Protein 2WE8 (pdb70)

Radius of gyration: 31.84 Å; Cα contacts (8 Å, |Δi|>4): 1454; chains: 2; bounding box: 50×76×97 Å

Foldseek 3Di:
DCPQPLVVVVVLQVVQHKKKKKFWQCKFPCFPDHGGFMWIQHPVGDIDTDQGPPFCVVVSSVVSVVCSVVQAKAWDWDPDVIITTIIIGIDYCVLCVCSVVVVVCLVVQFKKKKKAKCWAPPSVQHGFIWIEGLVDIDGDSPAPLLCVLCNVVLNVCQLVQHWHKAAAARRRHPPHHTIIMTIHIRGDFAAEEEEDQDLLVLLLQVLCVVVRHQYEYEELDPVRQDCVSRVPHNYTYHDQLLVVLVVCLVVVVHGQAYEYEYEDLPLVRPLSNLVRQLPRDHHQAAEYADDPVSQVVSVVSNVVVPDDPSSVVRYHPPAFAPPPDDDSNVRSVRNSVVSCVRVVD/DVVCLVVVVVLQVVFHKKKKKAWAPFVGLWIWIAHPVGDIDTAQDPPPPRVVSSVVSVVQSVVQAKAWDADVGGTIIIIGIDYCVLDVCSVVVNVCLVVQFKKKKKAKCWAPPSVQHGFIWIEGLVDIDGDSDAPLLVVLRNVVLNVCQLLQHWHKAAAHRHNHHVHHGIIMTMNIRHQAAAEEEEDLDLLVLLLLVLCVVVRHQYEYEYCDPVRQDCVSRVSHNYTYHDQLLVVVVVCLVVVVHGLAYEYEYEDLDLVRPLSNLVNVLVDDHHQAAEYADDPPSQVVSVVSNVVVPDDPVSVVRYDPNAFDPPPDDDSNVVSVRNSVVSVVSSD

Solvent-accessible surface area: 30626 Å² total; per-residue (Å²): 36,19,113,108,7,15,59,59,5,7,64,14,25,91,93,53,22,38,0,0,3,0,17,0,4,48,52,89,192,112,14,70,69,78,35,1,8,2,5,1,11,10,92,123,25,76,61,37,29,36,0,3,61,50,70,16,36,50,48,0,71,94,23,1,70,101,2,56,91,82,42,82,29,46,51,72,134,27,59,106,67,5,44,6,3,0,4,0,20,10,3,8,84,190,63,17,84,39,6,5,61,6,45,65,12,26,123,52,110,118,51,0,0,13,0,13,0,4,41,22,90,65,81,140,25,38,14,76,29,0,6,0,29,101,88,43,18,16,12,48,0,44,22,47,131,0,25,24,9,0,10,59,37,0,65,45,12,8,58,53,32,116,33,53,31,35,63,4,1,58,58,2,52,120,207,18,138,36,0,34,0,8,0,10,5,16,9,30,149,30,17,3,0,0,0,3,0,51,106,30,0,30,17,2,4,104,50,0,53,173,49,22,11,72,5,1,0,1,6,27,90,90,123,68,6,37,104,83,79,5,101,95,16,93,63,34,30,77,41,95,3,48,171,22,0,44,53,25,35,156,80,62,41,25,63,57,39,1,0,0,0,0,3,21,94,58,74,120,19,0,19,31,0,0,58,36,1,0,107,19,116,102,18,29,3,7,0,0,38,22,61,158,182,11,17,91,80,0,22,36,42,0,114,141,45,45,10,71,108,129,23,13,88,64,20,16,25,35,15,9,67,146,102,56,38,222,64,69,114,78,38,2,73,9,2,9,31,25,3,67,34,98,110,205,76,30,122,120,9,19,51,61,6,6,64,13,23,88,92,47,22,43,0,0,7,0,12,0,5,67,97,102,34,16,27,5,0,1,8,11,90,115,23,81,56,35,28,55,3,22,96,50,100,38,47,50,52,0,70,92,36,0,70,100,4,51,84,87,38,86,34,54,43,70,174,72,138,58,122,27,2,0,4,0,20,6,4,8,79,197,61,15,80,52,11,7,59,4,40,58,9,28,114,56,113,120,42,0,0,14,0,10,0,2,48,18,92,65,83,136,25,39,15,86,28,2,4,0,31,90,73,45,18,10,24,64,0,44,23,47,130,0,25,26,7,0,13,51,37,0,56,45,16,5,56,45,33,81,36,66,28,37,52,4,2,63,50,2,54,142,104,20,144,43,0,32,0,9,0,12,11,20,14,43,136,23,15,3,0,0,1,0,0,48,108,26,0,27,15,3,1,104,47,3,38,171,56,33,6,75,3,1,0,0,0,24,80,80,130,70,5,49,92,96,75,3,111,72,12,82,62,27,29,80,46,94,0,38,142,18,0,32,44,28,39,155,84,60,42,27,60,55,34,1,0,0,0,0,8,11,90,57,83,122,17,0,15,33,0,4,57,36,1,0,116,24,108,122,23,44,9,4,0,0,63,21,70,68,179,16,28,103,86,3,33,50,46,5,116,140,45,46,5,75,108,143,27,18,82,104,24,12,23,74,16,12,72,144,106,68,37,100,57,64,105,83,26,3,72,10,2,8,30,17,9,70,56,122,101,191

Secondary structure (DSSP, 8-state):
-GGGTHHHHHHHHHHT--EEEEEEEEEES--SS-TT-EEEE-TTS-EEE-SSSSTTHHHHHHHHHHHHHH---EEEEEE---EEEEEEEEE-TTT-TTHHHHHHHHHHT--EEEEEEEE-SSGGGTT-EEEE-SSEEEE--SSHHHHHHHHHHHHHHHHHT--EEEEE-TTS-BT-SSEEEEEEEE-PPPEEEEE--STHHHHHHHHHHHTT-EEEEEES-TTTS-TTT-SSSSEEEES-HHHHHHHHHHHT---TT-EEEE----HHHHHHHHHHHTTSSP-SEEEE---HHHHHHHHHHHHHTT--HHHHTT-B-S-S------SHHHHHHHHHHHHHHHHT-/-TTTHHHHHHHHHHT--EEEEEEEE--BTBEEEE-TT--EES-SSSBTBHHHHHHHHHHHHHH---EEEE-----EEEEEEESTTT-TTHHHHHHHHHTT--EEEEEEEE-SSTTSTT-EEEEETTEEE---S-HHHHHHHHHHHHHHHHTT--EEEEE-TTS-BT--SEEEEEEEEPPPPEEEEES--TTHHHHHHHHHHTT-EEEEEES-TTTS-TTT-SS-SEEEES-HHHHHHHHHHTT---TT-EEEE----TTTHHHHHHHHTTSSS-SEEEE---HHHHHHHHHHHHHTT--HHHHTTEE-S-S------SHHHHHHHHHHHHHHHH-

B-factor: mean 54.67, std 25.1, range [11.27, 114.33]

CATH classification: 3.40.50.720

InterPro domains:
  IPR003777 XdhC- CoxI [PF02625] (16-82)
  IPR003777 XdhC- CoxI [PF02625] (121-184)
  IPR027051 XdhC Rossmann domain [PF13478] (207-354)
  IPR052698 Molybdenum Cofactor Utilization and Processing [PTHR30388] (121-376)

Nearest PDB structures (foldseek):
  2we8-assembly1_A-2  TM=1.003E+00  e=1.786E-78  Mycolicibacterium smegmatis MC2 155
  2we7-assembly1_A-3  TM=1.002E+00  e=3.119E-72  Mycolicibacterium smegmatis MC2 155
  2we8-assembly2_B-3  TM=9.966E-01  e=3.756E-70  Mycolicibacterium smegmatis MC2 155
  2we7-assembly2_B-2  TM=9.921E-01  e=2.014E-67  Mycolicibacterium smegmatis MC2 155
  3on5-assembly1_A  TM=6.811E-01  e=2.385E-23  Halalkalibacterium halodurans

Organism: Mycolicibacterium smegmatis (strain ATCC 700084 / mc(2)155) (NCBI:txid246196)

Sequence (680 aa):
GVRDVLGTLSAVWESGGTAGVGTVVRTFRSAPRPAGASMVVAPDGTTVSGSVSGGCVEGAVYDLATEVVATGTPVLQRYGVGGILDVFVEPVSQKTFPQLGAIRDDIEAQRPVAVATVITHPDAQWIGRRLVVHTDEVAGSLGSSSRADAAVTDDARGLLAAGRSEVLTYGPDGQRRGEGMEVFVSSYAPRRPRMLVFGAIDFAAAVAQQGAFLGYRVTVCDARPVFATTARFPTADEVVVDWPHRYLAAQAEAGAIDARTVVCVLTHDPKFDVPLLEVALRLPDIAYIGAMGSRRTHEDRLARLREAGLTEEELARLSSPIGLDLGGRTPEETAVSSIAAEIIAKRWGVRDVLGTLSAVWESGGTAGVGTVVRTPAGASMVVAPDGTVSGSVSGGCVEGAVYDLATEVVATGTPVLQRYGGILDVFVEPVSQKTFPQLGAIRDDIEAQRPVAVATVITHPDAQWIGRRLVVHTDEVAGSLGSSRADAAVTDDARGLLAAGRSEVLTYGPDGQRRGEGMEVFVSSYAPRPRMLVFGAIDFAAAVAQQGAFLGYRVTVCDARPVFATTARFPTADEVVVDWPHRYLAAQAEAGAIDARTVVCVLTHDPKFDVPLLEVALRLPDIAYIGAMGSRRTHEDRLARLREAGLTEEELARLSSPIGLDLGGRTPEETAVSIAAEIIAKRW

Structure (mmCIF, N/CA/C/O backbone):
data_2WE8
#
_entry.id   2WE8
#
_cell.length_a   101.208
_cell.length_b   101.208
_cell.length_c   316.669
_cell.angle_alpha   90.00
_cell.angle_beta   90.00
_cell.angle_gamma   120.00
#
_symmetry.space_group_name_H-M   'P 63 2 2'
#
loop_
_entity.id
_entity.type
_entity.pdbx_description
1 polymer 'XANTHINE DEHYDROGENASE'
2 non-polymer GLYCEROL
3 non-polymer 'ACETATE ION'
4 water water
#
loop_
_atom_site.group_PDB
_atom_site.id
_atom_site.type_symbol
_atom_site.label_atom_id
_atom_site.label_alt_id
_atom_site.label_comp_id
_atom_site.label_asym_id
_atom_site.label_entity_id
_atom_site.label_seq_id
_atom_site.pdbx_PDB_ins_code
_atom_site.Cartn_x
_atom_site.Cartn_y
_atom_site.Cartn_z
_atom_site.occupancy
_atom_site.B_iso_or_equiv
_atom_site.auth_seq_id
_atom_site.auth_comp_id
_atom_site.auth_asym_id
_atom_site.auth_atom_id
_atom_site.pdbx_PDB_model_num
ATOM 1 N N . GLY A 1 4 ? -26.652 -1.304 98.326 1.00 66.08 4 GLY A N 1
ATOM 2 C CA . GLY A 1 4 ? -27.080 -0.058 99.037 1.00 69.35 4 GLY A CA 1
ATOM 3 C C . GLY A 1 4 ? -26.039 1.060 99.035 1.00 70.35 4 GLY A C 1
ATOM 4 O O . GLY A 1 4 ? -25.647 1.545 97.962 1.00 70.04 4 GLY A O 1
ATOM 5 N N . VAL A 1 5 ? -25.596 1.470 100.234 1.00 70.69 5 VAL A N 1
ATOM 6 C CA . VAL A 1 5 ? -24.588 2.548 100.394 1.00 71.35 5 VAL A CA 1
ATOM 7 C C . VAL A 1 5 ? -23.148 2.223 99.985 1.00 71.15 5 VAL A C 1
ATOM 8 O O . VAL A 1 5 ? -22.282 3.083 100.120 1.00 72.50 5 VAL A O 1
ATOM 12 N N . ARG A 1 6 ? -22.894 1.009 99.495 1.00 70.61 6 ARG A N 1
ATOM 13 C CA . ARG A 1 6 ? -21.543 0.579 99.106 1.00 70.50 6 ARG A CA 1
ATOM 14 C C . ARG A 1 6 ? -20.823 1.526 98.110 1.00 70.94 6 ARG A C 1
ATOM 15 O O . ARG A 1 6 ? -19.620 1.786 98.232 1.00 70.04 6 ARG A O 1
ATOM 23 N N . ASP A 1 7 ? -21.576 2.038 97.141 1.00 72.16 7 ASP A N 1
ATOM 24 C CA . ASP A 1 7 ? -21.102 3.070 96.209 1.00 72.70 7 ASP A CA 1
ATOM 25 C C . ASP A 1 7 ? -20.471 4.304 96.924 1.00 69.78 7 ASP A C 1
ATOM 26 O O . ASP A 1 7 ? -19.376 4.750 96.560 1.00 70.22 7 ASP A O 1
ATOM 31 N N . VAL A 1 8 ? -21.153 4.821 97.951 1.00 65.69 8 VAL A N 1
ATOM 32 C CA . VAL A 1 8 ? -20.784 6.080 98.627 1.00 59.56 8 VAL A CA 1
ATOM 33 C C . VAL A 1 8 ? -20.419 5.943 100.120 1.00 56.79 8 VAL A C 1
ATOM 34 O O . VAL A 1 8 ? -20.422 6.930 100.870 1.00 55.40 8 VAL A O 1
ATOM 38 N N . LEU A 1 9 ? -20.081 4.727 100.537 1.00 53.22 9 LEU A N 1
ATOM 39 C CA . LEU A 1 9 ? -19.878 4.417 101.944 1.00 50.35 9 LEU A CA 1
ATOM 40 C C . LEU A 1 9 ? -18.605 5.009 102.516 1.00 49.19 9 LEU A C 1
ATOM 41 O O . LEU A 1 9 ? -18.583 5.408 103.679 1.00 50.17 9 LEU A O 1
ATOM 46 N N . GLY A 1 10 ? -17.552 5.074 101.708 1.00 47.77 10 GLY A N 1
ATOM 47 C CA . GLY A 1 10 ? -16.311 5.722 102.116 1.00 44.99 10 GLY A CA 1
ATOM 48 C C . GLY A 1 10 ? -16.516 7.192 102.451 1.00 43.96 10 GLY A C 1
ATOM 49 O O . GLY A 1 10 ? -16.028 7.689 103.477 1.00 44.02 10 GLY A O 1
ATOM 50 N N . THR A 1 11 ? -17.256 7.880 101.585 1.00 41.79 11 THR A N 1
ATOM 51 C CA . THR A 1 11 ? -17.538 9.297 101.755 1.00 39.53 11 THR A CA 1
ATOM 52 C C . THR A 1 11 ? -18.452 9.520 102.947 1.00 37.83 11 THR A C 1
ATOM 53 O O . THR A 1 11 ? -18.181 10.391 103.770 1.00 38.77 11 THR A O 1
ATOM 57 N N . LEU A 1 12 ? -19.516 8.719 103.048 1.00 35.12 12 LEU A N 1
ATOM 58 C CA . LEU A 1 12 ? -20.430 8.789 104.186 1.00 33.86 12 LEU A CA 1
ATOM 59 C C . LEU A 1 12 ? -19.747 8.491 105.517 1.00 34.50 12 LEU A C 1
ATOM 60 O O . LEU A 1 12 ? -20.060 9.122 106.531 1.00 33.62 12 LEU A O 1
ATOM 65 N N . SER A 1 13 ? -18.810 7.540 105.505 1.00 35.39 13 SER A N 1
ATOM 66 C CA . SER A 1 13 ? -18.121 7.129 106.721 1.00 36.64 13 SER A CA 1
ATOM 67 C C . SER A 1 13 ? -17.243 8.256 107.203 1.00 36.59 13 SER A C 1
ATOM 68 O O . SER A 1 13 ? -17.261 8.592 108.397 1.00 35.58 13 SER A O 1
ATOM 71 N N . ALA A 1 14 ? -16.515 8.869 106.258 1.00 35.27 14 ALA A N 1
ATOM 72 C CA . ALA A 1 14 ? -15.644 9.993 106.563 1.00 32.21 14 ALA A CA 1
ATOM 73 C C . ALA A 1 14 ? -16.431 11.137 107.183 1.00 32.26 14 ALA A C 1
ATOM 74 O O . ALA A 1 14 ? -15.939 11.786 108.082 1.00 33.04 14 ALA A O 1
ATOM 76 N N . VAL A 1 15 ? -17.663 11.373 106.732 1.00 33.30 15 VAL A N 1
ATOM 77 C CA . VAL A 1 15 ? -18.490 12.423 107.353 1.00 33.84 15 VAL A CA 1
ATOM 78 C C . VAL A 1 15 ? -18.859 12.008 108.770 1.00 34.45 15 VAL A C 1
ATOM 79 O O . VAL A 1 15 ? -18.696 12.777 109.702 1.00 38.41 15 VAL A O 1
ATOM 83 N N . TRP A 1 16 ? -19.355 10.781 108.902 1.00 34.36 16 TRP A N 1
ATOM 84 C CA . TRP A 1 16 ? -19.767 10.186 110.167 1.00 33.77 16 TRP A CA 1
ATOM 85 C C . TRP A 1 16 ? -18.634 10.222 111.220 1.00 35.51 16 TRP A C 1
ATOM 86 O O . TRP A 1 16 ? -18.853 10.612 112.371 1.00 33.39 16 TRP A O 1
ATOM 97 N N . GLU A 1 17 ? -17.434 9.818 110.806 1.00 37.44 17 GLU A N 1
ATOM 98 C CA . GLU A 1 17 ? -16.260 9.769 111.688 1.00 40.44 17 GLU A CA 1
ATOM 99 C C . GLU A 1 17 ? -15.848 11.164 112.144 1.00 42.90 17 GLU A C 1
ATOM 100 O O . GLU A 1 17 ? -15.393 11.330 113.267 1.00 45.47 17 GLU A O 1
ATOM 106 N N . SER A 1 18 ? -16.028 12.168 111.284 1.00 42.64 18 SER A N 1
ATOM 107 C CA . SER A 1 18 ? -15.580 13.524 111.588 1.00 41.76 18 SER A CA 1
ATOM 108 C C . SER A 1 18 ? -16.486 14.232 112.580 1.00 40.87 18 SER A C 1
ATOM 109 O O . SER A 1 18 ? -16.124 15.277 113.093 1.00 42.97 18 SER A O 1
ATOM 112 N N . GLY A 1 19 ? -17.661 13.675 112.850 1.00 39.20 19 GLY A N 1
ATOM 113 C CA . GLY A 1 19 ? -18.594 14.295 113.792 1.00 37.17 19 GLY A CA 1
ATOM 114 C C . GLY A 1 19 ? -19.732 15.049 113.130 1.00 38.41 19 GLY A C 1
ATOM 115 O O . GLY A 1 19 ? -20.623 15.555 113.812 1.00 38.58 19 GLY A O 1
ATOM 116 N N . GLY A 1 20 ? -19.711 15.126 111.799 1.00 38.81 20 GLY A N 1
ATOM 117 C CA . GLY A 1 20 ? -20.725 15.874 111.060 1.00 36.91 20 GLY A CA 1
ATOM 118 C C . GLY A 1 20 ? -21.957 15.044 110.701 1.00 36.35 20 GLY A C 1
ATOM 119 O O . GLY A 1 20 ? -22.029 13.839 110.964 1.00 35.02 20 GLY A O 1
ATOM 120 N N . THR A 1 21 ? -22.932 15.704 110.098 1.00 34.63 21 THR A N 1
ATOM 121 C CA . THR A 1 21 ? -24.167 15.071 109.707 1.00 32.89 21 THR A CA 1
ATOM 122 C C . THR A 1 21 ? -24.259 15.139 108.198 1.00 31.78 21 THR A C 1
ATOM 123 O O . THR A 1 21 ? -24.164 16.222 107.608 1.00 30.10 21 THR A O 1
ATOM 127 N N . ALA A 1 22 ? -24.423 13.962 107.593 1.00 32.02 22 ALA A N 1
ATOM 128 C CA . ALA A 1 22 ? -24.706 13.815 106.168 1.00 29.32 22 ALA A CA 1
ATOM 129 C C . ALA A 1 22 ? -26.205 13.692 105.992 1.00 28.25 22 ALA A C 1
ATOM 130 O O . ALA A 1 22 ? -26.895 13.246 106.896 1.00 27.48 22 ALA A O 1
ATOM 132 N N . GLY A 1 23 ? -26.692 14.117 104.831 1.00 28.45 23 GLY A N 1
ATOM 133 C CA . GLY A 1 23 ? -28.082 13.918 104.413 1.00 26.66 23 GLY A CA 1
ATOM 134 C C . GLY A 1 23 ? -28.034 12.829 103.370 1.00 28.83 23 GLY A C 1
ATOM 135 O O . GLY A 1 23 ? -27.296 12.935 102.368 1.00 27.65 23 GLY A O 1
ATOM 136 N N . VAL A 1 24 ? -28.781 11.757 103.626 1.00 27.78 24 VAL A N 1
ATOM 137 C CA . VAL A 1 24 ? -28.678 10.548 102.836 1.00 26.71 24 VAL A CA 1
ATOM 138 C C . VAL A 1 24 ? -30.054 10.270 102.279 1.00 28.22 24 VAL A C 1
ATOM 139 O O . VAL A 1 24 ? -31.025 10.196 103.031 1.00 28.93 24 VAL A O 1
ATOM 143 N N . GLY A 1 25 ? -30.130 10.169 100.954 1.00 26.40 25 GLY A N 1
ATOM 144 C CA . GLY A 1 25 ? -31.341 9.794 100.250 1.00 26.71 25 GLY A CA 1
ATOM 145 C C . GLY A 1 25 ? -31.180 8.401 99.666 1.00 30.40 25 GLY A C 1
ATOM 146 O O . GLY A 1 25 ? -30.278 8.168 98.845 1.00 30.68 25 GLY A O 1
ATOM 147 N N . THR A 1 26 ? -32.041 7.475 100.097 1.00 28.19 26 THR A N 1
ATOM 148 C CA . THR A 1 26 ? -31.983 6.088 99.661 1.00 28.45 26 THR A CA 1
ATOM 149 C C . THR A 1 26 ? -33.248 5.748 98.874 1.00 27.70 26 THR A C 1
ATOM 150 O O . THR A 1 26 ? -34.377 6.010 99.319 1.00 25.65 26 THR A O 1
ATOM 154 N N . VAL A 1 27 ? -33.054 5.191 97.692 1.00 27.32 27 VAL A N 1
ATOM 155 C CA . VAL A 1 27 ? -34.166 4.723 96.886 1.00 27.69 27 VAL A CA 1
ATOM 156 C C . VAL A 1 27 ? -34.639 3.423 97.493 1.00 29.72 27 VAL A C 1
ATOM 157 O O . VAL A 1 27 ? -33.928 2.417 97.532 1.00 31.52 27 VAL A O 1
ATOM 161 N N . VAL A 1 28 ? -35.874 3.470 97.930 1.00 30.26 28 VAL A N 1
ATOM 162 C CA . VAL A 1 28 ? -36.510 2.438 98.695 1.00 29.66 28 VAL A CA 1
ATOM 163 C C . VAL A 1 28 ? -37.436 1.584 97.791 1.00 30.86 28 VAL A C 1
ATOM 164 O O . VAL A 1 28 ? -37.553 0.381 97.958 1.00 30.85 28 VAL A O 1
ATOM 168 N N . ARG A 1 29 ? -38.073 2.211 96.807 1.00 31.87 29 ARG A N 1
ATOM 169 C CA . ARG A 1 29 ? -39.024 1.515 95.942 1.00 31.96 29 ARG A CA 1
ATOM 170 C C . ARG A 1 29 ? -38.943 2.135 94.565 1.00 33.78 29 ARG A C 1
ATOM 171 O O . ARG A 1 29 ? -38.689 3.313 94.418 1.00 33.36 29 ARG A O 1
ATOM 179 N N . THR A 1 30 ? -39.197 1.356 93.540 1.00 36.18 30 THR A N 1
ATOM 180 C CA . THR A 1 30 ? -39.147 1.925 92.208 1.00 37.57 30 THR A CA 1
ATOM 181 C C . THR A 1 30 ? -40.298 1.382 91.353 1.00 35.86 30 THR A C 1
ATOM 182 O O . THR A 1 30 ? -40.689 0.237 91.524 1.00 34.45 30 THR A O 1
ATOM 186 N N . PHE A 1 31 ? -40.887 2.215 90.491 1.00 36.19 31 PHE A N 1
ATOM 187 C CA . PHE A 1 31 ? -41.877 1.728 89.528 1.00 34.98 31 PHE A CA 1
ATOM 188 C C . PHE A 1 31 ? -41.633 2.323 88.163 1.00 36.41 31 PHE A C 1
ATOM 189 O O . PHE A 1 31 ? -41.140 3.444 88.052 1.00 31.41 31 PHE A O 1
ATOM 197 N N . ARG A 1 32 ? -42.040 1.567 87.135 1.00 41.19 32 ARG A N 1
ATOM 198 C CA . ARG A 1 32 ? -41.932 1.934 85.707 1.00 44.63 32 ARG A CA 1
ATOM 199 C C . ARG A 1 32 ? -40.489 2.114 85.281 1.00 50.74 32 ARG A C 1
ATOM 200 O O . ARG A 1 32 ? -40.147 3.074 84.593 1.00 50.79 32 ARG A O 1
ATOM 208 N N . SER A 1 33 ? -39.656 1.165 85.708 1.00 58.43 33 SER A N 1
ATOM 209 C CA . SER A 1 33 ? -38.255 1.130 85.342 1.00 65.55 33 SER A CA 1
ATOM 210 C C . SER A 1 33 ? -37.677 2.531 85.535 1.00 69.27 33 SER A C 1
ATOM 211 O O . SER A 1 33 ? -37.365 3.243 84.573 1.00 70.91 33 SER A O 1
ATOM 214 N N . ALA A 1 34 ? -37.581 2.936 86.793 1.00 72.45 34 ALA A N 1
ATOM 215 C CA . ALA A 1 34 ? -36.794 4.107 87.130 1.00 76.76 34 ALA A CA 1
ATOM 216 C C . ALA A 1 34 ? -35.288 3.718 87.111 1.00 78.24 34 ALA A C 1
ATOM 217 O O . ALA A 1 34 ? -34.954 2.530 87.278 1.00 77.53 34 ALA A O 1
ATOM 219 N N . PRO A 1 35 ? -34.386 4.710 86.891 1.00 79.21 35 PRO A N 1
ATOM 220 C CA . PRO A 1 35 ? -32.992 4.427 86.502 1.00 79.85 35 PRO A CA 1
ATOM 221 C C . PRO A 1 35 ? -32.142 3.701 87.539 1.00 80.58 35 PRO A C 1
ATOM 222 O O . PRO A 1 35 ? -31.252 2.941 87.156 1.00 81.24 35 PRO A O 1
ATOM 226 N N . ARG A 1 36 ? -32.409 3.938 88.828 1.00 80.75 36 ARG A N 1
ATOM 227 C CA . ARG A 1 36 ? -31.628 3.334 89.922 1.00 79.44 36 ARG A CA 1
ATOM 228 C C . ARG A 1 36 ? -32.543 2.538 90.872 1.00 77.52 36 ARG A C 1
ATOM 229 O O . ARG A 1 36 ? -33.669 2.970 91.136 1.00 77.64 36 ARG A O 1
ATOM 237 N N . PRO A 1 37 ? -32.058 1.378 91.389 1.00 75.24 37 PRO A N 1
ATOM 238 C CA . PRO A 1 37 ? -32.876 0.386 92.112 1.00 71.96 37 PRO A CA 1
ATOM 239 C C . PRO A 1 37 ? -33.013 0.674 93.617 1.00 67.97 37 PRO A C 1
ATOM 240 O O . PRO A 1 37 ? -32.379 1.606 94.118 1.00 68.24 37 PRO A O 1
ATOM 244 N N . ALA A 1 38 ? -33.820 -0.125 94.323 1.00 61.88 38 ALA A N 1
ATOM 245 C CA . ALA A 1 38 ? -33.832 -0.108 95.792 1.00 57.16 38 ALA A CA 1
ATOM 246 C C . ALA A 1 38 ? -32.403 -0.205 96.372 1.00 55.83 38 ALA A C 1
ATOM 247 O O . ALA A 1 38 ? -31.673 -1.187 96.133 1.00 53.97 38 ALA A O 1
ATOM 249 N N . GLY A 1 39 ? -32.000 0.841 97.101 1.00 53.85 39 GLY A N 1
ATOM 250 C CA . GLY A 1 39 ? -30.678 0.898 97.728 1.00 49.91 39 GLY A CA 1
ATOM 251 C C . GLY A 1 39 ? -29.757 1.968 97.163 1.00 48.60 39 GLY A C 1
ATOM 252 O O . GLY A 1 39 ? -28.896 2.455 97.885 1.00 52.26 39 GLY A O 1
ATOM 253 N N . ALA A 1 40 ? -29.914 2.329 95.883 1.00 43.56 40 ALA A N 1
ATOM 254 C CA . ALA A 1 40 ? -29.212 3.479 95.307 1.00 39.25 40 ALA A CA 1
ATOM 255 C C . ALA A 1 40 ? -29.267 4.663 96.286 1.00 36.99 40 ALA A C 1
ATOM 256 O O . ALA A 1 40 ? -30.340 5.007 96.772 1.00 34.60 40 ALA A O 1
ATOM 258 N N . SER A 1 41 ? -28.095 5.241 96.580 1.00 36.85 41 SER A N 1
ATOM 259 C CA . SER A 1 41 ? -27.899 6.260 97.633 1.00 35.92 41 SER A CA 1
ATOM 260 C C . SER A 1 41 ? -27.228 7.527 97.126 1.00 35.07 41 SER A C 1
ATOM 261 O O . SER A 1 41 ? -26.280 7.480 96.351 1.00 32.29 41 SER A O 1
ATOM 264 N N . MET A 1 42 ? -27.704 8.647 97.653 1.00 34.73 42 MET A N 1
ATOM 265 C CA . MET A 1 42 ? -27.107 9.929 97.459 1.00 36.41 42 MET A CA 1
ATOM 266 C C . MET A 1 42 ? -26.754 10.437 98.840 1.00 33.11 42 MET A C 1
ATOM 267 O O . MET A 1 42 ? -27.543 10.301 99.769 1.00 34.04 42 MET A O 1
ATOM 272 N N . VAL A 1 43 ? -25.579 11.046 98.964 1.00 30.72 43 VAL A N 1
ATOM 273 C CA . VAL A 1 43 ? -25.044 11.541 100.231 1.00 26.98 43 VAL A CA 1
ATOM 274 C C . VAL A 1 43 ? -24.631 13.008 100.041 1.00 27.28 43 VAL A C 1
ATOM 275 O O . VAL A 1 43 ? -23.888 13.325 99.125 1.00 26.30 43 VAL A O 1
ATOM 279 N N . VAL A 1 44 ? -25.135 13.893 100.896 1.00 26.36 44 VAL A N 1
ATOM 280 C CA . VAL A 1 44 ? -24.768 15.301 100.853 1.00 26.43 44 VAL A CA 1
ATOM 281 C C . VAL A 1 44 ? -23.963 15.564 102.114 1.00 26.90 44 VAL A C 1
ATOM 282 O O . VAL A 1 44 ? -24.505 15.460 103.219 1.00 28.74 44 VAL A O 1
ATOM 286 N N . ALA A 1 45 ? -22.673 15.875 101.940 1.00 28.06 45 ALA A N 1
ATOM 287 C CA . ALA A 1 45 ? -21.754 16.226 103.042 1.00 26.73 45 ALA A CA 1
ATOM 288 C C . ALA A 1 45 ? -22.076 17.627 103.577 1.00 25.86 45 ALA A C 1
ATOM 289 O O . ALA A 1 45 ? -22.664 18.419 102.866 1.00 28.51 45 ALA A O 1
ATOM 291 N N . PRO A 1 46 ? -21.719 17.920 104.840 1.00 26.58 46 PRO A N 1
ATOM 292 C CA . PRO A 1 46 ? -21.952 19.232 105.438 1.00 29.94 46 PRO A CA 1
ATOM 293 C C . PRO A 1 46 ? -21.475 20.413 104.559 1.00 31.59 46 PRO A C 1
ATOM 294 O O . PRO A 1 46 ? -22.076 21.485 104.607 1.00 30.58 46 PRO A O 1
ATOM 298 N N . ASP A 1 47 ? -20.422 20.218 103.760 1.00 30.38 47 ASP A N 1
ATOM 299 C CA . ASP A 1 47 ? -19.908 21.315 102.924 1.00 32.12 47 ASP A CA 1
ATOM 300 C C . ASP A 1 47 ? -20.710 21.422 101.648 1.00 30.54 47 ASP A C 1
ATOM 301 O O . ASP A 1 47 ? -20.410 22.273 100.813 1.00 30.25 47 ASP A O 1
ATOM 306 N N . GLY A 1 48 ? -21.705 20.541 101.494 1.00 27.98 48 GLY A N 1
ATOM 307 C CA . GLY A 1 48 ? -22.644 20.589 100.374 1.00 27.96 48 GLY A CA 1
ATOM 308 C C . GLY A 1 48 ? -22.344 19.647 99.215 1.00 29.12 48 GLY A C 1
ATOM 309 O O . GLY A 1 48 ? -23.151 19.529 98.283 1.00 29.52 48 GLY A O 1
ATOM 310 N N . THR A 1 49 ? -21.196 18.972 99.280 1.00 27.33 49 THR A N 1
ATOM 311 C CA A THR A 1 49 ? -20.735 18.084 98.209 0.50 28.60 49 THR A CA 1
ATOM 312 C CA B THR A 1 49 ? -20.754 18.112 98.202 0.50 26.73 49 THR A CA 1
ATOM 313 C C . THR A 1 49 ? -21.588 16.814 98.145 1.00 29.89 49 THR A C 1
ATOM 314 O O . THR A 1 49 ? -21.889 16.190 99.184 1.00 30.04 49 THR A O 1
ATOM 321 N N . VAL A 1 50 ? -21.983 16.430 96.930 1.00 30.96 50 VAL A N 1
ATOM 322 C CA . VAL A 1 50 ? -22.881 15.311 96.719 1.00 32.65 50 VAL A CA 1
ATOM 323 C C . VAL A 1 50 ? -22.163 14.183 96.022 1.00 35.87 50 VAL A C 1
ATOM 324 O O . VAL A 1 50 ? -21.372 14.418 95.115 1.00 37.92 50 VAL A O 1
ATOM 328 N N . SER A 1 51 ? -22.447 12.958 96.438 1.00 36.27 51 SER A N 1
ATOM 329 C CA . SER A 1 51 ? -22.049 11.786 95.664 1.00 37.91 51 SER A CA 1
ATOM 330 C C . SER A 1 51 ? -23.165 10.766 95.679 1.00 38.68 51 SER A C 1
ATOM 331 O O . SER A 1 51 ? -24.003 10.775 96.582 1.00 32.87 51 SER A O 1
ATOM 334 N N . GLY A 1 52 ? -23.148 9.899 94.666 1.00 41.39 52 GLY A N 1
ATOM 335 C CA . GLY A 1 52 ? -24.165 8.891 94.483 1.00 43.05 52 GLY A CA 1
ATOM 336 C C . GLY A 1 52 ? -25.302 9.468 93.675 1.00 45.66 52 GLY A C 1
ATOM 337 O O . GLY A 1 52 ? -25.341 10.667 93.398 1.00 45.77 52 GLY A O 1
ATOM 338 N N . SER A 1 53 ? -26.238 8.599 93.321 1.00 48.47 53 SER A N 1
ATOM 339 C CA . SER A 1 53 ? -27.285 8.913 92.371 1.00 50.39 53 SER A CA 1
ATOM 340 C C . SER A 1 53 ? -28.535 8.117 92.734 1.00 49.56 53 SER A C 1
ATOM 341 O O . SER A 1 53 ? -28.438 6.959 93.128 1.00 49.34 53 SER A O 1
ATOM 344 N N . VAL A 1 54 ? -29.703 8.714 92.589 1.00 49.65 54 VAL A N 1
ATOM 345 C CA . VAL A 1 54 ? -30.942 8.012 92.859 1.00 49.71 54 VAL A CA 1
ATOM 346 C C . VAL A 1 54 ? -31.808 7.814 91.625 1.00 52.82 54 VAL A C 1
ATOM 347 O O . VAL A 1 54 ? -32.654 6.970 91.587 1.00 53.12 54 VAL A O 1
ATOM 351 N N . SER A 1 55 ? -31.524 8.583 90.602 1.00 56.74 55 SER A N 1
ATOM 352 C CA . SER A 1 55 ? -32.259 8.613 89.354 1.00 59.38 55 SER A CA 1
ATOM 353 C C . SER A 1 55 ? -31.220 8.825 88.292 1.00 62.21 55 SER A C 1
ATOM 354 O O . SER A 1 55 ? -30.048 8.774 88.560 1.00 62.67 55 SER A O 1
ATOM 357 N N . GLY A 1 56 ? -31.646 8.968 87.064 1.00 65.02 56 GLY A N 1
ATOM 358 C CA . GLY A 1 56 ? -30.719 9.157 85.976 1.00 67.17 56 GLY A CA 1
ATOM 359 C C . GLY A 1 56 ? -30.447 10.615 85.693 1.00 68.60 56 GLY A C 1
ATOM 360 O O . GLY A 1 56 ? -30.027 10.954 84.601 1.00 70.38 56 GLY A O 1
ATOM 361 N N . GLY A 1 57 ? -30.741 11.470 86.663 1.00 67.53 57 GLY A N 1
ATOM 362 C CA . GLY A 1 57 ? -30.645 12.927 86.547 1.00 67.13 57 GLY A CA 1
ATOM 363 C C . GLY A 1 57 ? -31.959 13.613 86.862 1.00 66.54 57 GLY A C 1
ATOM 364 O O . GLY A 1 57 ? -31.989 14.782 87.285 1.00 66.21 57 GLY A O 1
ATOM 365 N N . CYS A 1 58 ? -33.036 12.851 86.691 1.00 64.94 58 CYS A N 1
ATOM 366 C CA . CYS A 1 58 ? -34.410 13.350 86.739 1.00 64.18 58 CYS A CA 1
ATOM 367 C C . CYS A 1 58 ? -34.831 14.155 87.984 1.00 60.17 58 CYS A C 1
ATOM 368 O O . CYS A 1 58 ? -35.440 15.210 87.846 1.00 58.87 58 CYS A O 1
ATOM 371 N N . VAL A 1 59 ? -34.510 13.668 89.185 1.00 56.72 59 VAL A N 1
ATOM 372 C CA . VAL A 1 59 ? -34.945 14.322 90.438 1.00 51.16 59 VAL A CA 1
ATOM 373 C C . VAL A 1 59 ? -33.808 14.587 91.443 1.00 47.69 59 VAL A C 1
ATOM 374 O O . VAL A 1 59 ? -34.047 14.860 92.628 1.00 46.62 59 VAL A O 1
ATOM 378 N N . GLU A 1 60 ? -32.579 14.521 90.941 1.00 43.05 60 GLU A N 1
ATOM 379 C CA . GLU A 1 60 ? -31.366 14.728 91.731 1.00 40.45 60 GLU A CA 1
ATOM 380 C C . GLU A 1 60 ? -31.353 16.056 92.455 1.00 36.41 60 GLU A C 1
ATOM 381 O O . GLU A 1 60 ? -31.022 16.106 93.629 1.00 35.43 60 GLU A O 1
ATOM 387 N N . GLY A 1 61 ? -31.712 17.128 91.750 1.00 32.44 61 GLY A N 1
ATOM 388 C CA . GLY A 1 61 ? -31.795 18.448 92.358 1.00 32.02 61 GLY A CA 1
ATOM 389 C C . GLY A 1 61 ? -32.797 18.519 93.495 1.00 31.42 61 GLY A C 1
ATOM 390 O O . GLY A 1 61 ? -32.531 19.150 94.512 1.00 32.32 61 GLY A O 1
ATOM 391 N N . ALA A 1 62 ? -33.945 17.857 93.321 1.00 31.63 62 ALA A N 1
ATOM 392 C CA . ALA A 1 62 ? -35.005 17.854 94.330 1.00 30.04 62 ALA A CA 1
ATOM 393 C C . ALA A 1 62 ? -34.611 17.049 95.561 1.00 29.81 62 ALA A C 1
ATOM 394 O O . ALA A 1 62 ? -34.875 17.467 96.695 1.00 30.58 62 ALA A O 1
ATOM 396 N N . VAL A 1 63 ? -33.954 15.911 95.339 1.00 29.43 63 VAL A N 1
ATOM 397 C CA . VAL A 1 63 ? -33.491 15.068 96.446 1.00 28.10 63 VAL A CA 1
ATOM 398 C C . VAL A 1 63 ? -32.385 15.804 97.221 1.00 28.96 63 VAL A C 1
ATOM 399 O O . VAL A 1 63 ? -32.367 15.791 98.457 1.00 30.10 63 VAL A O 1
ATOM 403 N N . TYR A 1 64 ? -31.481 16.461 96.492 1.00 28.47 64 TYR A N 1
ATOM 404 C CA . TYR A 1 64 ? -30.441 17.290 97.106 1.00 27.99 64 TYR A CA 1
ATOM 405 C C . TYR A 1 64 ? -31.032 18.341 98.067 1.00 27.17 64 TYR A C 1
ATOM 406 O O . TYR A 1 64 ? -30.561 18.492 99.191 1.00 27.86 64 TYR A O 1
ATOM 415 N N . ASP A 1 65 ? -32.067 19.057 97.628 1.00 26.88 65 ASP A N 1
ATOM 416 C CA . ASP A 1 65 ? -32.702 20.082 98.459 1.00 27.07 65 ASP A CA 1
ATOM 417 C C . ASP A 1 65 ? -33.400 19.467 99.659 1.00 30.20 65 ASP A C 1
ATOM 418 O O . ASP A 1 65 ? -33.419 20.045 100.754 1.00 31.75 65 ASP A O 1
ATOM 423 N N . LEU A 1 66 ? -33.992 18.289 99.449 1.00 32.26 66 LEU A N 1
ATOM 424 C CA . LEU A 1 66 ? -34.689 17.595 100.518 1.00 29.90 66 LEU A CA 1
ATOM 425 C C . LEU A 1 66 ? -33.688 17.160 101.553 1.00 29.84 66 LEU A C 1
ATOM 426 O O . LEU A 1 66 ? -33.901 17.369 102.737 1.00 29.61 66 LEU A O 1
ATOM 431 N N . ALA A 1 67 ? -32.595 16.551 101.098 1.00 31.56 67 ALA A N 1
ATOM 432 C CA . ALA A 1 67 ? -31.520 16.122 102.000 1.00 32.71 67 ALA A CA 1
ATOM 433 C C . ALA A 1 67 ? -30.980 17.296 102.800 1.00 34.49 67 ALA A C 1
ATOM 434 O O . ALA A 1 67 ? -30.760 17.183 104.004 1.00 36.79 67 ALA A O 1
ATOM 436 N N . THR A 1 68 ? -30.776 18.423 102.125 1.00 34.60 68 THR A N 1
ATOM 437 C CA . THR A 1 68 ? -30.361 19.651 102.785 1.00 34.70 68 THR A CA 1
ATOM 438 C C . THR A 1 68 ? -31.367 20.092 103.868 1.00 34.23 68 THR A C 1
ATOM 439 O O . THR A 1 68 ? -30.995 20.376 104.999 1.00 32.64 68 THR A O 1
ATOM 443 N N . GLU A 1 69 ? -32.647 20.115 103.529 1.00 37.29 69 GLU A N 1
ATOM 444 C CA . GLU A 1 69 ? -33.692 20.472 104.506 1.00 39.73 69 GLU A CA 1
ATOM 445 C C . GLU A 1 69 ? -33.794 19.490 105.690 1.00 36.96 69 GLU A C 1
ATOM 446 O O . GLU A 1 69 ? -34.086 19.888 106.810 1.00 37.78 69 GLU A O 1
ATOM 452 N N . VAL A 1 70 ? -33.561 18.205 105.427 1.00 35.70 70 VAL A N 1
ATOM 453 C CA . VAL A 1 70 ? -33.737 17.153 106.435 1.00 32.92 70 VAL A CA 1
ATOM 454 C C . VAL A 1 70 ? -32.624 17.220 107.480 1.00 32.73 70 VAL A C 1
ATOM 455 O O . VAL A 1 70 ? -32.867 16.969 108.660 1.00 32.11 70 VAL A O 1
ATOM 459 N N . VAL A 1 71 ? -31.419 17.582 107.045 1.00 32.00 71 VAL A N 1
ATOM 460 C CA . VAL A 1 71 ? -30.298 17.808 107.964 1.00 34.05 71 VAL A CA 1
ATOM 461 C C . VAL A 1 71 ? -30.608 18.960 108.944 1.00 35.88 71 VAL A C 1
ATOM 462 O O . VAL A 1 71 ? -30.348 18.832 110.144 1.00 35.83 71 VAL A O 1
ATOM 466 N N . ALA A 1 72 ? -31.205 20.044 108.430 1.00 36.85 72 ALA A N 1
ATOM 467 C CA . ALA A 1 72 ? -31.629 21.204 109.236 1.00 38.93 72 ALA A CA 1
ATOM 468 C C . ALA A 1 72 ? -32.703 20.885 110.288 1.00 42.10 72 ALA A C 1
ATOM 469 O O . ALA A 1 72 ? -32.522 21.176 111.470 1.00 43.81 72 ALA A O 1
ATOM 471 N N . THR A 1 73 ? -33.811 20.289 109.850 1.00 43.32 73 THR A N 1
ATOM 472 C CA . THR A 1 73 ? -34.922 19.898 110.728 1.00 43.65 73 THR A CA 1
ATOM 473 C C . THR A 1 73 ? -34.594 18.693 111.590 1.00 45.09 73 THR A C 1
ATOM 474 O O . THR A 1 73 ? -35.104 18.557 112.707 1.00 45.83 73 THR A O 1
ATOM 478 N N . GLY A 1 74 ? -33.778 17.791 111.043 1.00 45.07 74 GLY A N 1
ATOM 479 C CA . GLY A 1 74 ? -33.442 16.538 111.713 1.00 42.85 74 GLY A CA 1
ATOM 480 C C . GLY A 1 74 ? -34.565 15.524 111.661 1.00 41.04 74 GLY A C 1
ATOM 481 O O . GLY A 1 74 ? -34.526 14.526 112.363 1.00 39.42 74 GLY A O 1
ATOM 482 N N . THR A 1 75 ? -35.553 15.779 110.807 1.00 41.19 75 THR A N 1
ATOM 483 C CA . THR A 1 75 ? -36.725 14.915 110.657 1.00 42.01 75 THR A CA 1
ATOM 484 C C . THR A 1 75 ? -36.689 14.141 109.313 1.00 40.10 75 THR A C 1
ATOM 485 O O . THR A 1 75 ? -36.751 14.761 108.252 1.00 40.52 75 THR A O 1
ATOM 489 N N . PRO A 1 76 ? -36.609 12.783 109.358 1.00 40.95 76 PRO A N 1
ATOM 490 C CA . PRO A 1 76 ? -36.600 11.956 108.118 1.00 37.56 76 PRO A CA 1
ATOM 491 C C . PRO A 1 76 ? -37.877 12.076 107.305 1.00 36.75 76 PRO A C 1
ATOM 492 O O . PRO A 1 76 ? -38.939 12.350 107.850 1.00 38.31 76 PRO A O 1
ATOM 496 N N . VAL A 1 77 ? -37.774 11.860 106.004 1.00 37.18 77 VAL A N 1
ATOM 497 C CA . VAL A 1 77 ? -38.896 12.058 105.078 1.00 35.88 77 VAL A CA 1
ATOM 498 C C . VAL A 1 77 ? -38.900 10.991 103.970 1.00 34.80 77 VAL A C 1
ATOM 499 O O . VAL A 1 77 ? -37.868 10.757 103.315 1.00 35.02 77 VAL A O 1
ATOM 503 N N . LEU A 1 78 ? -40.055 10.354 103.770 1.00 33.94 78 LEU A N 1
ATOM 504 C CA . LEU A 1 78 ? -40.305 9.546 102.577 1.00 34.12 78 LEU A CA 1
ATOM 505 C C . LEU A 1 78 ? -40.955 10.440 101.540 1.00 34.14 78 LEU A C 1
ATOM 506 O O . LEU A 1 78 ? -41.990 11.045 101.820 1.00 35.17 78 LEU A O 1
ATOM 511 N N . GLN A 1 79 ? -40.350 10.517 100.353 1.00 32.32 79 GLN A N 1
ATOM 512 C CA . GLN A 1 79 ? -40.864 11.312 99.247 1.00 30.65 79 GLN A CA 1
ATOM 513 C C . GLN A 1 79 ? -41.006 10.495 97.992 1.00 28.45 79 GLN A C 1
ATOM 514 O O . GLN A 1 79 ? -40.076 9.806 97.594 1.00 29.98 79 GLN A O 1
ATOM 520 N N . ARG A 1 80 ? -42.155 10.616 97.344 1.00 29.39 80 ARG A N 1
ATOM 521 C CA . ARG A 1 80 ? -42.382 9.985 96.049 1.00 28.67 80 ARG A CA 1
ATOM 522 C C . ARG A 1 80 ? -42.168 11.010 94.951 1.00 27.83 80 ARG A C 1
ATOM 523 O O . ARG A 1 80 ? -42.739 12.099 95.003 1.00 26.52 80 ARG A O 1
ATOM 531 N N . TYR A 1 81 ? -41.351 10.638 93.970 1.00 29.21 81 TYR A N 1
ATOM 532 C CA . TYR A 1 81 ? -41.117 11.419 92.747 1.00 32.53 81 TYR A CA 1
ATOM 533 C C . TYR A 1 81 ? -41.690 10.700 91.524 1.00 36.64 81 TYR A C 1
ATOM 534 O O . TYR A 1 81 ? -41.485 9.505 91.351 1.00 36.44 81 TYR A O 1
ATOM 543 N N . GLY A 1 82 ? -42.414 11.442 90.688 1.00 43.49 82 GLY A N 1
ATOM 544 C CA . GLY A 1 82 ? -43.067 10.914 89.484 1.00 50.58 82 GLY A CA 1
ATOM 545 C C . GLY A 1 82 ? -42.690 11.804 88.320 1.00 56.57 82 GLY A C 1
ATOM 546 O O . GLY A 1 82 ? -42.772 13.032 88.429 1.00 58.36 82 GLY A O 1
ATOM 547 N N . VAL A 1 83 ? -42.237 11.209 87.217 1.00 61.65 83 VAL A N 1
ATOM 548 C CA . VAL A 1 83 ? -41.734 11.992 86.069 1.00 65.72 83 VAL A CA 1
ATOM 549 C C . VAL A 1 83 ? -42.367 11.503 84.765 1.00 67.58 83 VAL A C 1
ATOM 550 O O . VAL A 1 83 ? -42.057 10.409 84.286 1.00 70.04 83 VAL A O 1
ATOM 554 N N . GLY A 1 96 ? -37.933 8.811 84.105 1.00 54.70 96 GLY A N 1
ATOM 555 C CA . GLY A 1 96 ? -39.139 8.248 83.490 1.00 54.61 96 GLY A CA 1
ATOM 556 C C . GLY A 1 96 ? -40.071 7.502 84.449 1.00 53.05 96 GLY A C 1
ATOM 557 O O . GLY A 1 96 ? -41.285 7.388 84.196 1.00 55.13 96 GLY A O 1
ATOM 558 N N . GLY A 1 97 ? -39.517 7.004 85.553 1.00 48.09 97 GLY A N 1
ATOM 559 C CA . GLY A 1 97 ? -40.289 6.218 86.505 1.00 41.60 97 GLY A CA 1
ATOM 560 C C . GLY A 1 97 ? -40.918 6.924 87.691 1.00 36.99 97 GLY A C 1
ATOM 561 O O . GLY A 1 97 ? -41.029 8.138 87.740 1.00 35.54 97 GLY A O 1
ATOM 562 N N . ILE A 1 98 ? -41.375 6.114 88.637 1.00 36.07 98 ILE A N 1
ATOM 563 C CA . ILE A 1 98 ? -41.820 6.565 89.941 1.00 32.66 98 ILE A CA 1
ATOM 564 C C . ILE A 1 98 ? -40.808 6.079 90.973 1.00 33.14 98 ILE A C 1
ATOM 565 O O . ILE A 1 98 ? -40.315 4.955 90.907 1.00 35.17 98 ILE A O 1
ATOM 570 N N . LEU A 1 99 ? -40.474 6.941 91.918 1.00 33.92 99 LEU A N 1
ATOM 571 C CA . LEU A 1 99 ? -39.372 6.674 92.826 1.00 32.39 99 LEU A CA 1
ATOM 572 C C . LEU A 1 99 ? -39.772 7.019 94.250 1.00 30.49 99 LEU A C 1
ATOM 573 O O . LEU A 1 99 ? -40.229 8.145 94.487 1.00 28.81 99 LEU A O 1
ATOM 578 N N . ASP A 1 100 ? -39.629 6.077 95.192 1.00 26.01 100 ASP A N 1
ATOM 579 C CA . ASP A 1 100 ? -39.727 6.434 96.606 1.00 25.07 100 ASP A CA 1
ATOM 580 C C . ASP A 1 100 ? -38.327 6.585 97.157 1.00 23.99 100 ASP A C 1
ATOM 581 O O . ASP A 1 100 ? -37.523 5.680 97.048 1.00 24.07 100 ASP A O 1
ATOM 586 N N . VAL A 1 101 ? -38.053 7.752 97.733 1.00 24.72 101 VAL A N 1
ATOM 587 C CA . VAL A 1 101 ? -36.758 8.094 98.254 1.00 23.34 101 VAL A CA 1
ATOM 588 C C . VAL A 1 101 ? -36.918 8.439 99.733 1.00 23.78 101 VAL A C 1
ATOM 589 O O . VAL A 1 101 ? -37.698 9.305 100.119 1.00 24.36 101 VAL A O 1
ATOM 593 N N . PHE A 1 102 ? -36.157 7.763 100.575 1.00 24.03 102 PHE A N 1
ATOM 594 C CA . PHE A 1 102 ? -36.200 8.059 101.982 1.00 22.78 102 PHE A CA 1
ATOM 595 C C . PHE A 1 102 ? -34.971 8.865 102.371 1.00 22.67 102 PHE A C 1
ATOM 596 O O . PHE A 1 102 ? -33.843 8.464 102.110 1.00 22.74 102 PHE A O 1
ATOM 604 N N . VAL A 1 103 ? -35.206 10.001 103.006 1.00 22.14 103 VAL A N 1
ATOM 605 C CA . VAL A 1 103 ? -34.141 10.927 103.296 1.00 22.72 103 VAL A CA 1
ATOM 606 C C . VAL A 1 103 ? -33.983 11.085 104.798 1.00 24.32 103 VAL A C 1
ATOM 607 O O . VAL A 1 103 ? -34.940 11.297 105.514 1.00 27.18 103 VAL A O 1
ATOM 611 N N . GLU A 1 104 ? -32.756 10.972 105.269 1.00 26.48 104 GLU A N 1
ATOM 612 C CA . GLU A 1 104 ? -32.493 10.950 106.689 1.00 31.94 104 GLU A CA 1
ATOM 613 C C . GLU A 1 104 ? -31.180 11.680 106.939 1.00 31.05 104 GLU A C 1
ATOM 614 O O . GLU A 1 104 ? -30.349 11.794 106.019 1.00 30.59 104 GLU A O 1
ATOM 620 N N . PRO A 1 105 ? -31.015 12.206 108.165 1.00 30.05 105 PRO A N 1
ATOM 621 C CA . PRO A 1 105 ? -29.738 12.711 108.657 1.00 29.92 105 PRO A CA 1
ATOM 622 C C . PRO A 1 105 ? -28.956 11.574 109.304 1.00 31.79 105 PRO A C 1
ATOM 623 O O . PRO A 1 105 ? -29.477 10.872 110.175 1.00 33.68 105 PRO A O 1
ATOM 627 N N . VAL A 1 106 ? -27.713 11.398 108.879 1.00 32.14 106 VAL A N 1
ATOM 628 C CA . VAL A 1 106 ? -26.854 10.340 109.383 1.00 32.12 106 VAL A CA 1
ATOM 629 C C . VAL A 1 106 ? -25.673 11.003 110.085 1.00 33.90 106 VAL A C 1
ATOM 630 O O . VAL A 1 106 ? -24.873 11.699 109.440 1.00 35.39 106 VAL A O 1
ATOM 634 N N . SER A 1 107 ? -25.605 10.838 111.407 1.00 33.89 107 SER A N 1
ATOM 635 C CA . SER A 1 107 ? -24.444 11.272 112.209 1.00 33.73 107 SER A CA 1
ATOM 636 C C . SER A 1 107 ? -24.104 10.201 113.235 1.00 35.22 107 SER A C 1
ATOM 637 O O . SER A 1 107 ? -24.743 9.143 113.258 1.00 36.01 107 SER A O 1
ATOM 640 N N . GLN A 1 108 ? -23.111 10.466 114.084 1.00 34.68 108 GLN A N 1
ATOM 641 C CA . GLN A 1 108 ? -22.801 9.550 115.171 1.00 36.86 108 GLN A CA 1
ATOM 642 C C . GLN A 1 108 ? -23.938 9.531 116.178 1.00 37.92 108 GLN A C 1
ATOM 643 O O . GLN A 1 108 ? -24.229 8.496 116.763 1.00 37.82 108 GLN A O 1
ATOM 649 N N . LYS A 1 109 ? -24.585 10.681 116.352 1.00 40.13 109 LYS A N 1
ATOM 650 C CA . LYS A 1 109 ? -25.730 10.821 117.239 1.00 41.91 109 LYS A CA 1
ATOM 651 C C . LYS A 1 109 ? -26.958 10.057 116.729 1.00 41.05 109 LYS A C 1
ATOM 652 O O . LYS A 1 109 ? -27.609 9.359 117.505 1.00 42.96 109 LYS A O 1
ATOM 658 N N . THR A 1 110 ? -27.276 10.187 115.438 1.00 39.54 110 THR A N 1
ATOM 659 C CA . THR A 1 110 ? -28.544 9.660 114.885 1.00 38.41 110 THR A CA 1
ATOM 660 C C . THR A 1 110 ? -28.466 8.222 114.408 1.00 36.91 110 THR A C 1
ATOM 661 O O . THR A 1 110 ? -29.496 7.554 114.290 1.00 38.53 110 THR A O 1
ATOM 665 N N . PHE A 1 111 ? -27.244 7.767 114.122 1.00 35.29 111 PHE A N 1
ATOM 666 C CA . PHE A 1 111 ? -26.961 6.429 113.603 1.00 30.58 111 PHE A CA 1
ATOM 667 C C . PHE A 1 111 ? -25.652 5.928 114.232 1.00 29.84 111 PHE A C 1
ATOM 668 O O . PHE A 1 111 ? -24.629 5.890 113.567 1.00 30.04 111 PHE A O 1
ATOM 676 N N . PRO A 1 112 ? -25.687 5.532 115.526 1.00 30.84 112 PRO A N 1
ATOM 677 C CA . PRO A 1 112 ? -24.468 5.173 116.244 1.00 30.25 112 PRO A CA 1
ATOM 678 C C . PRO A 1 112 ? -23.799 3.892 115.755 1.00 29.89 112 PRO A C 1
ATOM 679 O O . PRO A 1 112 ? -22.606 3.709 115.971 1.00 28.17 112 PRO A O 1
ATOM 683 N N . GLN A 1 113 ? -24.552 3.014 115.101 1.00 31.90 113 GLN A N 1
ATOM 684 C CA . GLN A 1 113 ? -23.994 1.770 114.558 1.00 28.91 113 GLN A CA 1
ATOM 685 C C . GLN A 1 113 ? -23.278 1.870 113.201 1.00 29.46 113 GLN A C 1
ATOM 686 O O . GLN A 1 113 ? -22.696 0.886 112.743 1.00 33.31 113 GLN A O 1
ATOM 692 N N . LEU A 1 114 ? -23.308 3.015 112.532 1.00 27.86 114 LEU A N 1
ATOM 693 C CA . LEU A 1 114 ? -22.766 3.063 111.161 1.00 28.03 114 LEU A CA 1
ATOM 694 C C . LEU A 1 114 ? -21.323 2.583 111.052 1.00 29.55 114 LEU A C 1
ATOM 695 O O . LEU A 1 114 ? -20.981 1.857 110.120 1.00 32.94 114 LEU A O 1
ATOM 700 N N . GLY A 1 115 ? -20.463 2.995 111.971 1.00 27.50 115 GLY A N 1
ATOM 701 C CA . GLY A 1 115 ? -19.092 2.513 111.933 1.00 28.18 115 GLY A CA 1
ATOM 702 C C . GLY A 1 115 ? -18.995 1.001 111.962 1.00 27.95 115 GLY A C 1
ATOM 703 O O . GLY A 1 115 ? -18.289 0.399 111.158 1.00 28.95 115 GLY A O 1
ATOM 704 N N . ALA A 1 116 ? -19.718 0.377 112.885 1.00 30.65 116 ALA A N 1
ATOM 705 C CA . ALA A 1 116 ? -19.731 -1.088 112.993 1.00 29.79 116 ALA A CA 1
ATOM 706 C C . ALA A 1 116 ? -20.206 -1.780 111.704 1.00 30.70 116 ALA A C 1
ATOM 707 O O . ALA A 1 116 ? -19.648 -2.821 111.312 1.00 32.53 116 ALA A O 1
ATOM 709 N N . ILE A 1 117 ? -21.231 -1.210 111.059 1.00 29.96 117 ILE A N 1
ATOM 710 C CA . ILE A 1 117 ? -21.759 -1.705 109.776 1.00 28.37 117 ILE A CA 1
ATOM 711 C C . ILE A 1 117 ? -20.710 -1.577 108.664 1.00 30.28 117 ILE A C 1
ATOM 712 O O . ILE A 1 117 ? -20.497 -2.520 107.912 1.00 31.59 117 ILE A O 1
ATOM 717 N N . ARG A 1 118 ? -20.038 -0.428 108.570 1.00 32.73 118 ARG A N 1
ATOM 718 C CA . ARG A 1 118 ? -18.869 -0.256 107.671 1.00 31.65 118 ARG A CA 1
ATOM 719 C C . ARG A 1 118 ? -17.869 -1.378 107.898 1.00 30.69 118 ARG A C 1
ATOM 720 O O . ARG A 1 118 ? -17.402 -2.013 106.955 1.00 30.67 118 ARG A O 1
ATOM 728 N N . ASP A 1 119 ? -17.569 -1.641 109.165 1.00 31.33 119 ASP A N 1
ATOM 729 C CA . ASP A 1 119 ? -16.683 -2.736 109.523 1.00 33.70 119 ASP A CA 1
ATOM 730 C C . ASP A 1 119 ? -17.183 -4.097 109.107 1.00 32.83 119 ASP A C 1
ATOM 731 O O . ASP A 1 119 ? -16.372 -4.906 108.683 1.00 34.76 119 ASP A O 1
ATOM 736 N N . ASP A 1 120 ? -18.493 -4.352 109.222 1.00 32.00 120 ASP A N 1
ATOM 737 C CA . ASP A 1 120 ? -19.074 -5.638 108.794 1.00 31.83 120 ASP A CA 1
ATOM 738 C C . ASP A 1 120 ? -18.947 -5.795 107.282 1.00 32.08 120 ASP A C 1
ATOM 739 O O . ASP A 1 120 ? -18.625 -6.863 106.792 1.00 32.35 120 ASP A O 1
ATOM 744 N N . ILE A 1 121 ? -19.230 -4.731 106.542 1.00 32.16 121 ILE A N 1
ATOM 745 C CA . ILE A 1 121 ? -19.171 -4.810 105.094 1.00 34.65 121 ILE A CA 1
ATOM 746 C C . ILE A 1 121 ? -17.742 -5.152 104.664 1.00 38.94 121 ILE A C 1
ATOM 747 O O . ILE A 1 121 ? -17.536 -6.029 103.822 1.00 39.21 121 ILE A O 1
ATOM 752 N N . GLU A 1 122 ? -16.767 -4.486 105.284 1.00 42.10 122 GLU A N 1
ATOM 753 C CA . GLU A 1 122 ? -15.348 -4.756 105.047 1.00 45.57 122 GLU A CA 1
ATOM 754 C C . GLU A 1 122 ? -14.904 -6.181 105.445 1.00 43.96 122 GLU A C 1
ATOM 755 O O . GLU A 1 122 ? -14.148 -6.814 104.713 1.00 45.44 122 GLU A O 1
ATOM 761 N N . ALA A 1 123 ? -15.396 -6.710 106.561 1.00 40.20 123 ALA A N 1
ATOM 762 C CA . ALA A 1 123 ? -14.996 -8.060 106.962 1.00 38.39 123 ALA A CA 1
ATOM 763 C C . ALA A 1 123 ? -15.841 -9.182 106.347 1.00 39.37 123 ALA A C 1
ATOM 764 O O . ALA A 1 123 ? -15.651 -10.354 106.676 1.00 41.80 123 ALA A O 1
ATOM 766 N N . GLN A 1 124 ? -16.769 -8.828 105.461 1.00 40.02 124 GLN A N 1
ATOM 767 C CA . GLN A 1 124 ? -17.680 -9.793 104.813 1.00 38.93 124 GLN A CA 1
ATOM 768 C C . GLN A 1 124 ? -18.656 -10.453 105.771 1.00 38.27 124 GLN A C 1
ATOM 769 O O . GLN A 1 124 ? -19.097 -11.579 105.519 1.00 38.83 124 GLN A O 1
ATOM 775 N N . ARG A 1 125 ? -18.994 -9.772 106.870 1.00 36.70 125 ARG A N 1
ATOM 776 C CA . ARG A 1 125 ? -20.066 -10.248 107.738 1.00 33.05 125 ARG A CA 1
ATOM 777 C C . ARG A 1 125 ? -21.394 -9.691 107.210 1.00 32.16 125 ARG A C 1
ATOM 778 O O . ARG A 1 125 ? -21.569 -8.470 107.094 1.00 32.22 125 ARG A O 1
ATOM 786 N N . PRO A 1 126 ? -22.325 -10.583 106.836 1.00 29.29 126 PRO A N 1
ATOM 787 C CA . PRO A 1 126 ? -23.631 -10.120 106.371 1.00 24.30 126 PRO A CA 1
ATOM 788 C C . PRO A 1 126 ? -24.369 -9.296 107.447 1.00 24.69 126 PRO A C 1
ATOM 789 O O . PRO A 1 126 ? -24.390 -9.661 108.631 1.00 23.28 126 PRO A O 1
ATOM 793 N N . VAL A 1 127 ? -24.984 -8.204 107.019 1.00 22.01 127 VAL A N 1
ATOM 794 C CA . VAL A 1 127 ? -25.691 -7.300 107.916 1.00 20.85 127 VAL A CA 1
ATOM 795 C C . VAL A 1 127 ? -26.811 -6.594 107.112 1.00 19.90 127 VAL A C 1
ATOM 796 O O . VAL A 1 127 ? -26.618 -6.202 105.965 1.00 18.92 127 VAL A O 1
ATOM 800 N N . ALA A 1 128 ? -27.986 -6.480 107.720 1.00 20.88 128 ALA A N 1
ATOM 801 C CA . ALA A 1 128 ? -29.118 -5.745 107.158 1.00 20.72 128 ALA A CA 1
ATOM 802 C C . ALA A 1 128 ? -29.453 -4.568 108.058 1.00 20.99 128 ALA A C 1
ATOM 803 O O . ALA A 1 128 ? -29.341 -4.639 109.283 1.00 24.47 128 ALA A O 1
ATOM 805 N N . VAL A 1 129 ? -29.895 -3.487 107.446 1.00 24.26 129 VAL A N 1
ATOM 806 C CA . VAL A 1 129 ? -30.468 -2.383 108.181 1.00 24.17 129 VAL A CA 1
ATOM 807 C C . VAL A 1 129 ? -31.925 -2.304 107.790 1.00 26.01 129 VAL A C 1
ATOM 808 O O . VAL A 1 129 ? -32.240 -2.222 106.599 1.00 25.99 129 VAL A O 1
ATOM 812 N N . ALA A 1 130 ? -32.798 -2.357 108.804 1.00 26.71 130 ALA A N 1
ATOM 813 C CA . ALA A 1 130 ? -34.245 -2.234 108.656 1.00 25.50 130 ALA A CA 1
ATOM 814 C C . ALA A 1 130 ? -34.760 -0.921 109.264 1.00 26.64 130 ALA A C 1
ATOM 815 O O . ALA A 1 130 ? -34.656 -0.706 110.479 1.00 26.86 130 ALA A O 1
ATOM 817 N N . THR A 1 131 ? -35.317 -0.052 108.417 1.00 24.70 131 THR A N 1
ATOM 818 C CA . THR A 1 131 ? -35.778 1.272 108.825 1.00 25.29 131 THR A CA 1
ATOM 819 C C . THR A 1 131 ? -37.286 1.467 108.611 1.00 25.68 131 THR A C 1
ATOM 820 O O . THR A 1 131 ? -37.813 1.124 107.544 1.00 27.96 131 THR A O 1
ATOM 824 N N . VAL A 1 132 ? -37.966 2.036 109.604 1.00 24.28 132 VAL A N 1
ATOM 825 C CA . VAL A 1 132 ? -39.374 2.441 109.434 1.00 24.06 132 VAL A CA 1
ATOM 826 C C . VAL A 1 132 ? -39.496 3.693 108.569 1.00 25.68 132 VAL A C 1
ATOM 827 O O . VAL A 1 132 ? -39.030 4.762 108.937 1.00 26.62 132 VAL A O 1
ATOM 831 N N . ILE A 1 133 ? -40.114 3.550 107.405 1.00 27.63 133 ILE A N 1
ATOM 832 C CA . ILE A 1 133 ? -40.209 4.657 106.454 1.00 27.16 133 ILE A CA 1
ATOM 833 C C . ILE A 1 133 ? -41.618 5.292 106.423 1.00 31.08 133 ILE A C 1
ATOM 834 O O . ILE A 1 133 ? -41.794 6.428 105.948 1.00 30.61 133 ILE A O 1
ATOM 839 N N . THR A 1 134 ? -42.595 4.537 106.899 1.00 32.18 134 THR A N 1
ATOM 840 C CA . THR A 1 134 ? -43.986 4.925 106.976 1.00 32.07 134 THR A CA 1
ATOM 841 C C . THR A 1 134 ? -44.608 4.406 108.248 1.00 33.01 134 THR A C 1
ATOM 842 O O . THR A 1 134 ? -44.477 3.265 108.550 1.00 32.26 134 THR A O 1
ATOM 846 N N . HIS A 1 135 ? -45.269 5.260 108.998 1.00 35.61 135 HIS A N 1
ATOM 847 C CA . HIS A 1 135 ? -46.041 4.838 110.139 1.00 36.44 135 HIS A CA 1
ATOM 848 C C . HIS A 1 135 ? -47.074 5.879 110.514 1.00 39.33 135 HIS A C 1
ATOM 849 O O . HIS A 1 135 ? -46.880 7.012 110.225 1.00 38.99 135 HIS A O 1
ATOM 856 N N . PRO A 1 136 ? -48.158 5.501 111.179 1.00 42.58 136 PRO A N 1
ATOM 857 C CA . PRO A 1 136 ? -49.146 6.472 111.667 1.00 43.23 136 PRO A CA 1
ATOM 858 C C . PRO A 1 136 ? -48.630 7.375 112.767 1.00 44.31 136 PRO A C 1
ATOM 859 O O . PRO A 1 136 ? -48.873 8.546 112.777 1.00 45.76 136 PRO A O 1
ATOM 863 N N . ASP A 1 137 ? -47.907 6.790 113.689 1.00 44.72 137 ASP A N 1
ATOM 864 C CA . ASP A 1 137 ? -47.263 7.523 114.760 1.00 44.25 137 ASP A CA 1
ATOM 865 C C . ASP A 1 137 ? -45.936 8.040 114.230 1.00 44.99 137 ASP A C 1
ATOM 866 O O . ASP A 1 137 ? -45.009 7.270 114.009 1.00 47.88 137 ASP A O 1
ATOM 871 N N . ALA A 1 138 ? -45.861 9.353 114.029 1.00 43.33 138 ALA A N 1
ATOM 872 C CA . ALA A 1 138 ? -44.727 9.975 113.369 1.00 42.34 138 ALA A CA 1
ATOM 873 C C . ALA A 1 138 ? -43.423 9.787 114.123 1.00 41.16 138 ALA A C 1
ATOM 874 O O . ALA A 1 138 ? -42.366 9.877 113.530 1.00 41.83 138 ALA A O 1
ATOM 876 N N . GLN A 1 139 ? -43.488 9.534 115.426 1.00 41.95 139 GLN A N 1
ATOM 877 C CA . GLN A 1 139 ? -42.268 9.265 116.197 1.00 40.89 139 GLN A CA 1
ATOM 878 C C . GLN A 1 139 ? -41.511 8.002 115.740 1.00 37.62 139 GLN A C 1
ATOM 879 O O . GLN A 1 139 ? -40.322 7.867 116.019 1.00 37.42 139 GLN A O 1
ATOM 885 N N . TRP A 1 140 ? -42.200 7.089 115.054 1.00 35.44 140 TRP A N 1
ATOM 886 C CA . TRP A 1 140 ? -41.603 5.824 114.625 1.00 35.89 140 TRP A CA 1
ATOM 887 C C . TRP A 1 140 ? -40.740 5.971 113.391 1.00 35.77 140 TRP A C 1
ATOM 888 O O . TRP A 1 140 ? -39.820 5.180 113.197 1.00 37.85 140 TRP A O 1
ATOM 899 N N . ILE A 1 141 ? -41.041 6.966 112.555 1.00 34.18 141 ILE A N 1
ATOM 900 C CA . ILE A 1 141 ? -40.344 7.130 111.281 1.00 33.90 141 ILE A CA 1
ATOM 901 C C . ILE A 1 141 ? -38.846 7.263 111.480 1.00 31.54 141 ILE A C 1
ATOM 902 O O . ILE A 1 141 ? -38.386 8.094 112.241 1.00 31.08 141 ILE A O 1
ATOM 907 N N . GLY A 1 142 ? -38.092 6.405 110.809 1.00 30.75 142 GLY A N 1
ATOM 908 C CA . GLY A 1 142 ? -36.658 6.503 110.842 1.00 28.91 142 GLY A CA 1
ATOM 909 C C . GLY A 1 142 ? -36.019 5.729 111.977 1.00 27.52 142 GLY A C 1
ATOM 910 O O . GLY A 1 142 ? -34.810 5.720 112.091 1.00 31.79 142 GLY A O 1
ATOM 911 N N . ARG A 1 143 ? -36.815 5.071 112.801 1.00 23.92 143 ARG A N 1
ATOM 912 C CA . ARG A 1 143 ? -36.291 4.106 113.755 1.00 25.53 143 ARG A CA 1
ATOM 913 C C . ARG A 1 143 ? -35.734 2.934 112.976 1.00 25.23 143 ARG A C 1
ATOM 914 O O . ARG A 1 143 ? -36.269 2.594 111.914 1.00 23.07 143 ARG A O 1
ATOM 922 N N . ARG A 1 144 ? -34.670 2.318 113.489 1.00 24.80 144 ARG A N 1
ATOM 923 C CA . ARG A 1 144 ? -34.027 1.234 112.757 1.00 25.30 144 ARG A CA 1
ATOM 924 C C . ARG A 1 144 ? -33.564 0.065 113.595 1.00 27.39 144 ARG A C 1
ATOM 925 O O . ARG A 1 144 ? -33.297 0.208 114.788 1.00 30.46 144 ARG A O 1
ATOM 933 N N . LEU A 1 145 ? -33.500 -1.100 112.954 1.00 26.33 145 LEU A N 1
ATOM 934 C CA . LEU A 1 145 ? -32.886 -2.294 113.530 1.00 25.89 145 LEU A CA 1
ATOM 935 C C . LEU A 1 145 ? -31.654 -2.611 112.701 1.00 25.82 145 LEU A C 1
ATOM 936 O O . LEU A 1 145 ? -31.676 -2.485 111.462 1.00 25.78 145 LEU A O 1
ATOM 941 N N . VAL A 1 146 ? -30.570 -2.985 113.371 1.00 24.63 146 VAL A N 1
ATOM 942 C CA . VAL A 1 146 ? -29.419 -3.540 112.670 1.00 23.67 146 VAL A CA 1
ATOM 943 C C . VAL A 1 146 ? -29.414 -5.018 112.928 1.00 25.18 146 VAL A C 1
ATOM 944 O O . VAL A 1 146 ? -29.320 -5.453 114.069 1.00 28.03 146 VAL A O 1
ATOM 948 N N . VAL A 1 147 ? -29.552 -5.790 111.857 1.00 28.20 147 VAL A N 1
ATOM 949 C CA . VAL A 1 147 ? -29.836 -7.218 111.942 1.00 24.98 147 VAL A CA 1
ATOM 950 C C . VAL A 1 147 ? -28.646 -8.030 111.407 1.00 26.38 147 VAL A C 1
ATOM 951 O O . VAL A 1 147 ? -28.192 -7.839 110.277 1.00 27.67 147 VAL A O 1
ATOM 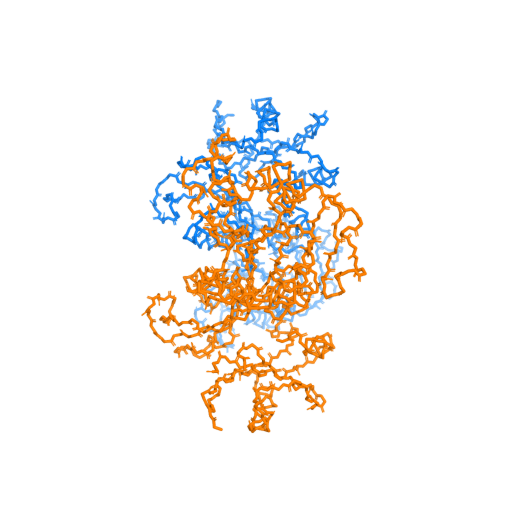955 N N . HIS A 1 148 ? -28.141 -8.935 112.230 1.00 26.66 148 HIS A N 1
ATOM 956 C CA . HIS A 1 148 ? -27.210 -9.973 111.798 1.00 26.30 148 HIS A CA 1
ATOM 957 C C . HIS A 1 148 ? -27.899 -11.318 111.866 1.00 28.77 148 HIS A C 1
ATOM 958 O O . HIS A 1 148 ? -29.036 -11.417 112.317 1.00 27.97 148 HIS A O 1
ATOM 965 N N . THR A 1 149 ? -27.202 -12.357 111.422 1.00 31.37 149 THR A N 1
ATOM 966 C CA . THR A 1 149 ? -27.697 -13.731 111.521 1.00 34.43 149 THR A CA 1
ATOM 967 C C . THR A 1 149 ? -28.076 -14.079 112.954 1.00 36.16 149 THR A C 1
ATOM 968 O O . THR A 1 149 ? -29.138 -14.646 113.231 1.00 37.69 149 THR A O 1
ATOM 972 N N . ASP A 1 150 ? -27.193 -13.673 113.851 1.00 36.87 150 ASP A N 1
ATOM 973 C CA . ASP A 1 150 ? -27.083 -14.146 115.206 1.00 39.26 150 ASP A CA 1
ATOM 974 C C . ASP A 1 150 ? -27.394 -13.034 116.225 1.00 37.09 150 ASP A C 1
ATOM 975 O O . ASP A 1 150 ? -27.264 -13.246 117.425 1.00 38.09 150 ASP A O 1
ATOM 980 N N . GLU A 1 151 ? -27.770 -11.852 115.753 1.00 34.75 151 GLU A N 1
ATOM 981 C CA . GLU A 1 151 ? -27.871 -10.680 116.611 1.00 34.80 151 GLU A CA 1
ATOM 982 C C . GLU A 1 151 ? -28.818 -9.635 116.032 1.00 33.56 151 GLU A C 1
ATOM 983 O O . GLU A 1 151 ? -28.978 -9.554 114.818 1.00 32.49 151 GLU A O 1
ATOM 989 N N . VAL A 1 152 ? -29.443 -8.840 116.898 1.00 31.83 152 VAL A N 1
ATOM 990 C CA . VAL A 1 152 ? -30.172 -7.652 116.449 1.00 32.74 152 VAL A CA 1
ATOM 991 C C . VAL A 1 152 ? -29.957 -6.488 117.427 1.00 33.81 152 VAL A C 1
ATOM 992 O O . VAL A 1 152 ? -30.016 -6.692 118.635 1.00 38.15 152 VAL A O 1
ATOM 996 N N . ALA A 1 153 ? -29.687 -5.289 116.912 1.00 31.27 153 ALA A N 1
ATOM 997 C CA . ALA A 1 153 ? -29.610 -4.079 117.755 1.00 31.78 153 ALA A CA 1
ATOM 998 C C . ALA A 1 153 ? -30.674 -3.039 117.378 1.00 31.96 153 ALA A C 1
ATOM 999 O O . ALA A 1 153 ? -31.068 -2.926 116.216 1.00 34.28 153 ALA A O 1
ATOM 1001 N N . GLY A 1 154 ? -31.135 -2.284 118.360 1.00 30.46 154 GLY A N 1
ATOM 1002 C CA . GLY A 1 154 ? -32.059 -1.192 118.097 1.00 31.07 154 GLY A CA 1
ATOM 1003 C C . GLY A 1 154 ? -33.462 -1.620 118.439 1.00 32.94 154 GLY A C 1
ATOM 1004 O O . GLY A 1 154 ? -33.699 -2.763 118.811 1.00 32.25 154 GLY A O 1
ATOM 1005 N N . SER A 1 155 ? -34.402 -0.699 118.303 1.00 34.45 155 SER A N 1
ATOM 1006 C CA . SER A 1 155 ? -35.789 -0.996 118.589 1.00 36.41 155 SER A CA 1
ATOM 1007 C C . SER A 1 155 ? -36.656 -0.147 117.716 1.00 36.42 155 SER A C 1
ATOM 1008 O O . SER A 1 155 ? -36.411 1.053 117.579 1.00 38.01 155 SER A O 1
ATOM 1011 N N . LEU A 1 156 ? -37.685 -0.771 117.152 1.00 35.96 156 LEU A N 1
ATOM 1012 C CA . LEU A 1 156 ? -38.692 -0.073 116.380 1.00 37.01 156 LEU A CA 1
ATOM 1013 C C . LEU A 1 156 ? -39.755 0.574 117.277 1.00 40.51 156 LEU A C 1
ATOM 1014 O O . LEU A 1 156 ? -40.530 1.429 116.825 1.00 42.48 156 LEU A O 1
ATOM 1019 N N . GLY A 1 157 ? -39.785 0.170 118.544 1.00 41.80 157 GLY A N 1
ATOM 1020 C CA . GLY A 1 157 ? -40.718 0.740 119.523 1.00 44.54 157 GLY A CA 1
ATOM 1021 C C . GLY A 1 157 ? -41.694 -0.252 120.151 1.00 44.50 157 GLY A C 1
ATOM 1022 O O . GLY A 1 157 ? -42.454 0.109 121.045 1.00 46.15 157 GLY A O 1
ATOM 1023 N N . SER A 1 158 ? -41.673 -1.497 119.681 1.00 42.57 158 SE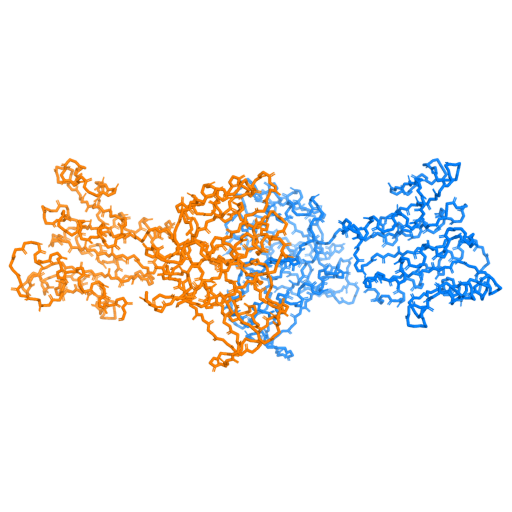R A N 1
ATOM 1024 C CA . SER A 1 158 ? -42.570 -2.535 120.168 1.00 40.32 158 SER A CA 1
ATOM 1025 C C . SER A 1 158 ? -41.953 -3.907 119.943 1.00 39.83 158 SER A C 1
ATOM 1026 O O . SER A 1 158 ? -41.321 -4.143 118.906 1.00 42.55 158 SER A O 1
ATOM 1029 N N . SER A 1 159 ? -42.159 -4.809 120.899 1.00 37.63 159 SER A N 1
ATOM 1030 C CA A SER A 1 159 ? -41.592 -6.153 120.850 0.80 38.72 159 SER A CA 1
ATOM 1031 C CA B SER A 1 159 ? -41.583 -6.151 120.843 0.20 37.48 159 SER A CA 1
ATOM 1032 C C . SER A 1 159 ? -42.136 -6.943 119.668 1.00 37.64 159 SER A C 1
ATOM 1033 O O . SER A 1 159 ? -41.440 -7.782 119.092 1.00 38.00 159 SER A O 1
ATOM 1038 N N . ARG A 1 160 ? -43.389 -6.680 119.322 1.00 36.88 160 ARG A N 1
ATOM 1039 C CA . ARG A 1 160 ? -44.040 -7.398 118.243 1.00 35.59 160 ARG A CA 1
ATOM 1040 C C . ARG A 1 160 ? -43.491 -6.948 116.886 1.00 35.10 160 ARG A C 1
ATOM 1041 O O . ARG A 1 160 ? -43.245 -7.780 115.998 1.00 35.12 160 ARG A O 1
ATOM 1049 N N . ALA A 1 161 ? -43.332 -5.635 116.729 1.00 31.16 161 ALA A N 1
ATOM 1050 C CA . ALA A 1 161 ? -42.668 -5.079 115.563 1.00 32.72 161 ALA A CA 1
ATOM 1051 C C . ALA A 1 161 ? -41.212 -5.603 115.467 1.00 31.85 161 ALA A C 1
ATOM 1052 O O . ALA A 1 161 ? -40.801 -6.120 114.433 1.00 32.62 161 ALA A O 1
ATOM 1054 N N . ASP A 1 162 ? -40.452 -5.529 116.554 1.00 33.25 162 ASP A N 1
ATOM 1055 C CA . ASP A 1 162 ? -39.066 -6.011 116.529 1.00 33.49 162 ASP A CA 1
ATOM 1056 C C . ASP A 1 162 ? -38.976 -7.463 116.107 1.00 34.89 162 ASP A C 1
ATOM 1057 O O . ASP A 1 162 ? -38.130 -7.822 115.279 1.00 36.01 162 ASP A O 1
ATOM 1062 N N . ALA A 1 163 ? -39.848 -8.293 116.676 1.00 35.13 163 ALA A N 1
ATOM 1063 C CA . ALA A 1 163 ? -39.888 -9.718 116.377 1.00 34.69 163 ALA A CA 1
ATOM 1064 C C . ALA A 1 163 ? -40.169 -9.998 114.894 1.00 34.04 163 ALA A C 1
ATOM 1065 O O . ALA A 1 163 ? -39.459 -10.785 114.274 1.00 34.59 163 ALA A O 1
ATOM 1067 N N . ALA A 1 164 ? -41.199 -9.352 114.338 1.00 34.28 164 ALA A N 1
ATOM 1068 C CA . ALA A 1 164 ? -41.644 -9.575 112.944 1.00 34.62 164 ALA A CA 1
ATOM 1069 C C . ALA A 1 164 ? -40.564 -9.157 111.925 1.00 35.10 164 ALA A C 1
ATOM 1070 O O . ALA A 1 164 ? -40.141 -9.944 111.058 1.00 33.92 164 ALA A O 1
ATOM 1072 N N . VAL A 1 165 ? -40.121 -7.911 112.060 1.00 34.21 165 VAL A N 1
ATOM 1073 C CA . VAL A 1 165 ? -39.126 -7.333 111.184 1.00 31.96 165 VAL A CA 1
ATOM 1074 C C . VAL A 1 165 ? -37.795 -8.076 111.273 1.00 33.34 165 VAL A C 1
ATOM 1075 O O . VAL A 1 165 ? -37.151 -8.314 110.239 1.00 35.42 165 VAL A O 1
ATOM 1079 N N . THR A 1 166 ? -37.365 -8.424 112.488 1.00 31.69 166 THR A N 1
ATOM 1080 C CA . THR A 1 166 ? -36.092 -9.134 112.652 1.00 30.58 166 THR A CA 1
ATOM 1081 C C . THR A 1 166 ? -36.124 -10.383 111.824 1.00 30.38 166 THR A C 1
ATOM 1082 O O . THR A 1 166 ? -35.219 -10.626 111.034 1.00 29.92 166 THR A O 1
ATOM 1086 N N . ASP A 1 167 ? -37.196 -11.152 111.985 1.00 32.33 167 ASP A N 1
ATOM 1087 C CA . ASP A 1 167 ? -37.368 -12.382 111.247 1.00 33.95 167 ASP A CA 1
ATOM 1088 C C . ASP A 1 167 ? -37.339 -12.182 109.747 1.00 32.50 167 ASP A C 1
ATOM 1089 O O . ASP A 1 167 ? -36.589 -12.862 109.057 1.00 32.87 167 ASP A O 1
ATOM 1094 N N . ASP A 1 168 ? -38.165 -11.266 109.245 1.00 31.87 168 ASP A N 1
ATOM 1095 C CA . ASP A 1 168 ? -38.244 -11.034 107.811 1.00 28.96 168 ASP A CA 1
ATOM 1096 C C . ASP A 1 168 ? -36.947 -10.472 107.246 1.00 28.06 168 ASP A C 1
ATOM 1097 O O . ASP A 1 168 ? -36.599 -10.781 106.122 1.00 31.28 168 ASP A O 1
ATOM 1102 N N . ALA A 1 169 ? -36.248 -9.641 108.010 1.00 24.50 169 ALA A N 1
ATOM 1103 C CA . ALA A 1 169 ? -34.982 -9.058 107.551 1.00 25.40 169 ALA A CA 1
ATOM 1104 C C . ALA A 1 169 ? -33.886 -10.112 107.356 1.00 27.37 169 ALA A C 1
ATOM 1105 O O . ALA A 1 169 ? -33.123 -10.043 106.382 1.00 25.30 169 ALA A O 1
ATOM 1107 N N . ARG A 1 170 ? -33.799 -11.059 108.294 1.00 29.54 170 ARG A N 1
ATOM 1108 C CA . ARG A 1 170 ? -32.847 -12.168 108.211 1.00 33.02 170 ARG A CA 1
ATOM 1109 C C . ARG A 1 170 ? -33.092 -13.033 107.011 1.00 31.94 170 ARG A C 1
ATOM 1110 O O . ARG A 1 170 ? -32.153 -13.495 106.414 1.00 33.85 170 ARG A O 1
ATOM 1118 N N . GLY A 1 171 ? -34.358 -13.226 106.652 1.00 31.82 171 GLY A N 1
ATOM 1119 C CA . GLY A 1 171 ? -34.699 -13.948 105.436 1.00 30.39 171 GLY A CA 1
ATOM 1120 C C . GLY A 1 171 ? -34.240 -13.242 104.186 1.00 32.86 171 GLY A C 1
ATOM 1121 O O . GLY A 1 171 ? -33.700 -13.886 103.282 1.00 34.59 171 GLY A O 1
ATOM 1122 N N . LEU A 1 172 ? -34.468 -11.920 104.117 1.00 31.11 172 LEU A N 1
ATOM 1123 C CA . LEU A 1 172 ? -34.015 -11.110 102.997 1.00 29.00 172 LEU A CA 1
ATOM 1124 C C . LEU A 1 172 ? -32.502 -11.049 102.957 1.00 30.06 172 LEU A C 1
ATOM 1125 O O . LEU A 1 172 ? -31.906 -11.166 101.899 1.00 30.96 172 LEU A O 1
ATOM 1130 N N . LEU A 1 173 ? -31.877 -10.852 104.117 1.00 30.40 173 LEU A N 1
ATOM 1131 C CA . LEU A 1 173 ? -30.423 -10.858 104.202 1.00 27.54 173 LEU A CA 1
ATOM 1132 C C . LEU A 1 173 ? -29.809 -12.154 103.655 1.00 31.06 173 LEU A C 1
ATOM 1133 O O . LEU A 1 173 ? -28.820 -12.118 102.919 1.00 33.09 173 LEU A O 1
ATOM 1138 N N . ALA A 1 174 ? -30.393 -13.293 104.024 1.00 32.39 174 ALA A N 1
ATOM 1139 C CA . ALA A 1 174 ? -29.868 -14.599 103.622 1.00 34.12 174 ALA A CA 1
ATOM 1140 C C . ALA A 1 174 ? -29.880 -14.730 102.099 1.00 33.69 174 ALA A C 1
ATOM 1141 O O . ALA A 1 174 ? -29.020 -15.394 101.512 1.00 36.85 174 ALA A O 1
ATOM 1143 N N . ALA A 1 175 ? -30.823 -14.035 101.471 1.00 33.18 175 ALA A N 1
ATOM 1144 C CA . ALA A 1 175 ? -30.966 -14.014 100.019 1.00 32.61 175 ALA A CA 1
ATOM 1145 C C . ALA A 1 175 ? -30.241 -12.854 99.355 1.00 32.25 175 ALA A C 1
ATOM 1146 O O . ALA A 1 175 ? -30.210 -12.772 98.138 1.00 35.51 175 ALA A O 1
ATOM 1148 N N . GLY A 1 176 ? -29.715 -11.927 100.145 1.00 33.42 176 GLY A N 1
ATOM 1149 C CA . GLY A 1 176 ? -29.074 -10.725 99.620 1.00 32.05 176 GLY A CA 1
ATOM 1150 C C . GLY A 1 176 ? -30.059 -9.726 99.063 1.00 34.30 176 GLY A C 1
ATOM 1151 O O . GLY A 1 176 ? -29.688 -8.903 98.245 1.00 34.72 176 GLY A O 1
ATOM 1152 N N . ARG A 1 177 ? -31.316 -9.776 99.508 1.00 37.68 177 ARG A N 1
ATOM 1153 C CA . ARG A 1 177 ? -32.394 -8.905 98.953 1.00 38.27 177 ARG A CA 1
ATOM 1154 C C . ARG A 1 177 ? -32.700 -7.671 99.787 1.00 36.35 177 ARG A C 1
ATOM 1155 O O . ARG A 1 177 ? -32.674 -7.725 101.033 1.00 35.27 177 ARG A O 1
ATOM 1163 N N . SER A 1 178 ? -33.001 -6.564 99.099 1.00 35.20 178 SER A N 1
ATOM 1164 C CA . SER A 1 178 ? -33.500 -5.347 99.745 1.00 34.12 178 SER A CA 1
ATOM 1165 C C . SER A 1 178 ? -34.906 -5.024 99.248 1.00 35.92 178 SER A C 1
ATOM 1166 O O . SER A 1 178 ? -35.138 -4.940 98.039 1.00 36.86 178 SER A O 1
ATOM 1169 N N . GLU A 1 179 ? -35.817 -4.796 100.194 1.00 34.26 179 GLU A N 1
ATOM 1170 C CA . GLU A 1 179 ? -37.233 -4.634 99.930 1.00 32.82 179 GLU A CA 1
ATOM 1171 C C . GLU A 1 179 ? -37.964 -3.828 100.991 1.00 32.29 179 GLU A C 1
ATOM 1172 O O . GLU A 1 179 ? -37.508 -3.735 102.136 1.00 30.96 179 GLU A O 1
ATOM 1178 N N . VAL A 1 180 ? -39.133 -3.305 100.610 1.00 31.64 180 VAL A N 1
ATOM 1179 C CA . VAL A 1 180 ? -40.072 -2.686 101.541 1.00 29.73 180 VAL A CA 1
ATOM 1180 C C . VAL A 1 180 ? -41.075 -3.748 101.986 1.00 33.90 180 VAL A C 1
ATOM 1181 O O . VAL A 1 180 ? -41.795 -4.353 101.161 1.00 31.25 180 VAL A O 1
ATOM 1185 N N . LEU A 1 181 ? -41.094 -3.995 103.293 1.00 35.29 181 LEU A N 1
ATOM 1186 C CA . LEU A 1 181 ? -42.080 -4.877 103.891 1.00 35.06 181 LEU A CA 1
ATOM 1187 C C . LEU A 1 181 ? -43.167 -4.040 104.581 1.00 36.54 181 LEU A C 1
ATOM 1188 O O . LEU A 1 181 ? -42.878 -2.984 105.163 1.00 36.48 181 LEU A O 1
ATOM 1193 N N . THR A 1 182 ? -44.408 -4.521 104.504 1.00 35.75 182 THR A N 1
ATOM 1194 C CA . THR A 1 182 ? -45.573 -3.785 105.000 1.00 37.35 182 THR A CA 1
ATOM 1195 C C . THR A 1 182 ? -46.230 -4.535 106.158 1.00 36.39 182 THR A C 1
ATOM 1196 O O . THR A 1 182 ? -46.442 -5.743 106.074 1.00 37.93 182 THR A O 1
ATOM 1200 N N . TYR A 1 183 ? -46.509 -3.821 107.247 1.00 33.61 183 TYR A N 1
ATOM 1201 C CA . TYR A 1 183 ? -47.152 -4.412 108.426 1.00 32.53 183 TYR A CA 1
ATOM 1202 C C . TYR A 1 183 ? -48.243 -3.498 108.918 1.00 32.27 183 TYR A C 1
ATOM 1203 O O . TYR A 1 183 ? -48.344 -2.353 108.471 1.00 31.85 183 TYR A O 1
ATOM 1212 N N . GLY A 1 184 ? -49.044 -4.000 109.853 1.00 32.06 184 GLY A N 1
ATOM 1213 C CA . GLY A 1 184 ? -49.902 -3.145 110.663 1.00 34.47 184 GLY A CA 1
ATOM 1214 C C . GLY A 1 184 ? -49.038 -2.352 111.631 1.00 37.26 184 GLY A C 1
ATOM 1215 O O . GLY A 1 184 ? -47.851 -2.650 111.791 1.00 36.78 184 GLY A O 1
ATOM 1216 N N . PRO A 1 185 ? -49.641 -1.420 112.326 1.00 39.83 185 PRO A N 1
ATOM 1217 C CA . PRO A 1 185 ? -48.937 -0.531 113.225 1.00 40.02 185 PRO A CA 1
ATOM 1218 C C . PRO A 1 185 ? -48.215 -1.189 114.365 1.00 39.97 185 PRO A C 1
ATOM 1219 O O . PRO A 1 185 ? -47.370 -0.576 114.935 1.00 41.72 185 PRO A O 1
ATOM 1223 N N . ASP A 1 186 ? -48.529 -2.407 114.719 1.00 39.22 186 ASP A N 1
ATOM 1224 C CA . ASP A 1 186 ? -47.750 -3.024 115.755 1.00 41.29 186 ASP A CA 1
ATOM 1225 C C . ASP A 1 186 ? -46.919 -4.147 115.197 1.00 41.13 186 ASP A C 1
ATOM 1226 O O . ASP A 1 186 ? -46.442 -4.968 115.905 1.00 41.52 186 ASP A O 1
ATOM 1231 N N . GLY A 1 187 ? -46.730 -4.143 113.902 1.00 40.82 187 GLY A N 1
ATOM 1232 C CA . GLY A 1 187 ? -45.984 -5.203 113.268 1.00 42.90 187 GLY A CA 1
ATOM 1233 C C . GLY A 1 187 ? -46.799 -6.458 113.021 1.00 46.01 187 GLY A C 1
ATOM 1234 O O . GLY A 1 187 ? -46.233 -7.551 112.922 1.00 47.32 187 GLY A O 1
ATOM 1235 N N . GLN A 1 188 ? -48.123 -6.317 112.920 1.00 48.01 188 GLN A N 1
ATOM 1236 C CA . GLN A 1 188 ? -48.971 -7.442 112.514 1.00 49.04 188 GLN A CA 1
ATOM 1237 C C . GLN A 1 188 ? -48.872 -7.693 111.018 1.00 50.42 188 GLN A C 1
ATOM 1238 O O . GLN A 1 188 ? -49.005 -6.771 110.206 1.00 49.35 188 GLN A O 1
ATOM 1244 N N . ARG A 1 189 ? -48.676 -8.947 110.661 1.00 52.38 189 ARG A N 1
ATOM 1245 C CA . ARG A 1 189 ? -48.548 -9.335 109.282 1.00 54.54 189 ARG A CA 1
ATOM 1246 C C . ARG A 1 189 ? -49.792 -9.140 108.488 1.00 56.42 189 ARG A C 1
ATOM 1247 O O . ARG A 1 189 ? -50.862 -9.438 108.916 1.00 57.86 189 ARG A O 1
ATOM 1255 N N . ARG A 1 190 ? -49.629 -8.591 107.316 1.00 59.11 190 ARG A N 1
ATOM 1256 C CA . ARG A 1 190 ? -50.718 -8.335 106.416 1.00 61.14 190 ARG A CA 1
ATOM 1257 C C . ARG A 1 190 ? -51.531 -7.142 106.843 1.00 61.06 190 ARG A C 1
ATOM 1258 O O . ARG A 1 190 ? -52.463 -6.774 106.185 1.00 62.36 190 ARG A O 1
ATOM 1266 N N . GLY A 1 191 ? -51.122 -6.511 107.925 1.00 59.28 191 GLY A N 1
ATOM 1267 C CA . GLY A 1 191 ? -51.742 -5.309 108.397 1.00 56.58 191 GLY A CA 1
ATOM 1268 C C . GLY A 1 191 ? -51.282 -4.248 107.446 1.00 54.66 191 GLY A C 1
ATOM 1269 O O . GLY A 1 191 ? -50.486 -4.523 106.594 1.00 54.91 191 GLY A O 1
ATOM 1270 N N . GLU A 1 192 ? -51.856 -3.071 107.536 1.00 52.78 192 GLU A N 1
ATOM 1271 C CA . GLU A 1 192 ? -51.469 -1.919 106.715 1.00 51.25 192 GLU A CA 1
ATOM 1272 C C . GLU A 1 192 ? -50.965 -0.823 107.624 1.00 49.23 192 GLU A C 1
ATOM 1273 O O . GLU A 1 192 ? -51.241 -0.839 108.829 1.00 48.18 192 GLU A O 1
ATOM 1279 N N . GLY A 1 193 ? -50.233 0.134 107.048 1.00 46.78 193 GLY A N 1
ATOM 1280 C CA . GLY A 1 193 ? -49.917 1.372 107.761 1.00 42.96 193 GLY A CA 1
ATOM 1281 C C . GLY A 1 193 ? -48.469 1.577 108.156 1.00 40.67 193 GLY A C 1
ATOM 1282 O O . GLY A 1 193 ? -48.029 2.710 108.346 1.00 39.80 193 GLY A O 1
ATOM 1283 N N . MET A 1 194 ? -47.734 0.483 108.288 1.00 38.13 194 MET A N 1
ATOM 1284 C CA . MET A 1 194 ? -46.327 0.552 108.604 1.00 38.35 194 MET A CA 1
ATOM 1285 C C . MET A 1 194 ? -45.514 -0.099 107.511 1.00 36.11 194 MET A C 1
ATOM 1286 O O . MET A 1 194 ? -45.786 -1.233 107.125 1.00 36.50 194 MET A O 1
ATOM 1291 N N . GLU A 1 195 ? -44.524 0.639 107.017 1.00 34.75 195 GLU A N 1
ATOM 1292 C CA . GLU A 1 195 ? -43.605 0.140 106.002 1.00 32.89 195 GLU A CA 1
ATOM 1293 C C . GLU A 1 195 ? -42.193 0.290 106.484 1.00 30.60 195 GLU A C 1
ATOM 1294 O O . GLU A 1 195 ? -41.832 1.325 107.043 1.00 27.75 195 GLU A O 1
ATOM 1300 N N . VAL A 1 196 ? -41.406 -0.751 106.214 1.00 29.81 196 VAL A N 1
ATOM 1301 C CA . VAL A 1 196 ? -40.061 -0.915 106.720 1.00 27.27 196 VAL A CA 1
ATOM 1302 C C . VAL A 1 196 ? -39.149 -1.234 105.525 1.00 27.41 196 VAL A C 1
ATOM 1303 O O . VAL A 1 196 ? -39.392 -2.205 104.798 1.00 26.85 196 VAL A O 1
ATOM 1307 N N . PHE A 1 197 ? -38.105 -0.428 105.298 1.00 26.31 197 PHE A N 1
ATOM 1308 C CA . PHE A 1 197 ? -37.154 -0.780 104.234 1.00 21.91 197 PHE A CA 1
ATOM 1309 C C . PHE A 1 197 ? -36.057 -1.653 104.805 1.00 21.17 197 PHE A C 1
ATOM 1310 O O . PHE A 1 197 ? -35.372 -1.248 105.716 1.00 22.37 197 PHE A O 1
ATOM 1318 N N . VAL A 1 198 ? -35.876 -2.853 104.267 1.00 23.17 198 VAL A N 1
ATOM 1319 C CA . VAL A 1 198 ? -34.734 -3.674 104.653 1.00 21.83 198 VAL A CA 1
ATOM 1320 C C . VAL A 1 198 ? -33.692 -3.531 103.584 1.00 22.78 198 VAL A C 1
ATOM 1321 O O . VAL A 1 198 ? -33.920 -3.833 102.436 1.00 25.05 198 VAL A O 1
ATOM 1325 N N . SER A 1 199 ? -32.526 -3.060 103.981 1.00 27.64 199 SER A N 1
ATOM 1326 C CA . SER A 1 199 ? -31.395 -2.870 103.086 1.00 26.10 199 SER A CA 1
ATOM 1327 C C . SER A 1 199 ? -30.328 -3.855 103.482 1.00 25.30 199 SER A C 1
ATOM 1328 O O . SER A 1 199 ? -29.767 -3.746 104.575 1.00 23.52 199 SER A O 1
ATOM 1331 N N . SER A 1 200 ? -30.075 -4.833 102.602 1.00 26.67 200 SER A N 1
ATOM 1332 C CA . SER A 1 200 ? -29.156 -5.930 102.864 1.00 23.46 200 SER A CA 1
ATOM 1333 C C . SER A 1 200 ? -27.776 -5.705 102.306 1.00 25.53 200 SER A C 1
ATOM 1334 O O . SER A 1 200 ? -27.605 -5.352 101.139 1.00 28.77 200 SER A O 1
ATOM 1337 N N . TYR A 1 201 ? -26.786 -5.937 103.156 1.00 27.87 201 TYR A N 1
ATOM 1338 C CA . TYR A 1 201 ? -25.376 -5.903 102.778 1.00 28.13 201 TYR A CA 1
ATOM 1339 C C . TYR A 1 201 ? -24.784 -7.307 103.016 1.00 32.99 201 TYR A C 1
ATOM 1340 O O . TYR A 1 201 ? -24.305 -7.647 104.111 1.00 33.48 201 TYR A O 1
ATOM 1349 N N . ALA A 1 202 ? -24.910 -8.135 101.981 1.00 35.02 202 ALA A N 1
ATOM 1350 C CA . ALA A 1 202 ? -24.374 -9.482 101.925 1.00 31.77 202 ALA A CA 1
ATOM 1351 C C . ALA A 1 202 ? -23.170 -9.465 100.987 1.00 31.47 202 ALA A C 1
ATOM 1352 O O . ALA A 1 202 ? -23.168 -8.720 100.015 1.00 32.67 202 ALA A O 1
ATOM 1354 N N . PRO A 1 203 ? -22.149 -10.295 101.254 1.00 31.91 203 PRO A N 1
ATOM 1355 C CA . PRO A 1 203 ? -21.036 -10.357 100.309 1.00 33.19 203 PRO A CA 1
ATOM 1356 C C . PRO A 1 203 ? -21.471 -10.914 98.957 1.00 30.53 203 PRO A C 1
ATOM 1357 O O . PRO A 1 203 ? -22.516 -11.567 98.852 1.00 29.67 203 PRO A O 1
ATOM 1361 N N . ARG A 1 204 ? -20.631 -10.688 97.960 1.00 29.11 204 ARG A N 1
ATOM 1362 C CA A ARG A 1 204 ? -20.821 -11.239 96.628 0.50 29.83 204 ARG A CA 1
ATOM 1363 C CA B ARG A 1 204 ? -20.808 -11.259 96.627 0.50 29.21 204 ARG A CA 1
ATOM 1364 C C . ARG A 1 204 ? -21.096 -12.739 96.724 1.00 27.78 204 ARG A C 1
ATOM 1365 O O . ARG A 1 204 ? -20.414 -13.449 97.446 1.00 27.33 204 ARG A O 1
ATOM 1380 N N . PRO A 1 205 ? -22.118 -13.221 96.000 1.00 27.24 205 PRO A N 1
ATOM 1381 C CA . PRO A 1 205 ? -22.317 -14.660 96.076 1.00 24.87 205 PRO A CA 1
ATOM 1382 C C . PRO A 1 205 ? -21.242 -15.407 95.271 1.00 25.52 205 PRO A C 1
ATOM 1383 O O . PRO A 1 205 ? -20.636 -14.837 94.362 1.00 25.38 205 PRO A O 1
ATOM 1387 N N . ARG A 1 206 ? -20.998 -16.663 95.632 1.00 25.31 206 ARG A N 1
ATOM 1388 C CA . ARG A 1 206 ? -19.950 -17.465 95.007 1.00 24.03 206 ARG A CA 1
ATOM 1389 C C . ARG A 1 206 ? -20.483 -18.389 93.909 1.00 22.79 206 ARG A C 1
ATOM 1390 O O . ARG A 1 206 ? -21.532 -18.997 94.053 1.00 21.65 206 ARG A O 1
ATOM 1398 N N . MET A 1 207 ? -19.769 -18.457 92.787 1.00 24.56 207 MET A N 1
ATOM 1399 C CA . MET A 1 207 ? -19.971 -19.544 91.861 1.00 24.40 207 MET A CA 1
ATOM 1400 C C . MET A 1 207 ? -18.736 -20.423 91.898 1.00 24.46 207 MET A C 1
ATOM 1401 O O . MET A 1 207 ? -17.630 -19.936 91.687 1.00 23.96 207 MET A O 1
ATOM 1406 N N . LEU A 1 208 ? -18.930 -21.710 92.186 1.00 21.94 208 LEU A N 1
ATOM 1407 C CA . LEU A 1 208 ? -17.824 -22.666 92.218 1.00 23.51 208 LEU A CA 1
ATOM 1408 C C . LEU A 1 208 ? -17.870 -23.602 90.995 1.00 21.82 208 LEU A C 1
ATOM 1409 O O . LEU A 1 208 ? -18.862 -24.288 90.765 1.00 23.17 208 LEU A O 1
ATOM 1414 N N . VAL A 1 209 ? -16.797 -23.599 90.216 1.00 20.81 209 VAL A N 1
ATOM 1415 C CA . VAL A 1 209 ? -16.750 -24.337 88.975 1.00 20.71 209 VAL A CA 1
ATOM 1416 C C . VAL A 1 209 ? -15.742 -25.438 89.184 1.00 22.89 209 VAL A C 1
ATOM 1417 O O . VAL A 1 209 ? -14.556 -25.150 89.359 1.00 22.04 209 VAL A O 1
ATOM 1421 N N . PHE A 1 210 ? -16.224 -26.687 89.206 1.00 20.64 210 PHE A N 1
ATOM 1422 C CA . PHE A 1 210 ? -15.358 -27.855 89.381 1.00 20.08 210 PHE A CA 1
ATOM 1423 C C . PHE A 1 210 ? -15.095 -28.557 88.076 1.00 21.04 210 PHE A C 1
ATOM 1424 O O . PHE A 1 210 ? -16.013 -29.104 87.464 1.00 22.06 210 PHE A O 1
ATOM 1432 N N . GLY A 1 211 ? -13.819 -28.557 87.678 1.00 21.40 211 GLY A N 1
ATOM 1433 C CA . GLY A 1 211 ? -13.389 -29.011 86.342 1.00 22.08 211 GLY A CA 1
ATOM 1434 C C . GLY A 1 211 ? -12.837 -27.857 85.529 1.00 21.91 211 GLY A C 1
ATOM 1435 O O . GLY A 1 211 ? -13.577 -27.086 84.918 1.00 24.05 211 GLY A O 1
ATOM 1436 N N . ALA A 1 212 ? -11.545 -27.702 85.543 1.00 24.13 212 ALA A N 1
ATOM 1437 C CA . ALA A 1 212 ? -10.935 -26.612 84.844 1.00 23.45 212 ALA A CA 1
ATOM 1438 C C . ALA A 1 212 ? -10.622 -26.889 83.390 1.00 26.14 212 ALA A C 1
ATOM 1439 O O . ALA A 1 212 ? -9.536 -26.685 82.950 1.00 26.81 212 ALA A O 1
ATOM 1441 N N . ILE A 1 213 ? -11.617 -27.329 82.650 1.00 26.10 213 ILE A N 1
ATOM 1442 C CA . ILE A 1 213 ? -11.509 -27.491 81.191 1.00 24.32 213 ILE A CA 1
ATOM 1443 C C . ILE A 1 213 ? -11.721 -26.132 80.489 1.00 25.41 213 ILE A C 1
ATOM 1444 O O . ILE A 1 213 ? -12.074 -25.150 81.143 1.00 25.13 213 ILE A O 1
ATOM 1449 N N . ASP A 1 214 ? -11.489 -26.039 79.180 1.00 27.21 214 ASP A N 1
ATOM 1450 C CA . ASP A 1 214 ? -11.522 -24.710 78.525 1.00 27.91 214 ASP A CA 1
ATOM 1451 C C . ASP A 1 214 ? -12.898 -24.053 78.673 1.00 27.05 214 ASP A C 1
ATOM 1452 O O . ASP A 1 214 ? -13.017 -22.856 78.877 1.00 27.79 214 ASP A O 1
ATOM 1457 N N . PHE A 1 215 ? -13.941 -24.864 78.570 1.00 25.64 215 PHE A N 1
ATOM 1458 C CA . PHE A 1 215 ? -15.310 -24.387 78.725 1.00 25.02 215 PHE A CA 1
ATOM 1459 C C . PHE A 1 215 ? -15.577 -23.679 80.068 1.00 24.52 215 PHE A C 1
ATOM 1460 O O . PHE A 1 215 ? -16.405 -22.778 80.101 1.00 28.12 215 PHE A O 1
ATOM 1468 N N . ALA A 1 216 ? -14.872 -24.049 81.146 1.00 21.32 216 ALA A N 1
ATOM 1469 C CA . ALA A 1 216 ? -14.923 -23.301 82.418 1.00 21.14 216 ALA A CA 1
ATOM 1470 C C . ALA A 1 216 ? -14.735 -21.783 82.273 1.00 21.32 216 ALA A C 1
ATOM 1471 O O . ALA A 1 216 ? -15.316 -20.992 83.033 1.00 24.77 216 ALA A O 1
ATOM 1473 N N . ALA A 1 217 ? -13.892 -21.361 81.348 1.00 23.03 217 ALA A N 1
ATOM 1474 C CA . ALA A 1 217 ? -13.709 -19.918 81.129 1.00 24.49 217 ALA A CA 1
ATOM 1475 C C . ALA A 1 217 ? -15.029 -19.241 80.740 1.00 24.32 217 ALA A C 1
ATOM 1476 O O . ALA A 1 217 ? -15.341 -18.176 81.276 1.00 27.33 217 ALA A O 1
ATOM 1478 N N . ALA A 1 218 ? -15.788 -19.855 79.815 1.00 22.04 218 ALA A N 1
ATOM 1479 C CA . ALA A 1 218 ? -17.091 -19.329 79.369 1.00 22.34 218 ALA A CA 1
ATOM 1480 C C . ALA A 1 218 ? -18.105 -19.287 80.499 1.00 24.44 218 ALA A C 1
ATOM 1481 O O . ALA A 1 218 ? -18.828 -18.286 80.667 1.00 23.35 218 ALA A O 1
ATOM 1483 N N . VAL A 1 219 ? -18.154 -20.364 81.286 1.00 27.02 219 VAL A N 1
ATOM 1484 C CA . VAL A 1 219 ? -18.990 -20.405 82.499 1.00 24.03 219 VAL A CA 1
ATOM 1485 C C . VAL A 1 219 ? -18.588 -19.296 83.481 1.00 25.63 219 VAL A C 1
ATOM 1486 O O . VAL A 1 219 ? -19.453 -18.598 84.021 1.00 23.12 219 VAL A O 1
ATOM 1490 N N . ALA A 1 220 ? -17.278 -19.123 83.714 1.00 27.86 220 ALA A N 1
ATOM 1491 C CA . ALA A 1 220 ? -16.807 -18.089 84.647 1.00 25.95 220 ALA A CA 1
ATOM 1492 C C . ALA A 1 220 ? -17.067 -16.637 84.169 1.00 28.89 220 ALA A C 1
ATOM 1493 O O . ALA A 1 220 ? -17.356 -15.742 84.990 1.00 30.60 220 ALA A O 1
ATOM 1495 N N . GLN A 1 221 ? -17.003 -16.390 82.861 1.00 24.81 221 GLN A N 1
ATOM 1496 C CA . GLN A 1 221 ? -17.374 -15.060 82.344 1.00 24.14 221 GLN A CA 1
ATOM 1497 C C . GLN A 1 221 ? -18.849 -14.708 82.589 1.00 24.44 221 GLN A C 1
ATOM 1498 O O . GLN A 1 221 ? -19.143 -13.582 82.967 1.00 26.07 221 GLN A O 1
ATOM 1504 N N . GLN A 1 222 ? -19.758 -15.664 82.392 1.00 22.24 222 GLN A N 1
ATOM 1505 C CA . GLN A 1 222 ? -21.194 -15.479 82.721 1.00 23.89 222 GLN A CA 1
ATOM 1506 C C . GLN A 1 222 ? -21.446 -15.314 84.208 1.00 24.93 222 GLN A C 1
ATOM 1507 O O . GLN A 1 222 ? -22.249 -14.485 84.613 1.00 31.07 222 GLN A O 1
ATOM 1513 N N . GLY A 1 223 ? -20.777 -16.101 85.030 1.00 26.89 223 GLY A N 1
ATOM 1514 C CA . GLY A 1 223 ? -20.836 -15.911 86.487 1.00 24.91 223 GLY A CA 1
ATOM 1515 C C . GLY A 1 223 ? -20.378 -14.523 86.919 1.00 27.02 223 GLY A C 1
ATOM 1516 O O . GLY A 1 223 ? -21.075 -13.873 87.677 1.00 28.43 223 GLY A O 1
ATOM 1517 N N . ALA A 1 224 ? -19.219 -14.064 86.432 1.00 25.31 224 ALA A N 1
ATOM 1518 C CA . ALA A 1 224 ? -18.776 -12.685 86.646 1.00 27.49 224 ALA A CA 1
ATOM 1519 C C . ALA A 1 224 ? -19.799 -11.654 86.115 1.00 30.48 224 ALA A C 1
ATOM 1520 O O . ALA A 1 224 ? -20.146 -10.696 86.800 1.00 31.83 224 ALA A O 1
ATOM 1522 N N . PHE A 1 225 ? -20.306 -11.859 84.911 1.00 29.42 225 PHE A N 1
ATOM 1523 C CA . PHE A 1 225 ? -21.324 -10.942 84.400 1.00 32.02 225 PHE A CA 1
ATOM 1524 C C . PHE A 1 225 ? -22.540 -10.829 85.351 1.00 30.62 225 PHE A C 1
ATOM 1525 O O . PHE A 1 225 ? -23.048 -9.723 85.592 1.00 31.47 225 PHE A O 1
ATOM 1533 N N . LEU A 1 226 ? -22.960 -11.958 85.921 1.00 27.03 226 LEU A N 1
ATOM 1534 C CA . LEU A 1 226 ? -24.083 -11.999 86.856 1.00 24.13 226 LEU A CA 1
ATOM 1535 C C . LEU A 1 226 ? -23.728 -11.564 88.299 1.00 25.04 226 LEU A C 1
ATOM 1536 O O . LEU A 1 226 ? -24.586 -11.578 89.183 1.00 26.87 226 LEU A O 1
ATOM 1541 N N . GLY A 1 227 ? -22.482 -11.175 88.548 1.00 26.29 227 GLY A N 1
ATOM 1542 C CA . GLY A 1 227 ? -22.125 -10.644 89.853 1.00 26.22 227 GLY A CA 1
ATOM 1543 C C . GLY A 1 227 ? -21.555 -11.642 90.842 1.00 28.30 227 GLY A C 1
ATOM 1544 O O . GLY A 1 227 ? -21.313 -11.290 91.992 1.00 31.37 227 GLY A O 1
ATOM 1545 N N . TYR A 1 228 ? -21.292 -12.871 90.404 1.00 25.60 228 TYR A N 1
ATOM 1546 C CA . TYR A 1 228 ? -20.691 -13.891 91.278 1.00 23.97 228 TYR A CA 1
ATOM 1547 C C . TYR A 1 228 ? -19.198 -13.762 91.401 1.00 25.34 228 TYR A C 1
ATOM 1548 O O . TYR A 1 228 ? -18.510 -13.374 90.466 1.00 25.60 228 TYR A O 1
ATOM 1557 N N . ARG A 1 229 ? -18.689 -14.124 92.563 1.00 25.33 229 ARG A N 1
ATOM 1558 C CA . ARG A 1 229 ? -17.269 -14.323 92.705 1.00 25.79 229 ARG A CA 1
ATOM 1559 C C . ARG A 1 229 ? -16.987 -15.788 92.349 1.00 25.28 229 ARG A C 1
ATOM 1560 O O . ARG A 1 229 ? -17.545 -16.712 92.974 1.00 24.63 229 ARG A O 1
ATOM 1568 N N . VAL A 1 230 ? -16.149 -15.998 91.339 1.00 24.32 230 VAL A N 1
ATOM 1569 C CA . VAL A 1 230 ? -15.968 -17.333 90.755 1.00 22.41 230 VAL A CA 1
ATOM 1570 C C . VAL A 1 230 ? -14.660 -17.989 91.190 1.00 22.29 230 VAL A C 1
ATOM 1571 O O . VAL A 1 230 ? -13.578 -17.397 91.079 1.00 22.16 230 VAL A O 1
ATOM 1575 N N . THR A 1 231 ? -14.779 -19.201 91.722 1.00 21.00 231 THR A N 1
ATOM 1576 C CA . THR A 1 231 ? -13.645 -20.073 92.003 1.00 16.91 231 THR A CA 1
ATOM 1577 C C . THR A 1 231 ? -13.655 -21.216 91.005 1.00 18.96 231 THR A C 1
ATOM 1578 O O . THR A 1 231 ? -14.651 -21.929 90.906 1.00 21.38 231 THR A O 1
ATOM 1582 N N . VAL A 1 232 ? -12.547 -21.391 90.281 1.00 19.65 232 VAL A N 1
ATOM 1583 C CA . VAL A 1 232 ? -12.338 -22.566 89.463 1.00 20.72 232 VAL A CA 1
ATOM 1584 C C . VAL A 1 232 ? -11.428 -23.538 90.211 1.00 21.97 232 VAL A C 1
ATOM 1585 O O . VAL A 1 232 ? -10.373 -23.140 90.693 1.00 20.15 232 VAL A O 1
ATOM 1589 N N . CYS A 1 233 ? -11.831 -24.808 90.291 1.00 23.32 233 CYS A N 1
ATOM 1590 C CA . CYS A 1 233 ? -11.097 -25.839 91.061 1.00 22.91 233 CYS A CA 1
ATOM 1591 C C . CYS A 1 233 ? -10.980 -27.148 90.286 1.00 22.59 233 CYS A C 1
ATOM 1592 O O . CYS A 1 233 ? -11.959 -27.661 89.795 1.00 23.96 233 CYS A O 1
ATOM 1595 N N . ASP A 1 234 ? -9.769 -27.679 90.226 1.00 23.36 234 ASP A N 1
ATOM 1596 C CA . ASP A 1 234 ? -9.448 -28.928 89.560 1.00 22.59 234 ASP A CA 1
ATOM 1597 C C . ASP A 1 234 ? -8.261 -29.589 90.298 1.00 22.65 234 ASP A C 1
ATOM 1598 O O . ASP A 1 234 ? -7.360 -28.899 90.742 1.00 22.69 234 ASP A O 1
ATOM 1603 N N . ALA A 1 235 ? -8.273 -30.911 90.440 1.00 22.62 235 ALA A N 1
ATOM 1604 C CA . ALA A 1 235 ? -7.134 -31.646 91.025 1.00 24.40 235 ALA A CA 1
ATOM 1605 C C . ALA A 1 235 ? -5.886 -31.600 90.148 1.00 24.53 235 ALA A C 1
ATOM 1606 O O . ALA A 1 235 ? -4.805 -31.903 90.623 1.00 28.73 235 ALA A O 1
ATOM 1608 N N . ARG A 1 236 ? -6.033 -31.201 88.886 1.00 25.09 236 ARG A N 1
ATOM 1609 C CA . ARG A 1 236 ? -4.931 -31.229 87.915 1.00 25.58 236 ARG A CA 1
ATOM 1610 C C . ARG A 1 236 ? -4.236 -29.862 87.760 1.00 26.41 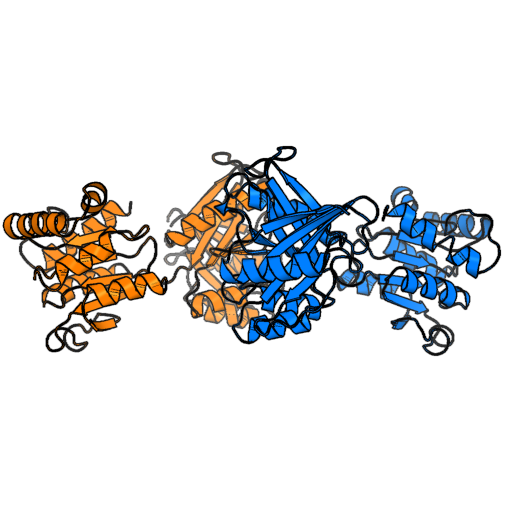236 ARG A C 1
ATOM 1611 O O . ARG A 1 236 ? -4.808 -28.930 87.174 1.00 27.25 236 ARG A O 1
ATOM 1619 N N . PRO A 1 237 ? -2.991 -29.732 88.277 1.00 26.59 237 PRO A N 1
ATOM 1620 C CA . PRO A 1 237 ? -2.260 -28.456 88.258 1.00 26.89 237 PRO A CA 1
ATOM 1621 C C . PRO A 1 237 ? -2.088 -27.830 86.877 1.00 28.63 237 PRO A C 1
ATOM 1622 O O . PRO A 1 237 ? -1.991 -26.619 86.779 1.00 28.71 237 PRO A O 1
ATOM 1626 N N . VAL A 1 238 ? -2.030 -28.644 85.822 1.00 31.43 238 VAL A N 1
ATOM 1627 C CA . VAL A 1 238 ? -1.795 -28.135 84.473 1.00 31.96 238 VAL A CA 1
ATOM 1628 C C . VAL A 1 238 ? -3.034 -27.408 83.985 1.00 32.60 238 VAL A C 1
ATOM 1629 O O . VAL A 1 238 ? -2.939 -26.426 83.244 1.00 33.10 238 VAL A O 1
ATOM 1633 N N . PHE A 1 239 ? -4.191 -27.894 84.428 1.00 31.85 239 PHE A N 1
ATOM 1634 C CA . PHE A 1 239 ? -5.481 -27.328 84.076 1.00 30.83 239 PHE A CA 1
ATOM 1635 C C . PHE A 1 239 ? -5.868 -26.117 84.935 1.00 29.15 239 PHE A C 1
ATOM 1636 O O . PHE A 1 239 ? -6.208 -25.060 84.390 1.00 27.27 239 PHE A O 1
ATOM 1644 N N . ALA A 1 240 ? -5.854 -26.282 86.261 1.00 27.49 240 ALA A N 1
ATOM 1645 C CA . ALA A 1 240 ? -6.297 -25.215 87.159 1.00 29.45 240 ALA A CA 1
ATOM 1646 C C . ALA A 1 240 ? -5.179 -24.217 87.334 1.00 30.92 240 ALA A C 1
ATOM 1647 O O . ALA A 1 240 ? -4.409 -24.306 88.276 1.00 34.44 240 ALA A O 1
ATOM 1649 N N . THR A 1 241 ? -5.138 -23.244 86.434 1.00 31.08 241 THR A N 1
ATOM 1650 C CA . THR A 1 241 ? -4.028 -22.313 86.279 1.00 30.79 241 THR A CA 1
ATOM 1651 C C . THR A 1 241 ? -4.601 -20.906 86.138 1.00 31.82 241 THR A C 1
ATOM 1652 O O . THR A 1 241 ? -5.674 -20.734 85.541 1.00 34.28 241 THR A O 1
ATOM 1656 N N . THR A 1 242 ? -3.928 -19.916 86.717 1.00 31.94 242 THR A N 1
ATOM 1657 C CA . THR A 1 242 ? -4.322 -18.489 86.606 1.00 37.43 242 THR A CA 1
ATOM 1658 C C . THR A 1 242 ? -4.285 -18.021 85.158 1.00 38.48 242 THR A C 1
ATOM 1659 O O . THR A 1 242 ? -5.100 -17.203 84.750 1.00 40.94 242 THR A O 1
ATOM 1663 N N . ALA A 1 243 ? -3.292 -18.513 84.410 1.00 39.64 243 ALA A N 1
ATOM 1664 C CA . ALA A 1 243 ? -3.096 -18.160 83.012 1.00 39.04 243 ALA A CA 1
ATOM 1665 C C . ALA A 1 243 ? -4.294 -18.586 82.153 1.00 40.29 243 ALA A C 1
ATOM 1666 O O . ALA A 1 243 ? -4.792 -17.807 81.340 1.00 41.76 243 ALA A O 1
ATOM 1668 N N . ARG A 1 244 ? -4.765 -19.816 82.361 1.00 39.52 244 ARG A N 1
ATOM 1669 C CA . ARG A 1 244 ? -5.891 -20.363 81.618 1.00 36.56 244 ARG A CA 1
ATOM 1670 C C . ARG A 1 244 ? -7.204 -19.699 81.984 1.00 37.61 244 ARG A C 1
ATOM 1671 O O . ARG A 1 244 ? -8.114 -19.655 81.146 1.00 37.92 244 ARG A O 1
ATOM 1679 N N . PHE A 1 245 ? -7.303 -19.207 83.228 1.00 37.05 245 PHE A N 1
ATOM 1680 C CA . PHE A 1 245 ? -8.480 -18.448 83.699 1.00 39.29 245 PHE A CA 1
ATOM 1681 C C . PHE A 1 245 ? -8.062 -17.135 84.358 1.00 42.34 245 PHE A C 1
ATOM 1682 O O . PHE A 1 245 ? -8.036 -17.025 85.583 1.00 42.79 245 PHE A O 1
ATOM 1690 N N . PRO A 1 246 ? -7.713 -16.132 83.534 1.00 45.57 246 PRO A N 1
ATOM 1691 C CA . PRO A 1 246 ? -7.206 -14.873 84.074 1.00 46.46 246 PRO A CA 1
ATOM 1692 C C . PRO A 1 246 ? -8.269 -13.972 84.729 1.00 45.85 246 PRO A C 1
ATOM 1693 O O . PRO A 1 246 ? -7.902 -13.069 85.490 1.00 47.45 246 PRO A O 1
ATOM 1697 N N . THR A 1 247 ? -9.552 -14.213 84.442 1.00 44.21 247 THR A N 1
ATOM 1698 C CA . THR A 1 247 ? -10.642 -13.402 84.995 1.00 43.45 247 THR A CA 1
ATOM 1699 C C . THR A 1 247 ? -11.323 -14.027 86.218 1.00 42.29 247 THR A C 1
ATOM 1700 O O . THR A 1 247 ? -12.115 -13.357 86.890 1.00 42.22 247 THR A O 1
ATOM 1704 N N . ALA A 1 248 ? -11.057 -15.305 86.499 1.00 38.80 248 ALA A N 1
ATOM 1705 C CA . ALA A 1 248 ? -11.607 -15.892 87.705 1.00 36.24 248 ALA A CA 1
ATOM 1706 C C . ALA A 1 248 ? -10.981 -15.196 88.902 1.00 35.21 248 ALA A C 1
ATOM 1707 O O . ALA A 1 248 ? -9.778 -14.913 88.912 1.00 35.31 248 ALA A O 1
ATOM 1709 N N . ASP A 1 249 ? -11.813 -14.892 89.886 1.00 33.26 249 ASP A N 1
ATOM 1710 C CA . ASP A 1 249 ? -11.374 -14.329 91.152 1.00 35.67 249 ASP A CA 1
ATOM 1711 C C . ASP A 1 249 ? -10.335 -15.248 91.806 1.00 34.73 249 ASP A C 1
ATOM 1712 O O . ASP A 1 249 ? -9.377 -14.781 92.437 1.00 34.26 249 ASP A O 1
ATOM 1717 N N . GLU A 1 250 ? -10.511 -16.551 91.611 1.00 33.64 250 GLU A N 1
ATOM 1718 C CA . GLU A 1 250 ? -9.691 -17.537 92.278 1.00 31.74 250 GLU A CA 1
ATOM 1719 C C . GLU A 1 250 ? -9.630 -18.856 91.499 1.00 30.21 250 GLU A C 1
ATOM 1720 O O . GLU A 1 250 ? -10.621 -19.326 90.942 1.00 26.84 250 GLU A O 1
ATOM 1726 N N . VAL A 1 251 ? -8.440 -19.441 91.487 1.00 32.67 251 VAL A N 1
ATOM 1727 C CA . VAL A 1 251 ? -8.154 -20.687 90.804 1.00 32.47 251 VAL A CA 1
ATOM 1728 C C . VAL A 1 251 ? -7.381 -21.586 91.775 1.00 33.21 251 VAL A C 1
ATOM 1729 O O . VAL A 1 251 ? -6.261 -21.260 92.159 1.00 36.65 251 VAL A O 1
ATOM 1733 N N . VAL A 1 252 ? -7.976 -22.706 92.187 1.00 31.00 252 VAL A N 1
ATOM 1734 C CA . VAL A 1 252 ? -7.337 -23.584 93.174 1.00 27.92 252 VAL A CA 1
ATOM 1735 C C . VAL A 1 252 ? -7.061 -24.997 92.626 1.00 24.75 252 VAL A C 1
ATOM 1736 O O . VAL A 1 252 ? -7.775 -25.478 91.770 1.00 21.47 252 VAL A O 1
ATOM 1740 N N . VAL A 1 253 ? -6.011 -25.655 93.120 1.00 23.98 253 VAL A N 1
ATOM 1741 C CA . VAL A 1 253 ? -5.757 -27.053 92.756 1.00 19.44 253 VAL A CA 1
ATOM 1742 C C . VAL A 1 253 ? -6.091 -27.858 93.974 1.00 19.09 253 VAL A C 1
ATOM 1743 O O . VAL A 1 253 ? -5.432 -27.685 95.010 1.00 20.85 253 VAL A O 1
ATOM 1747 N N . ASP A 1 254 ? -7.120 -28.714 93.875 1.00 16.53 254 ASP A N 1
ATOM 1748 C CA . ASP A 1 254 ? -7.577 -29.488 95.016 1.00 18.65 254 ASP A CA 1
ATOM 1749 C C . ASP A 1 254 ? -8.464 -30.597 94.464 1.00 22.78 254 ASP A C 1
ATOM 1750 O O . ASP A 1 254 ? -8.973 -30.451 93.372 1.00 24.18 254 ASP A O 1
ATOM 1755 N N . TRP A 1 255 ? -8.656 -31.693 95.197 1.00 23.65 255 TRP A N 1
ATOM 1756 C CA . TRP A 1 255 ? -9.807 -32.558 94.917 1.00 24.45 255 TRP A CA 1
ATOM 1757 C C . TRP A 1 255 ? -11.102 -31.764 95.131 1.00 22.09 255 TRP A C 1
ATOM 1758 O O . TRP A 1 255 ? -11.328 -31.223 96.215 1.00 20.19 255 TRP A O 1
ATOM 1769 N N . PRO A 1 256 ? -11.962 -31.685 94.105 1.00 22.55 256 PRO A N 1
ATOM 1770 C CA . PRO A 1 256 ? -13.228 -30.941 94.254 1.00 20.42 256 PRO A CA 1
ATOM 1771 C C . PRO A 1 256 ? -14.001 -31.199 95.539 1.00 20.11 256 PRO A C 1
ATOM 1772 O O . PRO A 1 256 ? -14.413 -30.246 96.200 1.00 21.26 256 PRO A O 1
ATOM 1776 N N . HIS A 1 257 ? -14.177 -32.461 95.918 1.00 21.02 257 HIS A N 1
ATOM 1777 C CA . HIS A 1 257 ? -14.983 -32.780 97.099 1.00 20.86 257 HIS A CA 1
ATOM 1778 C C . HIS A 1 257 ? -14.322 -32.345 98.402 1.00 22.63 257 HIS A C 1
ATOM 1779 O O . HIS A 1 257 ? -15.011 -31.948 99.349 1.00 22.01 257 HIS A O 1
ATOM 1786 N N . ARG A 1 258 ? -12.988 -32.406 98.440 1.00 23.94 258 ARG A N 1
ATOM 1787 C CA . ARG A 1 258 ? -12.220 -31.891 99.571 1.00 25.38 258 ARG A CA 1
ATOM 1788 C C . ARG A 1 258 ? -12.363 -30.361 99.675 1.00 23.56 258 ARG A C 1
ATOM 1789 O O . ARG A 1 258 ? -12.505 -29.807 100.753 1.00 22.55 258 ARG A O 1
ATOM 1797 N N . TYR A 1 259 ? -12.349 -29.673 98.544 1.00 24.31 259 TYR A N 1
ATOM 1798 C CA . TYR A 1 259 ? -12.498 -28.241 98.584 1.00 23.21 259 TYR A CA 1
ATOM 1799 C C . TYR A 1 259 ? -13.911 -27.832 99.033 1.00 24.45 259 TYR A C 1
ATOM 1800 O O . TYR A 1 259 ? -14.083 -26.996 99.921 1.00 25.93 259 TYR A O 1
ATOM 1809 N N . LEU A 1 260 ? -14.924 -28.413 98.412 1.00 25.29 260 LEU A N 1
ATOM 1810 C CA . LEU A 1 260 ? -16.298 -28.114 98.788 1.00 24.10 260 LEU A CA 1
ATOM 1811 C C . LEU A 1 260 ? -16.549 -28.372 100.263 1.00 24.84 260 LEU A C 1
ATOM 1812 O O . LEU A 1 260 ? -17.138 -27.525 100.937 1.00 25.39 260 LEU A O 1
ATOM 1817 N N . ALA A 1 261 ? -16.109 -29.527 100.771 1.00 25.04 261 ALA A N 1
ATOM 1818 C CA . ALA A 1 261 ? -16.417 -29.892 102.161 1.00 24.98 261 ALA A CA 1
ATOM 1819 C C . ALA A 1 261 ? -15.772 -28.909 103.121 1.00 25.05 261 ALA A C 1
ATOM 1820 O O . ALA A 1 261 ? -16.366 -28.535 104.129 1.00 27.45 261 ALA A O 1
ATOM 1822 N N . ALA A 1 262 ? -14.565 -28.468 102.771 1.00 23.66 262 ALA A N 1
ATOM 1823 C CA . ALA A 1 262 ? -13.844 -27.462 103.530 1.00 24.36 262 ALA A CA 1
ATOM 1824 C C . ALA A 1 262 ? -14.549 -26.101 103.550 1.00 25.20 262 ALA A C 1
ATOM 1825 O O . ALA A 1 262 ? -14.603 -25.461 104.589 1.00 26.02 262 ALA A O 1
ATOM 1827 N N . GLN A 1 263 ? -15.075 -25.653 102.410 1.00 24.86 263 GLN A N 1
ATOM 1828 C CA . GLN A 1 263 ? -15.889 -24.423 102.355 1.00 25.68 263 GLN A CA 1
ATOM 1829 C C . GLN A 1 263 ? -17.144 -24.518 103.241 1.00 27.09 263 GLN A C 1
ATOM 1830 O O . GLN A 1 263 ? -17.499 -23.575 103.937 1.00 26.80 263 GLN A O 1
ATOM 1836 N N . ALA A 1 264 ? -17.818 -25.659 103.195 1.00 27.56 264 ALA A N 1
ATOM 1837 C CA . ALA A 1 264 ? -19.023 -25.864 103.962 1.00 27.80 264 ALA A CA 1
ATOM 1838 C C . ALA A 1 264 ? -18.676 -25.745 105.445 1.00 29.66 264 ALA A C 1
ATOM 1839 O O . ALA A 1 264 ? -19.282 -24.973 106.172 1.00 29.54 264 ALA A O 1
ATOM 1841 N N . GLU A 1 265 ? -17.656 -26.473 105.870 1.00 31.52 265 GLU A N 1
ATOM 1842 C CA . GLU A 1 265 ? -17.200 -26.441 107.258 1.00 32.52 265 GLU A CA 1
ATOM 1843 C C . GLU A 1 265 ? -16.747 -25.051 107.725 1.00 32.27 265 GLU A C 1
ATOM 1844 O O . GLU A 1 265 ? -17.004 -24.668 108.862 1.00 33.17 265 GLU A O 1
ATOM 1850 N N . ALA A 1 266 ? -16.114 -24.285 106.840 1.00 29.04 266 ALA A N 1
ATOM 1851 C CA . ALA A 1 266 ? -15.666 -22.945 107.159 1.00 27.33 266 ALA A CA 1
ATOM 1852 C C . ALA A 1 266 ? -16.802 -21.922 107.135 1.00 29.71 266 ALA A C 1
ATOM 1853 O O . ALA A 1 266 ? -16.612 -20.760 107.534 1.00 29.75 266 ALA A O 1
ATOM 1855 N N . GLY A 1 267 ? -17.975 -22.325 106.660 1.00 30.40 267 GLY A N 1
ATOM 1856 C CA . GLY A 1 267 ? -19.066 -21.371 106.426 1.00 29.52 267 GLY A CA 1
ATOM 1857 C C . GLY A 1 267 ? -18.711 -20.387 105.324 1.00 32.51 267 GLY A C 1
ATOM 1858 O O . GLY A 1 267 ? -19.106 -19.220 105.393 1.00 37.05 267 GLY A O 1
ATOM 1859 N N . ALA A 1 268 ? -17.958 -20.827 104.309 1.00 30.37 268 ALA A N 1
ATOM 1860 C CA . ALA A 1 268 ? -17.610 -19.940 103.181 1.00 28.89 268 ALA A CA 1
ATOM 1861 C C . ALA A 1 268 ? -18.541 -20.136 101.981 1.00 31.12 268 ALA A C 1
ATOM 1862 O O . ALA A 1 268 ? -18.247 -19.681 100.879 1.00 35.14 268 ALA A O 1
ATOM 1864 N N . ILE A 1 269 ? -19.635 -20.834 102.192 1.00 29.89 269 ILE A N 1
ATOM 1865 C CA . ILE A 1 269 ? -20.659 -21.027 101.204 1.00 32.46 269 ILE A CA 1
ATOM 1866 C C . ILE A 1 269 ? -21.997 -20.789 101.844 1.00 33.93 269 ILE A C 1
ATOM 1867 O O . ILE A 1 269 ? -22.239 -21.267 102.883 1.00 40.22 269 ILE A O 1
ATOM 1872 N N . ASP A 1 270 ? -22.874 -20.075 101.187 1.00 32.82 270 ASP A N 1
ATOM 1873 C CA . ASP A 1 270 ? -24.172 -19.775 101.709 1.00 33.80 270 ASP A CA 1
ATOM 1874 C C . ASP A 1 270 ? -25.302 -20.198 100.805 1.00 33.78 270 ASP A C 1
ATOM 1875 O O . ASP A 1 270 ? -25.125 -20.948 99.914 1.00 35.20 270 ASP A O 1
ATOM 1880 N N . ALA A 1 271 ? -26.491 -19.750 101.112 1.00 32.46 271 ALA A N 1
ATOM 1881 C CA . ALA A 1 271 ? -27.672 -20.121 100.384 1.00 31.40 271 ALA A CA 1
ATOM 1882 C C . ALA A 1 271 ? -27.768 -19.616 98.959 1.00 31.19 271 ALA A C 1
ATOM 1883 O O . ALA A 1 271 ? -28.586 -20.056 98.233 1.00 34.58 271 ALA A O 1
ATOM 1885 N N . ARG A 1 272 ? -26.945 -18.678 98.570 1.00 27.80 272 ARG A N 1
ATOM 1886 C CA . ARG A 1 272 ? -26.883 -18.247 97.179 1.00 27.11 272 ARG A CA 1
ATOM 1887 C C . ARG A 1 272 ? -25.741 -18.863 96.372 1.00 24.58 272 ARG A C 1
ATOM 1888 O O . ARG A 1 272 ? -25.633 -18.611 95.175 1.00 22.32 272 ARG A O 1
ATOM 1896 N N . THR A 1 273 ? -24.911 -19.677 97.023 1.00 22.90 273 THR A N 1
ATOM 1897 C CA . THR A 1 273 ? -23.826 -20.369 96.347 1.00 23.34 273 THR A CA 1
ATOM 1898 C C . THR A 1 273 ? -24.368 -21.233 95.195 1.00 24.39 273 THR A C 1
ATOM 1899 O O . THR A 1 273 ? -25.397 -21.875 95.333 1.00 25.38 273 THR A O 1
ATOM 1903 N N . VAL A 1 274 ? -23.631 -21.232 94.087 1.00 25.56 274 VAL A N 1
ATOM 1904 C CA . VAL A 1 274 ? -23.970 -21.881 92.828 1.00 24.35 274 VAL A CA 1
ATOM 1905 C C . VAL A 1 274 ? -22.767 -22.792 92.493 1.00 24.26 274 VAL A C 1
ATOM 1906 O O . VAL A 1 274 ? -21.634 -22.329 92.484 1.00 25.12 274 VAL A O 1
ATOM 1910 N N . VAL A 1 275 ? -23.012 -24.087 92.286 1.00 23.87 275 VAL A N 1
ATOM 1911 C CA . VAL A 1 275 ? -21.967 -25.079 91.959 1.00 22.54 275 VAL A CA 1
ATOM 1912 C C . VAL A 1 275 ? -22.150 -25.600 90.538 1.00 23.07 275 VAL A C 1
ATOM 1913 O O . VAL A 1 275 ? -23.247 -26.023 90.192 1.00 25.90 275 VAL A O 1
ATOM 1917 N N . CYS A 1 276 ? -21.093 -25.555 89.714 1.00 22.33 276 CYS A N 1
ATOM 1918 C CA . CYS A 1 276 ? -21.114 -26.161 88.370 1.00 19.48 276 CYS A CA 1
ATOM 1919 C C . CYS A 1 276 ? -20.112 -27.280 88.300 1.00 21.32 276 CYS A C 1
ATOM 1920 O O . CYS A 1 276 ? -18.936 -27.092 88.608 1.00 18.03 276 CYS A O 1
ATOM 1923 N N . VAL A 1 277 ? -20.582 -28.464 87.919 1.00 20.27 277 VAL A N 1
ATOM 1924 C CA . VAL A 1 277 ? -19.700 -29.616 87.814 1.00 19.85 277 VAL A CA 1
ATOM 1925 C C . VAL A 1 277 ? -19.446 -29.886 86.335 1.00 20.52 277 VAL A C 1
ATOM 1926 O O . VAL A 1 277 ? -20.335 -30.318 85.586 1.00 21.59 277 VAL A O 1
ATOM 1930 N N . LEU A 1 278 ? -18.226 -29.612 85.917 1.00 21.22 278 LEU A N 1
ATOM 1931 C CA . LEU A 1 278 ? -17.851 -29.752 84.520 1.00 24.09 278 LEU A CA 1
ATOM 1932 C C . LEU A 1 278 ? -16.974 -30.982 84.289 1.00 25.28 278 LEU A C 1
ATOM 1933 O O . LEU A 1 278 ? -16.268 -31.066 83.315 1.00 33.97 278 LEU A O 1
ATOM 1938 N N . THR A 1 279 ? -16.972 -31.918 85.204 1.00 26.65 279 THR A N 1
ATOM 1939 C CA . THR A 1 279 ? -16.255 -33.168 84.963 1.00 26.24 279 THR A CA 1
ATOM 1940 C C . THR A 1 279 ? -17.258 -34.296 85.030 1.00 24.15 279 THR A C 1
ATOM 1941 O O . THR A 1 279 ? -18.251 -34.178 85.752 1.00 26.10 279 THR A O 1
ATOM 1945 N N . HIS A 1 280 ? -17.019 -35.366 84.271 1.00 24.25 280 HIS A N 1
ATOM 1946 C CA . HIS A 1 280 ? -17.670 -36.662 84.517 1.00 23.80 280 HIS A CA 1
ATOM 1947 C C . HIS A 1 280 ? -16.632 -37.786 84.801 1.00 26.49 280 HIS A C 1
ATOM 1948 O O . HIS A 1 280 ? -16.849 -38.981 84.519 1.00 23.40 280 HIS A O 1
ATOM 1955 N N . ASP A 1 281 ? -15.486 -37.398 85.342 1.00 24.60 281 ASP A N 1
ATOM 1956 C CA . ASP A 1 281 ? -14.524 -38.366 85.770 1.00 22.79 281 ASP A CA 1
ATOM 1957 C C . ASP A 1 281 ? -15.021 -38.925 87.114 1.00 23.83 281 ASP A C 1
ATOM 1958 O O . ASP A 1 281 ? -15.121 -38.185 88.094 1.00 22.49 281 ASP A O 1
ATOM 1963 N N . PRO A 1 282 ? -15.344 -40.234 87.167 1.00 26.18 282 PRO A N 1
ATOM 1964 C CA . PRO A 1 282 ? -15.955 -40.852 88.354 1.00 26.97 282 PRO A CA 1
ATOM 1965 C C . PRO A 1 282 ? -15.132 -40.690 89.620 1.00 27.95 282 PRO A C 1
ATOM 1966 O O . PRO A 1 282 ? -15.670 -40.685 90.730 1.00 31.61 282 PRO A O 1
ATOM 1970 N N . LYS A 1 283 ? -13.828 -40.568 89.443 1.00 25.50 283 LYS A N 1
ATOM 1971 C CA . LYS A 1 283 ? -12.899 -40.341 90.529 1.00 24.25 283 LYS A CA 1
ATOM 1972 C C . LYS A 1 283 ? -13.235 -39.025 91.264 1.00 23.69 283 LYS A C 1
ATOM 1973 O O . LYS A 1 283 ? -13.028 -38.901 92.481 1.00 26.30 283 LYS A O 1
ATOM 1979 N N . PHE A 1 284 ? -13.727 -38.042 90.521 1.00 20.60 284 PHE A N 1
ATOM 1980 C CA . PHE A 1 284 ? -13.959 -36.697 91.071 1.00 18.90 284 PHE A CA 1
ATOM 1981 C C . PHE A 1 284 ? -15.434 -36.364 91.249 1.00 19.66 284 PHE A C 1
ATOM 1982 O O . PHE A 1 284 ? -15.799 -35.821 92.279 1.00 20.73 284 PHE A O 1
ATOM 1990 N N . ASP A 1 285 ? -16.272 -36.705 90.265 1.00 17.62 285 ASP A N 1
ATOM 1991 C CA . ASP A 1 285 ? -17.660 -36.214 90.263 1.00 21.82 285 ASP A CA 1
ATOM 1992 C C . ASP A 1 285 ? -18.592 -36.824 91.303 1.00 23.23 285 ASP A C 1
ATOM 1993 O O . ASP A 1 285 ? -19.397 -36.114 91.885 1.00 28.08 285 ASP A O 1
ATOM 1998 N N . VAL A 1 286 ? -18.462 -38.114 91.563 1.00 24.14 286 VAL A N 1
ATOM 1999 C CA . VAL A 1 286 ? -19.306 -38.802 92.537 1.00 25.88 286 VAL A CA 1
ATOM 2000 C C . VAL A 1 286 ? -19.045 -38.385 93.979 1.00 26.62 286 VAL A C 1
ATOM 2001 O O . VAL A 1 286 ? -20.006 -38.026 94.662 1.00 28.46 286 VAL A O 1
ATOM 2005 N N . PRO A 1 287 ? -17.766 -38.424 94.444 1.00 23.82 287 PRO A N 1
ATOM 2006 C CA . PRO A 1 287 ? -17.431 -37.848 95.759 1.00 21.16 287 PRO A CA 1
ATOM 2007 C C . PRO A 1 287 ? -17.840 -36.381 95.889 1.00 22.49 287 PRO A C 1
ATOM 2008 O O . PRO A 1 287 ? -18.399 -35.988 96.908 1.00 24.20 287 PRO A O 1
ATOM 2012 N N . LEU A 1 288 ? -17.593 -35.583 94.853 1.00 22.85 288 LEU A N 1
ATOM 2013 C CA . LEU A 1 288 ? -18.060 -34.194 94.822 1.00 21.74 288 LEU A CA 1
ATOM 2014 C C . LEU A 1 288 ? -19.577 -34.024 95.017 1.00 22.44 288 LEU A C 1
ATOM 2015 O O . LEU A 1 288 ? -20.023 -33.205 95.853 1.00 24.45 288 LEU A O 1
ATOM 2020 N N . LEU A 1 289 ? -20.360 -34.776 94.251 1.00 20.39 289 LEU A N 1
ATOM 2021 C CA . LEU A 1 289 ? -21.827 -34.687 94.340 1.00 21.37 289 LEU A CA 1
ATOM 2022 C C . LEU A 1 289 ? -22.377 -35.372 95.599 1.00 23.13 289 LEU A C 1
ATOM 2023 O O . LEU A 1 289 ? -23.422 -34.979 96.108 1.00 25.79 289 LEU A O 1
ATOM 2028 N N . GLU A 1 290 ? -21.651 -36.350 96.133 1.00 23.92 290 GLU A N 1
ATOM 2029 C CA . GLU A 1 290 ? -21.929 -36.845 97.485 1.00 26.91 290 GLU A CA 1
ATOM 2030 C C . GLU A 1 290 ? -21.906 -35.758 98.537 1.00 28.35 290 GLU A C 1
ATOM 2031 O O . GLU A 1 290 ? -22.773 -35.737 99.408 1.00 32.56 290 GLU A O 1
ATOM 2037 N N . VAL A 1 291 ? -20.911 -34.869 98.472 1.00 25.38 291 VAL A N 1
ATOM 2038 C CA . VAL A 1 291 ? -20.858 -33.674 99.321 1.00 22.10 291 VAL A CA 1
ATOM 2039 C C . VAL A 1 291 ? -21.920 -32.611 98.955 1.00 23.66 291 VAL A C 1
ATOM 2040 O O . VAL A 1 291 ? -22.679 -32.169 99.806 1.00 25.84 291 VAL A O 1
ATOM 2044 N N . ALA A 1 292 ? -21.947 -32.189 97.698 1.00 21.58 292 ALA A N 1
ATOM 2045 C CA . ALA A 1 292 ? -22.790 -31.087 97.256 1.00 20.53 292 ALA A CA 1
ATOM 2046 C C . ALA A 1 292 ? -24.257 -31.374 97.448 1.00 21.99 292 ALA A C 1
ATOM 2047 O O . ALA A 1 292 ? -24.995 -30.546 98.020 1.00 23.56 292 ALA A O 1
ATOM 2049 N N . LEU A 1 293 ? -24.697 -32.540 96.993 1.00 22.34 293 LEU A N 1
ATOM 2050 C CA . LEU A 1 293 ? -26.119 -32.875 97.116 1.00 22.99 293 LEU A CA 1
ATOM 2051 C C . LEU A 1 293 ? -26.568 -33.090 98.561 1.00 25.44 293 LEU A C 1
ATOM 2052 O O . LEU A 1 293 ? -27.748 -33.267 98.809 1.00 26.92 293 LEU A O 1
ATOM 2057 N N . ARG A 1 294 ? -25.664 -33.078 99.506 1.00 27.06 294 ARG A N 1
ATOM 2058 C CA . ARG A 1 294 ? -26.023 -33.261 100.883 1.00 29.81 294 ARG A CA 1
ATOM 2059 C C . ARG A 1 294 ? -25.870 -32.037 101.730 1.00 32.97 294 ARG A C 1
ATOM 2060 O O . ARG A 1 294 ? -26.063 -32.071 102.902 1.00 35.03 294 ARG A O 1
ATOM 2068 N N . LEU A 1 295 ? -25.486 -30.941 101.124 1.00 34.66 295 LEU A N 1
ATOM 2069 C CA . LEU A 1 295 ? -25.283 -29.713 101.846 1.00 36.99 295 LEU A CA 1
ATOM 2070 C C . LEU A 1 295 ? -26.606 -29.121 102.133 1.00 40.75 295 LEU A C 1
ATOM 2071 O O . LEU A 1 295 ? -27.482 -29.216 101.337 1.00 40.75 295 LEU A O 1
ATOM 2076 N N . PRO A 1 296 ? -26.776 -28.454 103.265 1.00 20.00 296 PRO A N 1
ATOM 2077 C CA . PRO A 1 296 ? -28.000 -27.704 103.537 1.00 20.00 296 PRO A CA 1
ATOM 2078 C C . PRO A 1 296 ? -28.084 -26.593 102.534 1.00 20.00 296 PRO A C 1
ATOM 2079 O O . PRO A 1 296 ? -27.143 -25.879 102.297 1.00 20.00 296 PRO A O 1
ATOM 2083 N N . ASP A 1 297 ? -29.255 -26.425 101.979 1.00 20.00 297 ASP A N 1
ATOM 2084 C CA . ASP A 1 297 ? -29.419 -26.008 100.630 1.00 20.00 297 ASP A CA 1
ATOM 2085 C C . ASP A 1 297 ? -28.646 -24.778 100.155 1.00 20.00 297 ASP A C 1
ATOM 2086 O O . ASP A 1 297 ? -28.514 -23.763 100.804 1.00 20.00 297 ASP A O 1
ATOM 2091 N N . ILE A 1 298 ? -28.107 -24.958 98.970 1.00 45.02 298 ILE A N 1
ATOM 2092 C CA . ILE A 1 298 ? -27.347 -23.976 98.279 1.00 38.67 298 ILE A CA 1
ATOM 2093 C C . ILE A 1 298 ? -28.165 -23.730 97.075 1.00 35.46 298 ILE A C 1
ATOM 2094 O O . ILE A 1 298 ? -29.123 -24.377 96.886 1.00 36.81 298 ILE A O 1
ATOM 2099 N N . ALA A 1 299 ? -27.860 -22.725 96.307 1.00 31.05 299 ALA A N 1
ATOM 2100 C CA . ALA A 1 299 ? -28.820 -22.315 95.300 1.00 28.62 299 ALA A CA 1
ATOM 2101 C C . ALA A 1 299 ? -28.958 -23.278 94.119 1.00 27.86 299 ALA A C 1
ATOM 2102 O O . ALA A 1 299 ? -30.053 -23.457 93.597 1.00 27.97 299 ALA A O 1
ATOM 2104 N N . TYR A 1 300 ? -27.864 -23.905 93.691 1.00 25.48 300 TYR A N 1
ATOM 2105 C CA . TYR A 1 300 ? -27.882 -24.577 92.398 1.00 22.76 300 TYR A CA 1
ATOM 2106 C C . TYR A 1 300 ? -26.737 -25.545 92.298 1.00 23.03 300 TYR A C 1
ATOM 2107 O O . TYR A 1 300 ? -25.615 -25.229 92.712 1.00 26.47 300 TYR A O 1
ATOM 2116 N N . ILE A 1 301 ? -27.000 -26.727 91.754 1.00 18.63 301 ILE A N 1
ATOM 2117 C CA . ILE A 1 301 ? -25.947 -27.729 91.585 1.00 20.08 301 ILE A CA 1
ATOM 2118 C C . ILE A 1 301 ? -26.142 -28.325 90.214 1.00 21.53 301 ILE A C 1
ATOM 2119 O O . ILE A 1 301 ? -27.061 -29.114 89.987 1.00 24.54 301 ILE A O 1
ATOM 2124 N N . GLY A 1 302 ? -25.335 -27.887 89.269 1.00 21.37 302 GLY A N 1
ATOM 2125 C CA . GLY A 1 302 ? -25.527 -28.338 87.907 1.00 21.02 302 GLY A CA 1
ATOM 2126 C C . GLY A 1 302 ? -24.400 -29.256 87.507 1.00 21.62 302 GLY A C 1
ATOM 2127 O O . GLY A 1 302 ? -23.282 -29.124 88.008 1.00 21.22 302 GLY A O 1
ATOM 2128 N N . ALA A 1 303 ? -24.710 -30.200 86.619 1.00 20.63 303 ALA A N 1
ATOM 2129 C CA . ALA A 1 303 ? -23.723 -31.101 86.095 1.00 20.12 303 ALA A CA 1
ATOM 2130 C C . ALA A 1 303 ? -23.785 -31.172 84.578 1.00 18.92 303 ALA A C 1
ATOM 2131 O O . ALA A 1 303 ? -24.821 -31.484 84.001 1.00 20.10 303 ALA A O 1
ATOM 2133 N N . MET A 1 304 ? -22.650 -30.871 83.949 1.00 19.58 304 MET A N 1
ATOM 2134 C CA . MET A 1 304 ? -22.498 -30.899 82.511 1.00 27.16 304 MET A CA 1
ATOM 2135 C C . MET A 1 304 ? -22.519 -32.306 81.917 1.00 27.53 304 MET A C 1
ATOM 2136 O O . MET A 1 304 ? -21.989 -33.284 82.502 1.00 27.93 304 MET A O 1
ATOM 2141 N N . GLY A 1 305 ? -23.102 -32.412 80.731 1.00 25.97 305 GLY A N 1
ATOM 2142 C CA . GLY A 1 305 ? -23.043 -33.663 79.989 1.00 23.15 305 GLY A CA 1
ATOM 2143 C C . GLY A 1 305 ? -24.134 -33.756 78.954 1.00 23.05 305 GLY A C 1
ATOM 2144 O O . GLY A 1 305 ? -25.147 -33.114 79.080 1.00 22.96 305 GLY A O 1
ATOM 2145 N N . SER A 1 306 ? -23.890 -34.565 77.929 1.00 22.38 306 SER A N 1
ATOM 2146 C CA . SER A 1 306 ? -24.892 -35.050 77.028 1.00 21.90 306 SER A CA 1
ATOM 2147 C C . SER A 1 306 ? -25.864 -35.934 77.803 1.00 24.69 306 SER A C 1
ATOM 2148 O O . SER A 1 306 ? -25.681 -36.225 78.983 1.00 24.67 306 SER A O 1
ATOM 2151 N N . ARG A 1 307 ? -26.920 -36.354 77.129 1.00 24.64 307 ARG A N 1
ATOM 2152 C CA . ARG A 1 307 ? -27.926 -37.176 77.745 1.00 24.38 307 ARG A CA 1
ATOM 2153 C C . ARG A 1 307 ? -27.307 -38.540 78.169 1.00 23.77 307 ARG A C 1
ATOM 2154 O O . ARG A 1 307 ? -27.576 -39.045 79.255 1.00 25.01 307 ARG A O 1
ATOM 2162 N N . ARG A 1 308 ? -26.438 -39.099 77.331 1.00 20.81 308 ARG A N 1
ATOM 2163 C CA . ARG A 1 308 ? -25.669 -40.299 77.668 1.00 21.24 308 ARG A CA 1
ATOM 2164 C C . ARG A 1 308 ? -24.833 -40.140 78.946 1.00 21.11 308 ARG A C 1
ATOM 2165 O O . ARG A 1 308 ? -24.856 -40.999 79.817 1.00 20.26 308 ARG A O 1
ATOM 2173 N N . THR A 1 309 ? -24.120 -39.023 79.071 1.00 23.66 309 THR A N 1
ATOM 2174 C CA . THR A 1 309 ? -23.285 -38.751 80.247 1.00 21.14 309 THR A CA 1
ATOM 2175 C C . THR A 1 309 ? -24.148 -38.565 81.494 1.00 21.38 309 THR A C 1
ATOM 2176 O O . THR A 1 309 ? -23.813 -39.066 82.564 1.00 21.19 309 THR A O 1
ATOM 2180 N N . HIS A 1 310 ? -25.224 -37.798 81.334 1.00 18.89 310 HIS A N 1
ATOM 2181 C CA . HIS A 1 310 ? -26.222 -37.537 82.375 1.00 17.69 310 HIS A CA 1
ATOM 2182 C C . HIS A 1 310 ? -26.774 -38.839 82.989 1.00 18.33 310 HIS A C 1
ATOM 2183 O O . HIS A 1 310 ? -26.767 -38.983 84.211 1.00 18.87 310 HIS A O 1
ATOM 2190 N N . GLU A 1 311 ? -27.216 -39.785 82.147 1.00 15.68 311 GLU A N 1
ATOM 2191 C CA . GLU A 1 311 ? -27.814 -41.022 82.619 1.00 16.84 311 GLU A CA 1
ATOM 2192 C C . GLU A 1 311 ? -26.778 -41.946 83.235 1.00 19.12 311 GLU A C 1
ATOM 2193 O O . GLU A 1 311 ? -27.054 -42.615 84.239 1.00 22.01 311 GLU A O 1
ATOM 2199 N N . ASP A 1 312 ? -25.589 -41.978 82.643 1.00 19.39 312 ASP A N 1
ATOM 2200 C CA . ASP A 1 312 ? -24.472 -42.749 83.206 1.00 19.80 312 ASP A CA 1
ATOM 2201 C C . ASP A 1 312 ? -24.060 -42.210 84.570 1.00 19.27 312 ASP A C 1
ATOM 2202 O O . ASP A 1 312 ? -23.817 -42.989 85.496 1.00 20.34 312 ASP A O 1
ATOM 2207 N N . ARG A 1 313 ? -23.975 -40.887 84.697 1.00 16.99 313 ARG A N 1
ATOM 2208 C CA . ARG A 1 313 ? -23.690 -40.296 86.001 1.00 17.74 313 ARG A CA 1
ATOM 2209 C C . ARG A 1 313 ? -24.785 -40.587 87.055 1.00 19.42 313 ARG A C 1
ATOM 2210 O O . ARG A 1 313 ? -24.479 -40.834 88.205 1.00 22.21 313 ARG A O 1
ATOM 2218 N N . LEU A 1 314 ? -26.049 -40.541 86.667 1.00 19.23 314 LEU A N 1
ATOM 2219 C CA . LEU A 1 314 ? -27.132 -40.836 87.603 1.00 20.87 314 LEU A CA 1
ATOM 2220 C C . LEU A 1 314 ? -27.074 -42.266 88.097 1.00 23.74 314 LEU A C 1
ATOM 2221 O O . LEU A 1 314 ? -27.262 -42.505 89.299 1.00 26.23 314 LEU A O 1
ATOM 2226 N N . ALA A 1 315 ? -26.788 -43.203 87.178 1.00 22.33 315 ALA A N 1
ATOM 2227 C CA . ALA A 1 315 ? -26.639 -44.608 87.521 1.00 18.62 315 ALA A CA 1
ATOM 2228 C C . ALA A 1 315 ? -25.556 -44.744 88.575 1.00 20.09 315 ALA A C 1
ATOM 2229 O O . ALA A 1 315 ? -25.773 -45.355 89.616 1.00 22.77 315 ALA A O 1
ATOM 2231 N N . ARG A 1 316 ? -24.406 -44.138 88.312 1.00 19.33 316 ARG A N 1
ATOM 2232 C CA . ARG A 1 316 ? -23.279 -44.133 89.222 1.00 18.40 316 ARG A CA 1
ATOM 2233 C C . ARG A 1 316 ? -23.561 -43.493 90.554 1.00 19.09 316 ARG A C 1
ATOM 2234 O O . ARG A 1 316 ? -23.009 -43.923 91.540 1.00 22.63 316 ARG A O 1
ATOM 2242 N N . LEU A 1 317 ? -24.401 -42.467 90.591 1.00 16.52 317 LEU A N 1
ATOM 2243 C CA . LEU A 1 317 ? -24.738 -41.821 91.846 1.00 16.96 317 LEU A CA 1
ATOM 2244 C C . LEU A 1 317 ? -25.733 -42.655 92.674 1.00 19.72 317 LEU A C 1
ATOM 2245 O O . LEU A 1 317 ? -25.589 -42.747 93.898 1.00 20.40 317 LEU A O 1
ATOM 2250 N N . ARG A 1 318 ? -26.718 -43.272 92.017 1.00 18.00 318 ARG A N 1
ATOM 2251 C CA . ARG A 1 318 ? -27.610 -44.234 92.681 1.00 18.94 318 ARG A CA 1
ATOM 2252 C C . ARG A 1 318 ? -26.787 -45.352 93.273 1.00 20.76 318 ARG A C 1
ATOM 2253 O O . ARG A 1 318 ? -26.938 -45.705 94.419 1.00 24.29 318 ARG A O 1
ATOM 2261 N N . GLU A 1 319 ? -25.860 -45.863 92.484 1.00 25.01 319 GLU A N 1
ATOM 2262 C CA . GLU A 1 319 ? -24.979 -46.924 92.906 1.00 25.50 319 GLU A CA 1
ATOM 2263 C C . GLU A 1 319 ? -24.146 -46.525 94.115 1.00 25.78 319 GLU A C 1
ATOM 2264 O O . GLU A 1 319 ? -23.866 -47.359 94.967 1.00 26.67 319 GLU A O 1
ATOM 2270 N N . ALA A 1 320 ? -23.766 -45.251 94.204 1.00 24.39 320 ALA A N 1
ATOM 2271 C CA . ALA A 1 320 ? -23.010 -44.763 95.364 1.00 23.17 320 ALA A CA 1
ATOM 2272 C C . ALA A 1 320 ? -23.855 -44.489 96.626 1.00 26.14 320 ALA A C 1
ATOM 2273 O O . ALA A 1 320 ? -23.300 -44.184 97.683 1.00 32.18 320 ALA A O 1
ATOM 2275 N N . GLY A 1 321 ? -25.182 -44.566 96.532 1.00 25.79 321 GLY A N 1
ATOM 2276 C CA . GLY A 1 321 ? -26.025 -44.354 97.699 1.00 23.81 321 GLY A CA 1
ATOM 2277 C C . GLY A 1 321 ? -26.887 -43.099 97.722 1.00 28.83 321 GLY A C 1
ATOM 2278 O O . GLY A 1 321 ? -27.596 -42.859 98.704 1.00 32.20 321 GLY A O 1
ATOM 2279 N N . LEU A 1 322 ? -26.860 -42.298 96.656 1.00 26.05 322 LEU A N 1
ATOM 2280 C CA . LEU A 1 322 ? -27.700 -41.119 96.603 1.00 26.23 322 LEU A CA 1
ATOM 2281 C C . LEU A 1 322 ? -29.165 -41.447 96.468 1.00 29.60 322 LEU A C 1
ATOM 2282 O O . LEU A 1 322 ? -29.555 -42.407 95.752 1.00 29.20 322 LEU A O 1
ATOM 2287 N N . THR A 1 323 ? -29.962 -40.675 97.199 1.00 27.55 323 THR A N 1
ATOM 2288 C CA . THR A 1 323 ? -31.386 -40.886 97.238 1.00 30.71 323 THR A CA 1
ATOM 2289 C C . THR A 1 323 ? -31.989 -40.027 96.167 1.00 32.62 323 THR A C 1
ATOM 2290 O O . THR A 1 323 ? -31.416 -39.018 95.757 1.00 30.93 323 THR A O 1
ATOM 2294 N N . GLU A 1 324 ? -33.176 -40.422 95.734 1.00 35.60 324 GLU A N 1
ATOM 2295 C CA . GLU A 1 324 ? -33.939 -39.664 94.774 1.00 36.45 324 GLU A CA 1
ATOM 2296 C C . GLU A 1 324 ? -34.244 -38.241 95.218 1.00 37.26 324 GLU A C 1
ATOM 2297 O O . GLU A 1 324 ? -34.307 -37.343 94.387 1.00 39.20 324 GLU A O 1
ATOM 2303 N N . GLU A 1 325 ? -34.407 -38.029 96.520 1.00 37.84 325 GLU A N 1
ATOM 2304 C CA . GLU A 1 325 ? -34.602 -36.692 97.056 1.00 38.92 325 GLU A CA 1
ATOM 2305 C C . GLU A 1 325 ? -33.348 -35.801 96.910 1.00 38.06 325 GLU A C 1
ATOM 2306 O O . GLU A 1 325 ? -33.466 -34.618 96.569 1.00 36.68 325 GLU A O 1
ATOM 2312 N N . GLU A 1 326 ? -32.167 -36.367 97.178 1.00 36.03 326 GLU A N 1
ATOM 2313 C CA . GLU A 1 326 ? -30.878 -35.694 96.963 1.00 32.84 326 GLU A CA 1
ATOM 2314 C C . GLU A 1 326 ? -30.620 -35.424 95.461 1.00 32.37 326 GLU A C 1
ATOM 2315 O O . GLU A 1 326 ? -30.220 -34.342 95.074 1.00 33.72 326 GLU A O 1
ATOM 2321 N N . LEU A 1 327 ? -30.865 -36.431 94.635 1.00 32.08 327 LEU A N 1
ATOM 2322 C CA . LEU A 1 327 ? -30.774 -36.347 93.180 1.00 31.07 327 LEU A CA 1
ATOM 2323 C C . LEU A 1 327 ? -31.695 -35.292 92.566 1.00 32.02 327 LEU A C 1
ATOM 2324 O O . LEU A 1 327 ? -31.325 -34.653 91.578 1.00 31.57 327 LEU A O 1
ATOM 2329 N N . ALA A 1 328 ? -32.867 -35.086 93.182 1.00 31.65 328 ALA A N 1
ATOM 2330 C CA . ALA A 1 328 ? -33.805 -34.027 92.800 1.00 31.85 328 ALA A CA 1
ATOM 2331 C C . ALA A 1 328 ? -33.233 -32.608 92.886 1.00 33.53 328 ALA A C 1
ATOM 2332 O O . ALA A 1 328 ? -33.772 -31.709 92.253 1.00 36.67 328 ALA A O 1
ATOM 2334 N N . ARG A 1 329 ? -32.184 -32.410 93.671 1.00 30.68 329 ARG A N 1
ATOM 2335 C CA . ARG A 1 329 ? -31.427 -31.179 93.797 1.00 32.19 329 ARG A CA 1
ATOM 2336 C C . ARG A 1 329 ? -30.511 -30.879 92.622 1.00 30.68 329 ARG A C 1
ATOM 2337 O O . ARG A 1 329 ? -30.018 -29.809 92.491 1.00 30.75 329 ARG A O 1
ATOM 2345 N N . LEU A 1 330 ? -30.257 -31.855 91.802 1.00 27.23 330 LEU A N 1
ATOM 2346 C CA . LEU A 1 330 ? -29.292 -31.761 90.756 1.00 25.84 330 LEU A CA 1
ATOM 2347 C C . LEU A 1 330 ? -29.933 -31.284 89.479 1.00 26.07 330 LEU A C 1
ATOM 2348 O O . LEU A 1 330 ? -30.905 -31.868 89.015 1.00 27.31 330 LEU A O 1
ATOM 2353 N N . SER A 1 331 ? -29.367 -30.233 88.896 1.00 24.88 331 SER A N 1
ATOM 2354 C CA . SER A 1 331 ? -29.744 -29.804 87.550 1.00 25.77 331 SER A CA 1
ATOM 2355 C C . SER A 1 331 ? -28.832 -30.463 86.503 1.00 27.40 331 SER A C 1
ATOM 2356 O O . SER A 1 331 ? -27.709 -30.014 86.256 1.00 24.78 331 SER A O 1
ATOM 2359 N N . SER A 1 332 ? -29.342 -31.533 85.889 1.00 28.47 332 SER A N 1
ATOM 2360 C CA . SER A 1 332 ? -28.614 -32.284 84.877 1.00 27.52 332 SER A CA 1
ATOM 2361 C C . SER A 1 332 ? -29.596 -32.756 83.799 1.00 27.23 332 SER A C 1
ATOM 2362 O O . SER A 1 332 ? -30.715 -33.131 84.131 1.00 30.46 332 SER A O 1
ATOM 2365 N N . PRO A 1 333 ? -29.218 -32.670 82.502 1.00 26.03 333 PRO A N 1
ATOM 2366 C CA . PRO A 1 333 ? -28.005 -32.012 81.969 1.00 24.23 333 PRO A CA 1
ATOM 2367 C C . PRO A 1 333 ? -28.103 -30.510 82.247 1.00 26.75 333 PRO A C 1
ATOM 2368 O O . PRO A 1 333 ? -29.206 -29.991 82.410 1.00 28.82 333 PRO A O 1
ATOM 2372 N N . ILE A 1 334 ? -26.965 -29.828 82.324 1.00 27.07 334 ILE A N 1
ATOM 2373 C CA . ILE A 1 334 ? -26.905 -28.495 82.902 1.00 27.06 334 ILE A CA 1
ATOM 2374 C C . ILE A 1 334 ? -27.492 -27.484 81.909 1.00 32.03 334 ILE A C 1
ATOM 2375 O O . ILE A 1 334 ? -27.402 -27.688 80.693 1.00 33.00 334 ILE A O 1
ATOM 2380 N N . GLY A 1 335 ? -28.097 -26.409 82.432 1.00 33.55 335 GLY A N 1
ATOM 2381 C CA . GLY A 1 335 ? -28.620 -25.336 81.611 1.00 32.37 335 GLY A CA 1
ATOM 2382 C C . GLY A 1 335 ? -30.040 -25.559 81.130 1.00 33.88 335 GLY A C 1
ATOM 2383 O O . GLY A 1 335 ? -30.571 -26.669 81.182 1.00 33.36 335 GLY A O 1
ATOM 2384 N N . LEU A 1 336 ? -30.666 -24.486 80.668 1.00 34.63 336 LEU A N 1
ATOM 2385 C CA . LEU A 1 336 ? -31.948 -24.596 79.993 1.00 35.91 336 LEU A CA 1
ATOM 2386 C C . LEU A 1 336 ? -31.732 -25.252 78.643 1.00 37.75 336 LEU A C 1
ATOM 2387 O O . LEU A 1 336 ? -30.663 -25.122 78.047 1.00 36.65 336 LEU A O 1
ATOM 2392 N N . ASP A 1 337 ? -32.723 -25.989 78.165 1.00 40.89 337 ASP A N 1
ATOM 2393 C CA . ASP A 1 337 ? -32.572 -26.548 76.842 1.00 44.49 337 ASP A CA 1
ATOM 2394 C C . ASP A 1 337 ? -33.071 -25.547 75.822 1.00 43.37 337 ASP A C 1
ATOM 2395 O O . ASP A 1 337 ? -34.273 -25.436 75.586 1.00 44.76 337 ASP A O 1
ATOM 2400 N N . LEU A 1 338 ? -32.115 -24.831 75.237 1.00 40.23 338 LEU A N 1
ATOM 2401 C CA . LEU A 1 338 ? -32.363 -23.768 74.286 1.00 38.27 338 LEU A CA 1
ATOM 2402 C C . LEU A 1 338 ? -31.969 -24.204 72.898 1.00 38.48 338 LEU A C 1
ATOM 2403 O O . LEU A 1 338 ? -32.288 -23.534 71.926 1.00 41.32 338 LEU A O 1
ATOM 2408 N N . GLY A 1 339 ? -31.250 -25.312 72.809 1.00 37.87 339 GLY A N 1
ATOM 2409 C CA . GLY A 1 339 ? -30.833 -25.849 71.525 1.00 39.48 339 GLY A CA 1
ATOM 2410 C C . GLY A 1 339 ? -29.463 -25.371 71.088 1.00 40.66 339 GLY A C 1
ATOM 2411 O O . GLY A 1 339 ? -28.990 -25.756 70.041 1.00 40.60 339 GLY A O 1
ATOM 2412 N N . GLY A 1 340 ? -28.809 -24.555 71.904 1.00 42.65 340 GLY A N 1
ATOM 2413 C CA . GLY A 1 340 ? -27.485 -24.025 71.569 1.00 44.29 340 GLY A CA 1
ATOM 2414 C C . GLY A 1 340 ? -26.384 -25.070 71.481 1.00 46.15 340 GLY A C 1
ATOM 2415 O O . GLY A 1 340 ? -26.373 -26.031 72.246 1.00 48.33 340 GLY A O 1
ATOM 2416 N N . ARG A 1 341 ? -25.449 -24.871 70.555 1.00 46.40 341 ARG A N 1
ATOM 2417 C CA . ARG A 1 341 ? -24.381 -25.837 70.311 1.00 48.27 341 ARG A CA 1
ATOM 2418 C C . ARG A 1 341 ? -23.009 -25.395 70.814 1.00 46.75 341 ARG A C 1
ATOM 2419 O O . ARG A 1 341 ? -22.237 -26.213 71.333 1.00 50.39 341 ARG A O 1
ATOM 2427 N N . THR A 1 342 ? -22.707 -24.110 70.689 1.00 40.96 342 THR A N 1
ATOM 2428 C CA . THR A 1 342 ? -21.375 -23.631 71.004 1.00 35.34 342 THR A CA 1
ATOM 2429 C C . THR A 1 342 ? -21.181 -23.594 72.526 1.00 32.95 342 THR A C 1
ATOM 2430 O O . THR A 1 342 ? -22.148 -23.691 73.273 1.00 29.56 342 THR A O 1
ATOM 2434 N N . PRO A 1 343 ? -19.926 -23.529 72.996 1.00 31.42 343 PRO A N 1
ATOM 2435 C CA . PRO A 1 343 ? -19.674 -23.285 74.413 1.00 28.66 343 PRO A CA 1
ATOM 2436 C C . PRO A 1 343 ? -20.317 -21.987 74.940 1.00 29.41 343 PRO A C 1
ATOM 2437 O O . PRO A 1 343 ? -20.770 -21.941 76.103 1.00 26.29 343 PRO A O 1
ATOM 2441 N N . GLU A 1 344 ? -20.357 -20.957 74.092 1.00 26.84 344 GLU A N 1
ATOM 2442 C CA . GLU A 1 344 ? -20.948 -19.679 74.460 1.00 29.71 344 GLU A CA 1
ATOM 2443 C C . GLU A 1 344 ? -22.447 -19.793 74.675 1.00 27.22 344 GLU A C 1
ATOM 2444 O O . GLU A 1 344 ? -22.961 -19.233 75.618 1.00 27.37 344 GLU A O 1
ATOM 2450 N N . GLU A 1 345 ? -23.131 -20.511 73.792 1.00 25.95 345 GLU A N 1
ATOM 2451 C CA . GLU A 1 345 ? -24.560 -20.765 73.928 1.00 24.09 345 GLU A CA 1
ATOM 2452 C C . GLU A 1 345 ? -24.861 -21.622 75.146 1.00 25.73 345 GLU A C 1
ATOM 2453 O O . GLU A 1 345 ? -25.845 -21.391 75.845 1.00 25.21 345 GLU A O 1
ATOM 2459 N N . THR A 1 346 ? -24.006 -22.618 75.409 1.00 24.74 346 THR A N 1
ATOM 2460 C CA . THR A 1 346 ? -24.186 -23.467 76.573 1.00 22.23 346 THR A CA 1
ATOM 2461 C C . THR A 1 346 ? -24.015 -22.662 77.846 1.00 20.18 346 TH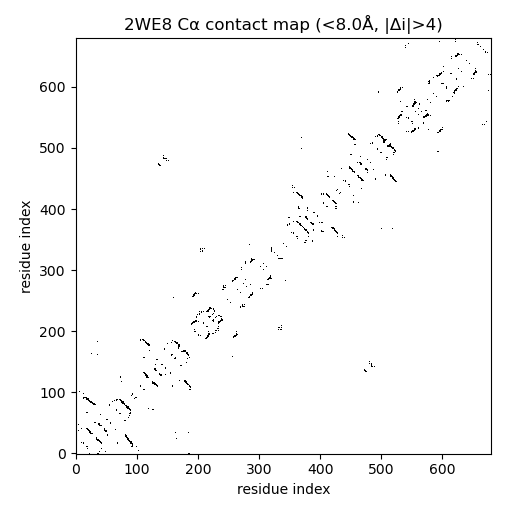R A C 1
ATOM 2462 O O . THR A 1 346 ? -24.802 -22.792 78.776 1.00 23.30 346 THR A O 1
ATOM 2466 N N . ALA A 1 347 ? -23.019 -21.781 77.868 1.00 20.94 347 ALA A N 1
ATOM 2467 C CA . ALA A 1 347 ? -22.767 -20.910 79.015 1.00 21.38 347 ALA A CA 1
ATOM 2468 C C . ALA A 1 347 ? -23.989 -20.037 79.299 1.00 22.85 347 ALA A C 1
ATOM 2469 O O . ALA A 1 347 ? -24.380 -19.914 80.460 1.00 22.59 347 ALA A O 1
ATOM 2471 N N . VAL A 1 348 ? -24.590 -19.457 78.246 1.00 20.42 348 VAL A N 1
ATOM 2472 C CA . VAL A 1 348 ? -25.812 -18.663 78.383 1.00 21.83 348 VAL A CA 1
ATOM 2473 C C . VAL A 1 348 ? -26.966 -19.503 78.915 1.00 24.49 348 VAL A C 1
ATOM 2474 O O . VAL A 1 348 ? -27.695 -19.052 79.805 1.00 26.47 348 VAL A O 1
ATOM 2478 N N . SER A 1 349 ? -27.105 -20.735 78.409 1.00 24.85 349 SER A N 1
ATOM 2479 C CA A SER A 1 349 ? -28.172 -21.613 78.871 0.50 25.65 349 SER A CA 1
ATOM 2480 C CA B SER A 1 349 ? -28.145 -21.657 78.870 0.50 25.55 349 SER A CA 1
ATOM 2481 C C . SER A 1 349 ? -28.030 -21.940 80.365 1.00 25.72 349 SER A C 1
ATOM 2482 O O . SER A 1 349 ? -29.038 -22.024 81.087 1.00 27.21 349 SER A O 1
ATOM 2487 N N . ILE A 1 350 ? -26.795 -22.091 80.824 1.00 24.95 350 ILE A N 1
ATOM 2488 C CA . ILE A 1 350 ? -26.498 -22.288 82.250 1.00 24.14 350 ILE A CA 1
ATOM 2489 C C . ILE A 1 350 ? -26.851 -21.052 83.090 1.00 25.72 350 ILE A C 1
ATOM 2490 O O . ILE A 1 350 ? -27.566 -21.171 84.103 1.00 27.66 350 ILE A O 1
ATOM 2495 N N . ALA A 1 351 ? -26.381 -19.869 82.679 1.00 23.70 351 ALA A N 1
ATOM 2496 C CA . ALA A 1 351 ? -26.729 -18.613 83.389 1.00 24.86 351 ALA A CA 1
ATOM 2497 C C . ALA A 1 351 ? -28.237 -18.397 83.472 1.00 27.30 351 ALA A C 1
ATOM 2498 O O . ALA A 1 351 ? -28.757 -17.950 84.501 1.00 27.75 351 ALA A O 1
ATOM 2500 N N . ALA A 1 352 ? -28.943 -18.721 82.387 1.00 27.04 352 ALA A N 1
ATOM 2501 C CA . ALA A 1 352 ? -30.396 -18.611 82.359 1.00 24.24 352 ALA A CA 1
ATOM 2502 C C . ALA A 1 352 ? -31.076 -19.592 83.340 1.00 27.42 352 ALA A C 1
ATOM 2503 O O . ALA A 1 352 ? -32.029 -19.214 84.021 1.00 25.63 352 ALA A O 1
ATOM 2505 N N . GLU A 1 353 ? -30.596 -20.840 83.422 1.00 26.79 353 GLU A N 1
ATOM 2506 C CA . GLU A 1 353 ? -31.140 -21.774 84.408 1.00 28.55 353 GLU A CA 1
ATOM 2507 C C . GLU A 1 353 ? -30.915 -21.350 85.843 1.00 27.38 353 GLU A C 1
ATOM 2508 O O . GLU A 1 353 ? -31.808 -21.488 86.672 1.00 27.96 353 GLU A O 1
ATOM 2514 N N . ILE A 1 354 ? -29.721 -20.856 86.134 1.00 26.71 354 ILE A N 1
ATOM 2515 C CA . ILE A 1 354 ? -29.431 -20.288 87.451 1.00 27.67 354 ILE A CA 1
ATOM 2516 C C . ILE A 1 354 ? -30.436 -19.192 87.824 1.00 30.68 354 ILE A C 1
ATOM 2517 O O . ILE A 1 354 ? -31.032 -19.254 88.907 1.00 31.54 354 ILE A O 1
ATOM 2522 N N . ILE A 1 355 ? -30.611 -18.186 86.953 1.00 30.06 355 ILE A N 1
ATOM 2523 C CA . ILE A 1 355 ? -31.607 -17.138 87.196 1.00 30.52 355 ILE A CA 1
ATOM 2524 C C . ILE A 1 355 ? -33.016 -17.721 87.358 1.00 33.67 355 ILE A C 1
ATOM 2525 O O . ILE A 1 355 ? -33.704 -17.406 88.312 1.00 36.15 355 ILE A O 1
ATOM 2530 N N . ALA A 1 356 ? -33.433 -18.596 86.454 1.00 33.57 356 ALA A N 1
ATOM 2531 C CA . ALA A 1 356 ? -34.765 -19.158 86.545 1.00 37.74 356 ALA A CA 1
ATOM 2532 C C . ALA A 1 356 ? -35.003 -19.887 87.879 1.00 42.70 356 ALA A C 1
ATOM 2533 O O . ALA A 1 356 ? -36.088 -19.792 88.444 1.00 42.99 356 ALA A O 1
ATOM 2535 N N . LYS A 1 357 ? -33.998 -20.608 88.379 1.00 47.26 357 LYS A N 1
ATOM 2536 C CA . LYS A 1 357 ? -34.176 -21.395 89.609 1.00 51.38 357 LYS A CA 1
ATOM 2537 C C . LYS A 1 357 ? -34.351 -20.574 90.878 1.00 55.00 357 LYS A C 1
ATOM 2538 O O . LYS A 1 357 ? -35.080 -20.995 91.777 1.00 55.84 357 LYS A O 1
ATOM 2544 N N . ARG A 1 358 ? -33.702 -19.414 90.955 1.00 57.84 358 ARG A N 1
ATOM 2545 C CA . ARG A 1 358 ? -33.893 -18.526 92.104 1.00 65.00 358 ARG A CA 1
ATOM 2546 C C . ARG A 1 358 ? -35.052 -17.505 91.958 1.00 69.05 358 ARG A C 1
ATOM 2547 O O . ARG A 1 358 ? -35.550 -16.998 92.970 1.00 70.84 358 ARG A O 1
ATOM 2555 N N . TRP A 1 359 ? -35.466 -17.228 90.711 1.00 72.05 359 TRP A N 1
ATOM 2556 C CA . TRP A 1 359 ? -36.361 -16.101 90.330 1.00 73.17 359 TRP A CA 1
ATOM 2557 C C . TRP A 1 359 ? -35.828 -14.717 90.769 1.00 72.76 359 TRP A C 1
ATOM 2558 O O . TRP A 1 359 ? -36.396 -14.061 91.658 1.00 72.74 359 TRP A O 1
ATOM 2569 N N . GLY A 1 360 ? -34.731 -14.292 90.142 1.00 70.74 360 GLY A N 1
ATOM 2570 C CA . GLY A 1 360 ? -34.086 -13.019 90.459 1.00 70.88 360 GLY A CA 1
ATOM 2571 C C . GLY A 1 360 ? -34.161 -12.610 91.923 1.00 71.75 360 GLY A C 1
ATOM 2572 O O . GLY A 1 360 ? -35.111 -11.947 92.354 1.00 71.34 360 GLY A O 1
ATOM 2573 N N . VAL B 1 5 ? -21.444 -14.192 139.242 1.00 109.36 5 VAL B N 1
ATOM 2574 C CA . VAL B 1 5 ? -20.219 -14.725 138.560 1.00 109.62 5 VAL B CA 1
ATOM 2575 C C . VAL B 1 5 ? -19.068 -13.702 138.598 1.00 109.37 5 VAL B C 1
ATOM 2576 O O . VAL B 1 5 ? -17.922 -14.041 138.288 1.00 109.17 5 VAL B O 1
ATOM 2580 N N . ARG B 1 6 ? -19.381 -12.470 139.014 1.00 109.36 6 ARG B N 1
ATOM 2581 C CA . ARG B 1 6 ? -18.420 -11.347 139.070 1.00 109.20 6 ARG B CA 1
ATOM 2582 C C . ARG B 1 6 ? -17.107 -11.604 139.830 1.00 109.05 6 ARG B C 1
ATOM 2583 O O . ARG B 1 6 ? -16.075 -11.013 139.502 1.00 109.26 6 ARG B O 1
ATOM 2591 N N . ASP B 1 7 ? -17.153 -12.460 140.851 1.00 108.58 7 ASP B N 1
ATOM 2592 C CA . ASP B 1 7 ? -15.964 -12.777 141.659 1.00 107.92 7 ASP B CA 1
ATOM 2593 C C . ASP B 1 7 ? -15.020 -13.782 140.982 1.00 106.02 7 ASP B C 1
ATOM 2594 O O . ASP B 1 7 ? -13.801 -13.598 140.997 1.00 106.11 7 ASP B O 1
ATOM 2599 N N . VAL B 1 8 ? -15.589 -14.835 140.394 1.00 103.58 8 VAL B N 1
ATOM 2600 C CA . VAL B 1 8 ? -14.807 -15.880 139.716 1.00 100.90 8 VAL B CA 1
ATOM 2601 C C . VAL B 1 8 ? -14.719 -15.666 138.200 1.00 98.48 8 VAL B C 1
ATOM 2602 O O . VAL B 1 8 ? -14.269 -16.542 137.457 1.00 97.37 8 VAL B O 1
ATOM 2606 N N . LEU B 1 9 ? -15.141 -14.483 137.763 1.00 96.71 9 LEU B N 1
ATOM 2607 C CA . LEU B 1 9 ? -15.062 -14.068 136.364 1.00 95.92 9 LEU B CA 1
ATOM 2608 C C . LEU B 1 9 ? -13.617 -14.006 135.863 1.00 94.79 9 LEU B C 1
ATOM 2609 O O . LEU B 1 9 ? -13.351 -14.273 134.689 1.00 94.52 9 LEU B O 1
ATOM 2614 N N . GLY B 1 10 ? -12.697 -13.644 136.758 1.00 93.25 10 GLY B N 1
ATOM 2615 C CA . GLY B 1 10 ? -11.272 -13.618 136.445 1.00 90.64 10 GLY B CA 1
ATOM 2616 C C . GLY B 1 10 ? -10.759 -14.996 136.072 1.00 88.68 10 GLY B C 1
ATOM 2617 O O . GLY B 1 10 ? -10.175 -15.173 134.997 1.00 88.75 10 GLY B O 1
ATOM 2618 N N . THR B 1 11 ? -10.998 -15.972 136.952 1.00 86.61 11 THR B N 1
ATOM 2619 C CA . THR B 1 11 ? -10.529 -17.350 136.750 1.00 85.11 11 THR B CA 1
ATOM 2620 C C . THR B 1 11 ? -11.161 -17.984 135.508 1.00 83.55 11 THR B C 1
ATOM 2621 O O . THR B 1 11 ? -10.477 -18.669 134.738 1.00 83.75 11 THR B O 1
ATOM 2625 N N . LEU B 1 12 ? -12.461 -17.748 135.328 1.00 80.94 12 LEU B N 1
ATOM 2626 C CA . LEU B 1 12 ? -13.219 -18.281 134.192 1.00 78.90 12 LEU B CA 1
ATOM 2627 C C . LEU B 1 12 ? -12.777 -17.636 132.882 1.00 78.68 12 LEU B C 1
ATOM 2628 O O . LEU B 1 12 ? -12.648 -18.316 131.859 1.00 77.75 12 LEU B O 1
ATOM 2633 N N . SER B 1 13 ? -12.527 -16.328 132.931 1.00 78.89 13 SER B N 1
ATOM 2634 C CA . SER B 1 13 ? -12.111 -15.580 131.750 1.00 79.83 13 SER B CA 1
ATOM 2635 C C . SER B 1 13 ? -10.729 -16.009 131.257 1.00 80.04 13 SER B C 1
ATOM 2636 O O . SER B 1 13 ? -10.481 -16.018 130.054 1.00 81.03 13 SER B O 1
ATOM 2639 N N . ALA B 1 14 ? -9.843 -16.366 132.185 1.00 80.30 14 ALA B N 1
ATOM 2640 C CA . ALA B 1 14 ? -8.528 -16.922 131.845 1.00 80.41 14 ALA B CA 1
ATOM 2641 C C . ALA B 1 14 ? -8.622 -18.302 131.168 1.00 80.54 14 ALA B C 1
ATOM 2642 O O . ALA B 1 14 ? -7.888 -18.583 130.213 1.00 80.63 14 ALA B O 1
ATOM 2644 N N . VAL B 1 15 ? -9.520 -19.154 131.665 1.00 80.27 15 VAL B N 1
ATOM 2645 C CA . VAL B 1 15 ? -9.777 -20.468 131.058 1.00 80.18 15 VAL B CA 1
ATOM 2646 C C . VAL B 1 15 ? -10.422 -20.290 129.680 1.00 80.27 15 VAL B C 1
ATOM 2647 O O . VAL B 1 15 ? -10.115 -21.025 128.733 1.00 79.46 15 VAL B O 1
ATOM 2651 N N . TRP B 1 16 ? -11.316 -19.306 129.585 1.00 81.03 16 TRP B N 1
ATOM 2652 C CA . TRP B 1 16 ? -12.017 -18.986 128.341 1.00 81.14 16 TRP B CA 1
ATOM 2653 C C . TRP B 1 16 ? -11.049 -18.550 127.241 1.00 81.54 16 TRP B C 1
ATOM 2654 O O . TRP B 1 16 ? -11.142 -19.032 126.114 1.00 81.31 16 TRP B O 1
ATOM 2665 N N . GLU B 1 17 ? -10.125 -17.648 127.592 1.00 82.46 17 GLU B N 1
ATOM 2666 C CA . GLU B 1 17 ? -9.076 -17.153 126.689 1.00 83.04 17 GLU B CA 1
ATOM 2667 C C . GLU B 1 17 ? -8.124 -18.241 126.212 1.00 83.03 17 GLU B C 1
ATOM 2668 O O . GLU B 1 17 ? -7.775 -18.288 125.028 1.00 83.35 17 GLU B O 1
ATOM 2674 N N . SER B 1 18 ? -7.707 -19.108 127.136 1.00 82.39 18 SER B N 1
ATOM 2675 C CA . SER B 1 18 ? -6.741 -20.168 126.843 1.00 81.83 18 SER B CA 1
ATOM 2676 C C . SER B 1 18 ? -7.275 -21.214 125.866 1.00 80.40 18 SER B C 1
ATOM 2677 O O . SER B 1 18 ? -6.502 -21.984 125.301 1.00 80.67 18 SER B O 1
ATOM 2680 N N . GLY B 1 19 ? -8.592 -21.231 125.670 1.00 79.27 19 GLY B N 1
ATOM 2681 C CA . GLY B 1 19 ? -9.228 -22.126 124.704 1.00 78.71 19 GLY B CA 1
ATOM 2682 C C . GLY B 1 19 ? -9.787 -23.399 125.311 1.00 78.94 19 GLY B C 1
ATOM 2683 O O . GLY B 1 19 ? -10.389 -24.217 124.609 1.00 79.71 19 GLY B O 1
ATOM 2684 N N . GLY B 1 20 ? -9.583 -23.569 126.616 1.00 78.47 20 GLY B N 1
ATOM 2685 C CA . GLY B 1 20 ? -10.047 -24.757 127.334 1.00 76.95 20 GLY B CA 1
ATOM 2686 C C . GLY B 1 20 ? -11.475 -24.625 127.823 1.00 75.58 20 GLY B C 1
ATOM 2687 O O . GLY B 1 20 ? -12.020 -23.523 127.886 1.00 76.14 20 GLY B O 1
ATOM 2688 N N . THR B 1 21 ? -12.078 -25.758 128.164 1.00 74.59 21 THR B N 1
ATOM 2689 C CA . THR B 1 21 ? -13.454 -25.792 128.651 1.00 74.18 21 THR B CA 1
ATOM 2690 C C . THR B 1 21 ? -13.510 -25.760 130.182 1.00 73.79 21 THR B C 1
ATOM 2691 O O . THR B 1 21 ? -12.757 -26.459 130.863 1.00 74.59 21 THR B O 1
ATOM 2695 N N . ALA B 1 22 ? -14.404 -24.933 130.711 1.00 72.90 22 ALA B N 1
ATOM 2696 C CA . ALA B 1 22 ? -14.648 -24.865 132.144 1.00 71.66 22 ALA B CA 1
ATOM 2697 C C . ALA B 1 22 ? -16.023 -25.453 132.456 1.00 71.62 22 ALA B C 1
ATOM 2698 O O . ALA B 1 22 ? -16.922 -25.432 131.614 1.00 71.17 22 ALA B O 1
ATOM 2700 N N . GLY B 1 23 ? -16.165 -26.001 133.659 1.00 71.39 23 GLY B N 1
ATOM 2701 C CA . GLY B 1 23 ? -17.451 -26.465 134.160 1.00 70.91 23 GLY B CA 1
ATOM 2702 C C . GLY B 1 23 ? -17.990 -25.443 135.141 1.00 71.22 23 GLY B C 1
ATOM 2703 O O . GLY B 1 23 ? -17.425 -25.244 136.219 1.00 71.28 23 GLY B O 1
ATOM 2704 N N . VAL B 1 24 ? -19.073 -24.778 134.758 1.00 70.84 24 VAL B N 1
ATOM 2705 C CA . VAL B 1 24 ? -19.663 -23.744 135.597 1.00 70.49 24 VAL B CA 1
ATOM 2706 C C . VAL B 1 24 ? -21.002 -24.232 136.158 1.00 70.84 24 VAL B C 1
ATOM 2707 O O . VAL B 1 24 ? -21.874 -24.685 135.410 1.00 71.86 24 VAL B O 1
ATOM 2711 N N . GLY B 1 25 ? -21.134 -24.166 137.482 1.00 69.51 25 GLY B N 1
ATOM 2712 C CA . GLY B 1 25 ? -22.385 -24.463 138.160 1.00 68.68 25 GLY B CA 1
ATOM 2713 C C . GLY B 1 25 ? -22.909 -23.181 138.757 1.00 68.89 25 GLY B C 1
ATOM 2714 O O . GLY B 1 25 ? -22.171 -22.465 139.424 1.00 69.34 25 GLY B O 1
ATOM 2715 N N . THR B 1 26 ? -24.181 -22.888 138.518 1.00 69.83 26 THR B N 1
ATOM 2716 C CA . THR B 1 26 ? -24.782 -21.619 138.948 1.00 70.59 26 THR B CA 1
ATOM 2717 C C . THR B 1 26 ? -26.051 -21.905 139.748 1.00 71.31 26 THR B C 1
ATOM 2718 O O . THR B 1 26 ? -26.874 -22.728 139.339 1.00 71.37 26 THR B O 1
ATOM 2722 N N . VAL B 1 27 ? -26.204 -21.247 140.895 1.00 71.84 27 VAL B N 1
ATOM 2723 C CA . VAL B 1 27 ? -27.454 -21.372 141.643 1.00 72.22 27 VAL B CA 1
ATOM 2724 C C . VAL B 1 27 ? -28.539 -20.538 140.971 1.00 72.98 27 VAL B C 1
ATOM 2725 O O . VAL B 1 27 ? -28.346 -19.362 140.650 1.00 71.38 27 VAL B O 1
ATOM 2729 N N . VAL B 1 28 ? -29.673 -21.191 140.764 1.00 74.78 28 VAL B N 1
ATOM 2730 C CA . VAL B 1 28 ? -30.804 -20.660 140.029 1.00 77.65 28 VAL B CA 1
ATOM 2731 C C . VAL B 1 28 ? -31.946 -20.275 140.994 1.00 80.08 28 VAL B C 1
ATOM 2732 O O . VAL B 1 28 ? -32.544 -19.196 140.874 1.00 79.34 28 VAL B O 1
ATOM 2736 N N . ARG B 1 29 ? -32.228 -21.172 141.945 1.00 83.61 29 ARG B N 1
ATOM 2737 C CA . ARG B 1 29 ? -33.222 -20.972 143.012 1.00 85.83 29 ARG B CA 1
ATOM 2738 C C . ARG B 1 29 ? -32.591 -21.156 144.393 1.00 87.20 29 ARG B C 1
ATOM 2739 O O . ARG B 1 29 ? -31.823 -22.101 144.619 1.00 86.68 29 ARG B O 1
ATOM 2747 N N . THR B 1 30 ? -32.928 -20.249 145.312 1.00 89.83 30 THR B N 1
ATOM 2748 C CA . THR B 1 30 ? -32.409 -20.284 146.689 1.00 91.39 30 THR B CA 1
ATOM 2749 C C . THR B 1 30 ? -33.455 -19.898 147.745 1.00 91.56 30 THR B C 1
ATOM 2750 O O . THR B 1 30 ? -34.627 -20.273 147.645 1.00 92.14 30 THR B O 1
ATOM 2754 N N . PRO B 1 37 ? -27.330 -18.009 147.131 1.00 98.01 37 PRO B N 1
ATOM 2755 C CA . PRO B 1 37 ? -27.712 -16.715 146.565 1.00 98.46 37 PRO B CA 1
ATOM 2756 C C . PRO B 1 37 ? -27.791 -16.799 145.041 1.00 98.80 37 PRO B C 1
ATOM 2757 O O . PRO B 1 37 ? -26.750 -16.813 144.414 1.00 99.39 37 PRO B O 1
ATOM 2761 N N . ALA B 1 38 ? -28.972 -16.830 144.437 1.00 98.25 38 ALA B N 1
ATOM 2762 C CA . ALA B 1 38 ? -29.003 -17.120 143.014 1.00 97.72 38 ALA B CA 1
ATOM 2763 C C . ALA B 1 38 ? -28.226 -16.094 142.239 1.00 96.83 38 ALA B C 1
ATOM 2764 O O . ALA B 1 38 ? -28.493 -14.915 142.294 1.00 95.99 38 ALA B O 1
ATOM 2766 N N . GLY B 1 39 ? -27.344 -16.612 141.411 1.00 96.16 39 GLY B N 1
ATOM 2767 C CA . GLY B 1 39 ? -26.366 -15.833 140.706 1.00 96.20 39 GLY B CA 1
ATOM 2768 C C . GLY B 1 39 ? -24.993 -16.379 141.051 1.00 96.10 39 GLY B C 1
ATOM 2769 O O . GLY B 1 39 ? -24.101 -16.369 140.218 1.00 96.62 39 GLY B O 1
ATOM 2770 N N . ALA B 1 40 ? -24.824 -16.862 142.280 1.00 94.76 40 ALA B N 1
ATOM 2771 C CA . ALA B 1 40 ? -23.534 -17.417 142.713 1.00 92.76 40 ALA B CA 1
ATOM 2772 C C . ALA B 1 40 ? -23.156 -18.671 141.931 1.00 91.59 40 ALA B C 1
ATOM 2773 O O . ALA B 1 40 ? -24.013 -19.502 141.614 1.00 90.75 40 ALA B O 1
ATOM 2775 N N . SER B 1 41 ? -21.864 -18.809 141.642 1.00 90.44 41 SER B N 1
ATOM 2776 C CA . SER B 1 41 ? -21.382 -19.885 140.781 1.00 89.31 41 SER B CA 1
ATOM 2777 C C . SER B 1 41 ? -19.994 -20.395 141.148 1.00 88.22 41 SER B C 1
ATOM 2778 O O . SER B 1 41 ? -19.144 -19.634 141.612 1.00 87.93 41 SER B O 1
ATOM 2781 N N . MET B 1 42 ? -19.775 -21.690 140.935 1.00 87.16 42 MET B N 1
ATOM 2782 C CA . MET B 1 42 ? -18.442 -22.268 141.035 1.00 87.00 42 MET B CA 1
ATOM 2783 C C . MET B 1 42 ? -17.947 -22.679 139.654 1.00 85.72 42 MET B C 1
ATOM 2784 O O . MET B 1 42 ? -18.740 -23.085 138.802 1.00 86.58 42 MET B O 1
ATOM 2789 N N . VAL B 1 43 ? -16.639 -22.565 139.437 1.00 83.94 43 VAL B N 1
ATOM 2790 C CA . VAL B 1 43 ? -16.022 -22.939 138.157 1.00 81.74 43 VAL B CA 1
ATOM 2791 C C . VAL B 1 43 ? -14.884 -23.950 138.343 1.00 80.22 43 VAL B C 1
ATOM 2792 O O . VAL B 1 43 ? -13.994 -23.754 139.173 1.00 80.32 43 VAL B O 1
ATOM 2796 N N . VAL B 1 44 ? -14.941 -25.034 137.574 1.00 78.75 44 VAL B N 1
ATOM 2797 C CA . VAL B 1 44 ? -13.897 -26.057 137.567 1.00 77.94 44 VAL B CA 1
ATOM 2798 C C . VAL B 1 44 ? -13.012 -25.887 136.331 1.00 78.21 44 VAL B C 1
ATOM 2799 O O . VAL B 1 44 ? -13.466 -26.104 135.205 1.00 79.28 44 VAL B O 1
ATOM 2803 N N . ALA B 1 45 ? -11.757 -25.498 136.546 1.00 77.72 45 ALA B N 1
ATOM 2804 C CA . ALA B 1 45 ? -10.780 -25.351 135.458 1.00 77.69 45 ALA B CA 1
ATOM 2805 C C . ALA B 1 45 ? -10.376 -26.721 134.872 1.00 77.77 45 ALA B C 1
ATOM 2806 O O . ALA B 1 45 ? -10.617 -27.749 135.513 1.00 76.57 45 ALA B O 1
ATOM 2808 N N . PRO B 1 46 ? -9.772 -26.743 133.654 1.00 78.40 46 PRO B N 1
ATOM 2809 C CA . PRO B 1 46 ? -9.441 -28.023 133.011 1.00 79.00 46 PRO B CA 1
ATOM 2810 C C . PRO B 1 46 ? -8.295 -28.764 133.701 1.00 79.88 46 PRO B C 1
ATOM 2811 O O . PRO B 1 46 ? -8.104 -29.959 133.465 1.00 80.67 46 PRO B O 1
ATOM 2815 N N . ASP B 1 47 ? -7.533 -28.060 134.534 1.00 79.89 47 ASP B N 1
ATOM 2816 C CA . ASP B 1 47 ? -6.541 -28.711 135.380 1.00 80.21 47 ASP B CA 1
ATOM 2817 C C . ASP B 1 47 ? -7.200 -29.313 136.630 1.00 80.35 47 ASP B C 1
ATOM 2818 O O . ASP B 1 47 ? -6.570 -30.077 137.365 1.00 80.83 47 ASP B O 1
ATOM 2823 N N . GLY B 1 48 ? -8.469 -28.959 136.853 1.00 79.75 48 GLY B N 1
ATOM 2824 C CA . GLY B 1 48 ? -9.267 -29.497 137.952 1.00 78.59 48 GLY B CA 1
ATOM 2825 C C . GLY B 1 48 ? -9.630 -28.503 139.044 1.00 78.57 48 GLY B C 1
ATOM 2826 O O . GLY B 1 48 ? -10.574 -28.733 139.801 1.00 78.65 48 GLY B O 1
ATOM 2827 N N . THR B 1 49 ? -8.893 -27.396 139.123 1.00 78.64 49 THR B N 1
ATOM 2828 C CA . THR B 1 49 ? -8.995 -26.458 140.257 1.00 79.12 49 THR B CA 1
ATOM 2829 C C . THR B 1 49 ? -10.350 -25.757 140.379 1.00 79.28 49 THR B C 1
ATOM 2830 O O . THR B 1 49 ? -11.009 -25.470 139.376 1.00 79.73 49 THR B O 1
ATOM 2834 N N . VAL B 1 50 ? -10.741 -25.470 141.617 1.00 79.37 50 VAL B N 1
ATOM 2835 C CA . VAL B 1 50 ? -12.058 -24.923 141.916 1.00 80.38 50 VAL B CA 1
ATOM 2836 C C . VAL B 1 50 ? -11.996 -23.600 142.666 1.00 81.86 50 VAL B C 1
ATOM 2837 O O . VAL B 1 50 ? -11.280 -23.462 143.659 1.00 82.58 50 VAL B O 1
ATOM 2841 N N . SER B 1 51 ? -12.761 -22.633 142.173 1.00 83.90 51 SER B N 1
ATOM 2842 C CA . SER B 1 51 ? -12.979 -21.362 142.855 1.00 85.98 51 SER B CA 1
ATOM 2843 C C . SER B 1 51 ? -14.480 -21.045 142.881 1.00 86.49 51 SER B C 1
ATOM 2844 O O . SER B 1 51 ? -15.248 -21.583 142.079 1.00 86.33 51 SER B O 1
ATOM 2847 N N . GLY B 1 52 ? -14.895 -20.186 143.813 1.00 87.47 52 GLY B N 1
ATOM 2848 C CA . GLY B 1 52 ? -16.311 -19.873 144.008 1.00 88.04 52 GLY B CA 1
ATOM 2849 C C . GLY B 1 52 ? -17.048 -21.001 144.709 1.00 88.96 52 GLY B C 1
ATOM 2850 O O . GLY B 1 52 ? -16.493 -22.088 144.918 1.00 88.87 52 GLY B O 1
ATOM 2851 N N . SER B 1 53 ? -18.302 -20.750 145.071 1.00 89.36 53 SER B N 1
ATOM 2852 C CA . SER B 1 53 ? -19.080 -21.731 145.812 1.00 90.50 53 SER B CA 1
ATOM 2853 C C . SER B 1 53 ? -20.567 -21.641 145.504 1.00 90.89 53 SER B C 1
ATOM 2854 O O . SER B 1 53 ? -21.138 -20.547 145.466 1.00 90.71 53 SER B O 1
ATOM 2857 N N . VAL B 1 54 ? -21.188 -22.798 145.289 1.00 91.51 54 VAL B N 1
ATOM 2858 C CA . VAL B 1 54 ? -22.634 -22.869 145.067 1.00 92.72 54 VAL B CA 1
ATOM 2859 C C . VAL B 1 54 ? -23.427 -22.997 146.377 1.00 94.47 54 VAL B C 1
ATOM 2860 O O . VAL B 1 54 ? -24.381 -22.247 146.609 1.00 95.00 54 VAL B O 1
ATOM 2864 N N . SER B 1 55 ? -23.032 -23.954 147.196 1.00 96.20 55 SER B N 1
ATOM 2865 C CA . SER B 1 55 ? -23.650 -24.161 148.495 1.00 97.63 55 SER B CA 1
ATOM 2866 C C . SER B 1 55 ? -22.975 -23.458 149.670 1.00 98.97 55 SER B C 1
ATOM 2867 O O . SER B 1 55 ? -21.983 -22.750 149.552 1.00 99.07 55 SER B O 1
ATOM 2870 N N . GLY B 1 56 ? -23.576 -23.689 150.816 1.00 100.28 56 GLY B N 1
ATOM 2871 C CA . GLY B 1 56 ? -23.102 -23.269 152.112 1.00 101.36 56 GLY B CA 1
ATOM 2872 C C . GLY B 1 56 ? -21.787 -23.950 152.393 1.00 102.42 56 GLY B C 1
ATOM 2873 O O . GLY B 1 56 ? -20.954 -23.431 153.114 1.00 102.69 56 GLY B O 1
ATOM 2874 N N . GLY B 1 57 ? -21.627 -25.146 151.847 1.00 102.88 57 GLY B N 1
ATOM 2875 C CA . GLY B 1 57 ? -20.654 -26.114 152.278 1.00 103.50 57 GLY B CA 1
ATOM 2876 C C . GLY B 1 57 ? -2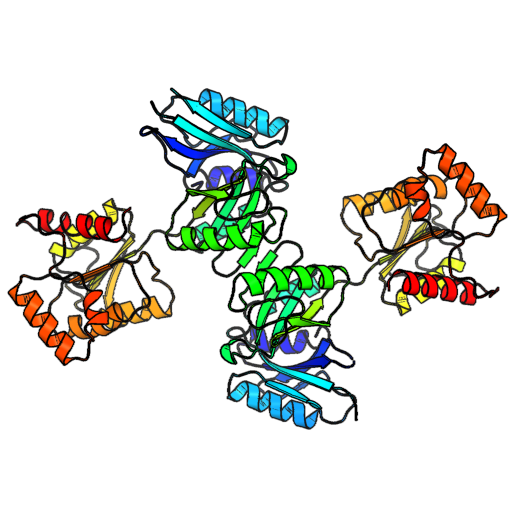1.037 -27.470 151.737 1.00 104.19 57 GLY B C 1
ATOM 2877 O O . GLY B 1 57 ? -20.268 -28.049 150.999 1.00 104.00 57 GLY B O 1
ATOM 2878 N N . CYS B 1 58 ? -22.158 -28.044 152.130 1.00 105.67 58 CYS B N 1
ATOM 2879 C CA . CYS B 1 58 ? -22.483 -29.340 151.547 1.00 105.72 58 CYS B CA 1
ATOM 2880 C C . CYS B 1 58 ? -22.910 -29.315 150.100 1.00 105.66 58 CYS B C 1
ATOM 2881 O O . CYS B 1 58 ? -23.473 -28.350 149.587 1.00 105.75 58 CYS B O 1
ATOM 2884 N N . VAL B 1 59 ? -22.623 -30.438 149.471 1.00 105.14 59 VAL B N 1
ATOM 2885 C CA . VAL B 1 59 ? -22.909 -30.733 148.038 1.00 104.57 59 VAL B CA 1
ATOM 2886 C C . VAL B 1 59 ? -21.980 -30.064 147.008 1.00 103.32 59 VAL B C 1
ATOM 2887 O O . VAL B 1 59 ? -22.165 -30.230 145.801 1.00 102.63 59 VAL B O 1
ATOM 2891 N N . GLU B 1 60 ? -20.988 -29.317 147.492 1.00 102.04 60 GLU B N 1
ATOM 2892 C CA . GLU B 1 60 ? -19.987 -28.685 146.635 1.00 101.04 60 GLU B CA 1
ATOM 2893 C C . GLU B 1 60 ? -19.125 -29.768 145.981 1.00 99.47 60 GLU B C 1
ATOM 2894 O O . GLU B 1 60 ? -18.644 -29.600 144.858 1.00 99.92 60 GLU B O 1
ATOM 2900 N N . GLY B 1 61 ? -18.940 -30.878 146.683 1.00 97.77 61 GLY B N 1
ATOM 2901 C CA . GLY B 1 61 ? -18.217 -32.014 146.131 1.00 96.34 61 GLY B CA 1
ATOM 2902 C C . GLY B 1 61 ? -18.971 -32.693 145.001 1.00 95.07 61 GLY B C 1
ATOM 2903 O O . GLY B 1 61 ? -18.357 -33.193 144.056 1.00 95.07 61 GLY B O 1
ATOM 2904 N N . ALA B 1 62 ? -20.301 -32.707 145.104 1.00 93.64 62 ALA B N 1
ATOM 2905 C CA . ALA B 1 62 ? -21.168 -33.372 144.123 1.00 91.92 62 ALA B CA 1
ATOM 2906 C C . ALA B 1 62 ? -21.452 -32.484 142.915 1.00 90.78 62 ALA B C 1
ATOM 2907 O O . ALA B 1 62 ? -21.771 -32.984 141.831 1.00 90.30 62 ALA B O 1
ATOM 2909 N N . VAL B 1 63 ? -21.349 -31.170 143.119 1.00 89.11 63 VAL B N 1
ATOM 2910 C CA . VAL B 1 63 ? -21.439 -30.188 142.036 1.00 87.11 63 VAL B CA 1
ATOM 2911 C C . VAL B 1 63 ? -20.127 -30.187 141.240 1.00 86.26 63 VAL B C 1
ATOM 2912 O O . VAL B 1 63 ? -20.130 -29.965 140.025 1.00 85.58 63 VAL B O 1
ATOM 2916 N N . TYR B 1 64 ? -19.021 -30.457 141.938 1.00 84.93 64 TYR B N 1
ATOM 2917 C CA . TYR B 1 64 ? -17.698 -30.599 141.326 1.00 83.99 64 TYR B CA 1
ATOM 2918 C C . TYR B 1 64 ? -17.626 -31.783 140.360 1.00 83.77 64 TYR B C 1
ATOM 2919 O O . TYR B 1 64 ? -17.100 -31.656 139.249 1.00 84.28 64 TYR B O 1
ATOM 2928 N N . ASP B 1 65 ? -18.136 -32.933 140.796 1.00 83.17 65 ASP B N 1
ATOM 2929 C CA . ASP B 1 65 ? -18.116 -34.150 139.985 1.00 83.26 65 ASP B CA 1
ATOM 2930 C C . ASP B 1 65 ? -19.060 -34.059 138.791 1.00 82.62 65 ASP B C 1
ATOM 2931 O O . ASP B 1 65 ? -18.777 -34.611 137.724 1.00 82.69 65 ASP B O 1
ATOM 2936 N N . LEU B 1 66 ? -20.177 -33.360 138.987 1.00 82.21 66 LEU B N 1
ATOM 2937 C CA . LEU B 1 66 ? -21.171 -33.122 137.943 1.00 81.75 66 LEU B CA 1
ATOM 2938 C C . LEU B 1 66 ? -20.576 -32.223 136.861 1.00 81.13 66 LEU B C 1
ATOM 2939 O O . LEU B 1 66 ? -20.669 -32.528 135.667 1.00 80.57 66 LEU B O 1
ATOM 2944 N N . ALA B 1 67 ? -19.946 -31.135 137.303 1.00 80.66 67 ALA B N 1
ATOM 2945 C CA . ALA B 1 67 ? -19.241 -30.200 136.433 1.00 80.06 67 ALA B CA 1
ATOM 2946 C C . ALA B 1 67 ? -18.171 -30.885 135.598 1.00 79.80 67 ALA B C 1
ATOM 2947 O O . ALA B 1 67 ? -18.079 -30.649 134.393 1.00 80.58 67 ALA B O 1
ATOM 2949 N N . THR B 1 68 ? -17.375 -31.734 136.245 1.00 79.87 68 THR B N 1
ATOM 2950 C CA . THR B 1 68 ? -16.329 -32.516 135.578 1.00 80.19 68 THR B CA 1
ATOM 2951 C C . THR B 1 68 ? -16.904 -33.435 134.493 1.00 80.18 68 THR B C 1
ATOM 2952 O O . THR B 1 68 ? -16.288 -33.619 133.438 1.00 80.83 68 THR B O 1
ATOM 2956 N N . GLU B 1 69 ? -18.083 -33.997 134.766 1.00 79.87 69 GLU B N 1
ATOM 2957 C CA . GLU B 1 69 ? -18.797 -34.866 133.826 1.00 80.05 69 GLU B CA 1
ATOM 2958 C C . GLU B 1 69 ? -19.468 -34.079 132.712 1.00 78.47 69 GLU B C 1
ATOM 2959 O O . GLU B 1 69 ? -19.483 -34.515 131.557 1.00 76.76 69 GLU B O 1
ATOM 2965 N N . VAL B 1 70 ? -20.028 -32.926 133.081 1.00 77.75 70 VAL B N 1
ATOM 2966 C CA . VAL B 1 70 ? -20.660 -31.991 132.142 1.00 75.95 70 VAL B CA 1
ATOM 2967 C C . VAL B 1 70 ? -19.689 -31.564 131.032 1.00 75.38 70 VAL B C 1
ATOM 2968 O O . VAL B 1 70 ? -20.067 -31.522 129.861 1.00 75.10 70 VAL B O 1
ATOM 2972 N N . VAL B 1 71 ? -18.445 -31.267 131.409 1.00 74.23 71 VAL B N 1
ATOM 2973 C CA . VAL B 1 71 ? -17.390 -30.929 130.452 1.00 73.42 71 VAL B CA 1
ATOM 2974 C C . VAL B 1 71 ? -17.080 -32.102 129.507 1.00 73.43 71 VAL B C 1
ATOM 2975 O O . VAL B 1 71 ? -16.803 -31.897 128.319 1.00 73.09 71 VAL B O 1
ATOM 2979 N N . ALA B 1 72 ? -17.156 -33.323 130.040 1.00 73.92 72 ALA B N 1
ATOM 2980 C CA . ALA B 1 72 ? -16.836 -34.542 129.291 1.00 74.04 72 ALA B CA 1
ATOM 2981 C C . ALA B 1 72 ? -17.918 -34.970 128.286 1.00 74.45 72 ALA B C 1
ATOM 2982 O O . ALA B 1 72 ? -17.590 -35.455 127.202 1.00 74.47 72 ALA B O 1
ATOM 2984 N N . THR B 1 73 ? -19.193 -34.813 128.654 1.00 75.09 73 THR B N 1
ATOM 2985 C CA . THR B 1 73 ? -20.320 -35.077 127.741 1.00 75.44 73 THR B CA 1
ATOM 2986 C C . THR B 1 73 ? -20.495 -33.919 126.748 1.00 77.07 73 THR B C 1
ATOM 2987 O O . THR B 1 73 ? -20.649 -34.133 125.531 1.00 76.82 73 THR B O 1
ATOM 2991 N N . GLY B 1 74 ? -20.461 -32.697 127.286 1.00 77.05 74 GLY B N 1
ATOM 2992 C CA . GLY B 1 74 ? -20.726 -31.476 126.526 1.00 77.01 74 GLY B CA 1
ATOM 2993 C C . GLY B 1 74 ? -22.162 -31.000 126.683 1.00 77.12 74 GLY B C 1
ATOM 2994 O O . GLY B 1 74 ? -22.554 -29.991 126.089 1.00 76.33 74 GLY B O 1
ATOM 2995 N N . THR B 1 75 ? -22.939 -31.721 127.497 1.00 77.38 75 THR B N 1
ATOM 2996 C CA . THR B 1 75 ? -24.385 -31.499 127.606 1.00 77.84 75 THR B CA 1
ATOM 2997 C C . THR B 1 75 ? -24.823 -31.079 129.022 1.00 77.44 75 THR B C 1
ATOM 2998 O O . THR B 1 75 ? -24.676 -31.848 129.976 1.00 77.24 75 THR B O 1
ATOM 3002 N N . PRO B 1 76 ? -25.352 -29.844 129.155 1.00 77.74 76 PRO B N 1
ATOM 3003 C CA . PRO B 1 76 ? -25.742 -29.255 130.450 1.00 77.76 76 PRO B CA 1
ATOM 3004 C C . PRO B 1 76 ? -26.880 -29.952 131.201 1.00 77.72 76 PRO B C 1
ATOM 3005 O O . PRO B 1 76 ? -27.699 -30.646 130.590 1.00 77.69 76 PRO B O 1
ATOM 3009 N N . VAL B 1 77 ? -26.903 -29.745 132.523 1.00 77.24 77 VAL B N 1
ATOM 3010 C CA . VAL B 1 77 ? -27.803 -30.423 133.467 1.00 76.68 77 VAL B CA 1
ATOM 3011 C C . VAL B 1 77 ? -28.263 -29.454 134.572 1.00 76.84 77 VAL B C 1
ATOM 3012 O O . VAL B 1 77 ? -27.449 -28.736 135.172 1.00 76.88 77 VAL B O 1
ATOM 3016 N N . LEU B 1 78 ? -29.566 -29.432 134.839 1.00 76.53 78 LEU B N 1
ATOM 3017 C CA . LEU B 1 78 ? -30.085 -28.753 136.025 1.00 76.35 78 LEU B CA 1
ATOM 3018 C C . LEU B 1 78 ? -30.299 -29.799 137.131 1.00 79.33 78 LEU B C 1
ATOM 3019 O O . LEU B 1 78 ? -31.148 -30.687 137.003 1.00 79.24 78 LEU B O 1
ATOM 3024 N N . GLN B 1 79 ? -29.515 -29.698 138.203 1.00 81.86 79 GLN B N 1
ATOM 3025 C CA . GLN B 1 79 ? -29.579 -30.663 139.306 1.00 84.36 79 GLN B CA 1
ATOM 3026 C C . GLN B 1 79 ? -30.218 -30.060 140.552 1.00 86.13 79 GLN B C 1
ATOM 3027 O O . GLN B 1 79 ? -29.960 -28.905 140.900 1.00 86.28 79 GLN B O 1
ATOM 3033 N N . ARG B 1 80 ? -31.050 -30.853 141.219 1.00 88.39 80 ARG B N 1
ATOM 3034 C CA . ARG B 1 80 ? -31.751 -30.395 142.414 1.00 90.56 80 ARG B CA 1
ATOM 3035 C C . ARG B 1 80 ? -31.073 -30.894 143.691 1.00 91.14 80 ARG B C 1
ATOM 3036 O O . ARG B 1 80 ? -30.610 -32.037 143.759 1.00 90.92 80 ARG B O 1
ATOM 3044 N N . TYR B 1 81 ? -31.012 -30.020 144.692 1.00 92.04 81 TYR B N 1
ATOM 3045 C CA . TYR B 1 81 ? -30.452 -30.362 146.001 1.00 92.90 81 TYR B CA 1
ATOM 3046 C C . TYR B 1 81 ? -31.296 -29.763 147.127 1.00 93.32 81 TYR B C 1
ATOM 3047 O O . TYR B 1 81 ? -32.181 -28.934 146.885 1.00 93.52 81 TYR B O 1
ATOM 3056 N N . GLY B 1 96 ? -29.149 -29.004 153.814 1.00 98.17 96 GLY B N 1
ATOM 3057 C CA . GLY B 1 96 ? -30.600 -28.951 153.642 1.00 98.55 96 GLY B CA 1
ATOM 3058 C C . GLY B 1 96 ? -31.112 -27.580 153.225 1.00 98.74 96 GLY B C 1
ATOM 3059 O O . GLY B 1 96 ? -30.883 -26.585 153.920 1.00 98.35 96 GLY B O 1
ATOM 3060 N N . GLY B 1 97 ? -31.807 -27.537 152.085 1.00 99.26 97 GLY B N 1
ATOM 3061 C CA . GLY B 1 97 ? -32.397 -26.296 151.556 1.00 99.40 97 GLY B CA 1
ATOM 3062 C C . GLY B 1 97 ? -32.949 -26.418 150.140 1.00 99.25 97 GLY B C 1
ATOM 3063 O O . GLY B 1 97 ? -32.630 -27.370 149.422 1.00 98.90 97 GLY B O 1
ATOM 3064 N N . ILE B 1 98 ? -33.793 -25.461 149.746 1.00 99.36 98 ILE B N 1
ATOM 3065 C CA . ILE B 1 98 ? -34.256 -25.351 148.354 1.00 99.29 98 ILE B CA 1
ATOM 3066 C C . ILE B 1 98 ? -33.091 -24.869 147.473 1.00 98.71 98 ILE B C 1
ATOM 3067 O O . ILE B 1 98 ? -32.715 -23.687 147.507 1.00 99.03 98 ILE B O 1
ATOM 3072 N N . LEU B 1 99 ? -32.507 -25.799 146.710 1.00 97.62 99 LEU B N 1
ATOM 3073 C CA . LEU B 1 99 ? -31.358 -25.482 145.846 1.00 95.98 99 LEU B CA 1
ATOM 3074 C C . LEU B 1 99 ? -31.415 -26.101 144.439 1.00 94.73 99 LEU B C 1
ATOM 3075 O O . LEU B 1 99 ? -31.536 -27.322 144.281 1.00 94.48 99 LEU B O 1
ATOM 3080 N N . ASP B 1 100 ? -31.324 -25.232 143.432 1.00 93.04 100 ASP B N 1
ATOM 3081 C CA . ASP B 1 100 ? -31.283 -25.630 142.026 1.00 91.31 100 ASP B CA 1
ATOM 3082 C C . ASP B 1 100 ? -30.011 -25.093 141.371 1.00 88.78 100 ASP B C 1
ATOM 3083 O O . ASP B 1 100 ? -29.820 -23.877 141.283 1.00 89.04 100 ASP B O 1
ATOM 3088 N N . VAL B 1 101 ? -29.147 -26.003 140.918 1.00 85.61 101 VAL B N 1
ATOM 3089 C CA . VAL B 1 101 ? -27.860 -25.636 140.312 1.00 82.05 101 VAL B CA 1
ATOM 3090 C C . VAL B 1 101 ? -27.770 -26.055 138.844 1.00 79.25 101 VAL B C 1
ATOM 3091 O O . VAL B 1 101 ? -27.825 -27.244 138.526 1.00 79.16 101 VAL B O 1
ATOM 3095 N N . PHE B 1 102 ? -27.624 -25.073 137.959 1.00 75.68 102 PHE B N 1
ATOM 3096 C CA . PHE B 1 102 ? -27.435 -25.348 136.539 1.00 72.15 102 PHE B CA 1
ATOM 3097 C C . PHE B 1 102 ? -25.946 -25.454 136.221 1.00 69.49 102 PHE B C 1
ATOM 3098 O O . PHE B 1 102 ? -25.159 -24.614 136.633 1.00 68.11 102 PHE B O 1
ATOM 3106 N N . VAL B 1 103 ? -25.568 -26.505 135.503 1.00 68.32 103 VAL B N 1
ATOM 3107 C CA . VAL B 1 103 ? -24.167 -26.745 135.172 1.00 68.27 103 VAL B CA 1
ATOM 3108 C C . VAL B 1 103 ? -23.982 -26.903 133.665 1.00 68.25 103 VAL B C 1
ATOM 3109 O O . VAL B 1 103 ? -24.688 -27.675 133.026 1.00 67.11 103 VAL B O 1
ATOM 3113 N N . GLU B 1 104 ? -23.019 -26.171 133.111 1.00 68.93 104 GLU B N 1
ATOM 3114 C CA . GLU B 1 104 ? -22.786 -26.141 131.665 1.00 69.89 104 GLU B CA 1
ATOM 3115 C C . GLU B 1 104 ? -21.297 -26.076 131.331 1.00 69.68 104 GLU B C 1
ATOM 3116 O O . GLU B 1 104 ? -20.512 -25.558 132.133 1.00 69.77 104 GLU B O 1
ATOM 3122 N N . PRO B 1 105 ? -20.898 -26.615 130.154 1.00 69.11 105 PRO B N 1
ATOM 3123 C CA . PRO B 1 105 ? -19.538 -26.386 129.651 1.00 68.59 105 PRO B CA 1
ATOM 3124 C C . PRO B 1 105 ? -19.393 -24.998 129.013 1.00 68.57 105 PRO B C 1
ATOM 3125 O O . PRO B 1 105 ? -20.226 -24.597 128.184 1.00 68.92 105 PRO B O 1
ATOM 3129 N N . VAL B 1 106 ? -18.347 -24.279 129.418 1.00 67.63 106 VAL B N 1
ATOM 3130 C CA . VAL B 1 106 ? -18.083 -22.928 128.932 1.00 68.12 106 VAL B CA 1
ATOM 3131 C C . VAL B 1 106 ? -16.708 -22.832 128.257 1.00 68.00 106 VAL B C 1
ATOM 3132 O O . VAL B 1 106 ? -15.684 -23.209 128.834 1.00 67.95 106 VAL B O 1
ATOM 3136 N N . SER B 1 107 ? -16.712 -22.331 127.026 1.00 68.10 107 SER B N 1
ATOM 3137 C CA . SER B 1 107 ? -15.511 -22.193 126.204 1.00 68.78 107 SER B CA 1
ATOM 3138 C C . SER B 1 107 ? -15.810 -21.247 125.050 1.00 69.02 107 SER B C 1
ATOM 3139 O O . SER B 1 107 ? -16.965 -20.857 124.845 1.00 67.27 107 SER B O 1
ATOM 3142 N N . GLN B 1 108 ? -14.775 -20.876 124.295 1.00 70.27 108 GLN B N 1
ATOM 3143 C CA . GLN B 1 108 ? -14.956 -20.008 123.124 1.00 71.16 108 GLN B CA 1
ATOM 3144 C C . GLN B 1 108 ? -15.902 -20.625 122.106 1.00 71.00 108 GLN B C 1
ATOM 3145 O O . GLN B 1 108 ? -16.591 -19.911 121.380 1.00 70.70 108 GLN B O 1
ATOM 3151 N N . LYS B 1 109 ? -15.935 -21.954 122.074 1.00 71.52 109 LYS B N 1
ATOM 3152 C CA . LYS B 1 109 ? -16.840 -22.695 121.204 1.00 72.81 109 LYS B CA 1
ATOM 3153 C C . LYS B 1 109 ? -18.292 -22.689 121.728 1.00 72.36 109 LYS B C 1
ATOM 3154 O O . LYS B 1 109 ? -19.220 -22.439 120.956 1.00 72.74 109 LYS B O 1
ATOM 3160 N N . THR B 1 110 ? -18.475 -22.954 123.027 1.00 71.23 110 THR B N 1
ATOM 3161 C CA . THR B 1 110 ? -19.809 -23.037 123.647 1.00 71.36 110 THR B CA 1
ATOM 3162 C C . THR B 1 110 ? -20.412 -21.681 123.998 1.00 70.13 110 THR B C 1
ATOM 3163 O O . THR B 1 110 ? -21.632 -21.515 123.919 1.00 69.75 110 THR B O 1
ATOM 3167 N N . PHE B 1 111 ? -19.562 -20.739 124.425 1.00 68.52 111 PHE B N 1
ATOM 3168 C CA . PHE B 1 111 ? -19.999 -19.423 124.918 1.00 65.75 111 PHE B CA 1
ATOM 3169 C C . PHE B 1 111 ? -19.144 -18.287 124.318 1.00 65.03 111 PHE B C 1
ATOM 3170 O O . PHE B 1 111 ? -18.330 -17.680 125.027 1.00 64.70 111 PHE B O 1
ATOM 3178 N N . PRO B 1 112 ? -19.336 -17.988 123.014 1.00 65.25 112 PRO B N 1
ATOM 3179 C CA . PRO B 1 112 ? -18.480 -17.016 122.302 1.00 65.23 112 PRO B CA 1
ATOM 3180 C C . PRO B 1 112 ? -18.539 -15.566 122.825 1.00 65.62 112 PRO B C 1
ATOM 3181 O O . PRO B 1 112 ? -17.587 -14.810 122.626 1.00 66.15 112 PRO B O 1
ATOM 3185 N N . GLN B 1 113 ? -19.635 -15.186 123.483 1.00 65.34 113 GLN B N 1
ATOM 3186 C CA . GLN B 1 113 ? -19.817 -13.802 123.940 1.00 66.39 113 GLN B CA 1
ATOM 3187 C C . GLN B 1 113 ? -19.219 -13.501 125.320 1.00 66.00 113 GLN B C 1
ATOM 3188 O O . GLN B 1 113 ? -19.304 -12.365 125.794 1.00 65.74 113 GLN B O 1
ATOM 3194 N N . LEU B 1 114 ? -18.614 -14.503 125.954 1.00 65.68 114 LEU B N 1
ATOM 3195 C CA . LEU B 1 114 ? -18.123 -14.352 127.319 1.00 66.01 114 LEU B CA 1
ATOM 3196 C C . LEU B 1 114 ? -17.044 -13.283 127.483 1.00 66.26 114 LEU B C 1
ATOM 3197 O O . LEU B 1 114 ? -17.052 -12.535 128.468 1.00 67.79 114 LEU B O 1
ATOM 3202 N N . GLY B 1 115 ? -16.126 -13.199 126.523 1.00 65.73 115 GLY B N 1
ATOM 3203 C CA . GLY B 1 115 ? -15.157 -12.105 126.492 1.00 64.87 115 GLY B CA 1
ATOM 3204 C C . GLY B 1 115 ? -15.863 -10.758 126.498 1.00 64.63 115 GLY B C 1
ATOM 3205 O O . GLY B 1 115 ? -15.542 -9.885 127.313 1.00 64.54 115 GLY B O 1
ATOM 3206 N N . ALA B 1 116 ? -16.840 -10.606 125.600 1.00 63.35 116 ALA B N 1
ATOM 3207 C CA . ALA B 1 116 ? -17.652 -9.394 125.502 1.00 63.52 116 ALA B CA 1
ATOM 3208 C C . ALA B 1 116 ? -18.455 -9.087 126.772 1.00 64.53 116 ALA B C 1
ATOM 3209 O O . ALA B 1 116 ? -18.598 -7.922 127.150 1.00 65.12 116 ALA B O 1
ATOM 3211 N N . ILE B 1 117 ? -18.983 -10.122 127.420 1.00 64.91 117 ILE B N 1
ATOM 3212 C CA . ILE B 1 117 ? -19.755 -9.947 128.651 1.00 66.15 117 ILE B CA 1
ATOM 3213 C C . ILE B 1 117 ? -18.858 -9.488 129.797 1.00 68.15 117 ILE B C 1
ATOM 3214 O O . ILE B 1 117 ? -19.211 -8.559 130.537 1.00 67.64 117 ILE B O 1
ATOM 3219 N N . ARG B 1 118 ? -17.700 -10.139 129.926 1.00 70.10 118 ARG B N 1
ATOM 3220 C CA . ARG B 1 118 ? -16.660 -9.725 130.872 1.00 71.83 118 ARG B CA 1
ATOM 3221 C C . ARG B 1 118 ? -16.293 -8.248 130.690 1.00 71.97 118 ARG B C 1
ATOM 3222 O O . ARG B 1 118 ? -16.181 -7.516 131.672 1.00 72.06 118 ARG B O 1
ATOM 3230 N N . ASP B 1 119 ? -16.133 -7.819 129.436 1.00 72.77 119 ASP B N 1
ATOM 3231 C CA . ASP B 1 119 ? -15.850 -6.418 129.110 1.00 74.04 119 ASP B CA 1
ATOM 3232 C C . ASP B 1 119 ? -17.004 -5.479 129.442 1.00 74.87 119 ASP B C 1
ATOM 3233 O O . ASP B 1 119 ? -16.776 -4.333 129.842 1.00 74.55 119 ASP B O 1
ATOM 3238 N N . ASP B 1 120 ? -18.232 -5.961 129.245 1.00 75.33 120 ASP B N 1
ATOM 3239 C CA . ASP B 1 120 ? -19.441 -5.233 129.628 1.00 75.56 120 ASP B CA 1
ATOM 3240 C C . ASP B 1 120 ? -19.481 -4.972 131.122 1.00 76.39 120 ASP B C 1
ATOM 3241 O O . ASP B 1 120 ? -19.836 -3.874 131.551 1.00 76.88 120 ASP B O 1
ATOM 3246 N N . ILE B 1 121 ? -19.127 -5.990 131.906 1.00 76.71 121 ILE B N 1
ATOM 3247 C CA . ILE B 1 121 ? -19.127 -5.888 133.361 1.00 77.38 121 ILE B CA 1
ATOM 3248 C C . ILE B 1 121 ? -18.035 -4.924 133.846 1.00 78.74 121 ILE B C 1
ATOM 3249 O O . ILE B 1 121 ? -18.276 -4.120 134.745 1.00 79.23 121 ILE B O 1
ATOM 3254 N N . GLU B 1 122 ? -16.855 -4.999 133.228 1.00 79.82 122 GLU B N 1
ATOM 3255 C CA . GLU B 1 122 ? -15.722 -4.109 133.531 1.00 81.44 122 GLU B CA 1
ATOM 3256 C C . GLU B 1 122 ? -16.029 -2.638 133.251 1.00 79.67 122 GLU B C 1
ATOM 3257 O O . GLU B 1 122 ? -15.691 -1.761 134.054 1.00 80.02 122 GLU B O 1
ATOM 3263 N N . ALA B 1 123 ? -16.669 -2.382 132.112 1.00 77.75 123 ALA B N 1
ATOM 3264 C CA . ALA B 1 123 ? -16.858 -1.024 131.599 1.00 75.86 123 ALA B CA 1
ATOM 3265 C C . ALA B 1 123 ? -18.226 -0.412 131.913 1.00 74.98 123 ALA B C 1
ATOM 3266 O O . ALA B 1 123 ? -18.610 0.608 131.317 1.00 75.19 123 ALA B O 1
ATOM 3268 N N . GLN B 1 124 ? -18.953 -1.043 132.839 1.00 73.21 124 GLN B N 1
ATOM 3269 C CA . GLN B 1 124 ? -20.180 -0.480 133.435 1.00 71.52 124 GLN B CA 1
ATOM 3270 C C . GLN B 1 124 ? -21.452 -0.566 132.590 1.00 68.51 124 GLN B C 1
ATOM 3271 O O . GLN B 1 124 ? -22.501 -0.042 132.990 1.00 66.99 124 GLN B O 1
ATOM 3277 N N . ARG B 1 125 ? -21.378 -1.215 131.432 1.00 65.87 125 ARG B N 1
ATOM 3278 C CA . ARG B 1 125 ? -22.583 -1.378 130.627 1.00 63.48 125 ARG B CA 1
ATOM 3279 C C . ARG B 1 125 ? -23.357 -2.623 131.032 1.00 59.98 125 ARG B C 1
ATOM 3280 O O . ARG B 1 125 ? -22.795 -3.714 131.103 1.00 59.52 125 ARG B O 1
ATOM 3288 N N . PRO B 1 126 ? -24.655 -2.447 131.323 1.00 57.27 126 PRO B N 1
ATOM 3289 C CA . PRO B 1 126 ? -25.478 -3.535 131.825 1.00 56.45 126 PRO B CA 1
ATOM 3290 C C . PRO B 1 126 ? -25.672 -4.625 130.775 1.00 57.22 126 PRO B C 1
ATOM 3291 O O . PRO B 1 126 ? -25.754 -4.344 129.564 1.00 57.58 126 PRO B O 1
ATOM 3295 N N . VAL B 1 127 ? -25.720 -5.864 131.251 1.00 55.68 127 VAL B N 1
ATOM 3296 C CA . VAL B 1 127 ? -25.892 -7.019 130.397 1.00 55.44 127 VAL B CA 1
ATOM 3297 C C . VAL B 1 127 ? -26.576 -8.077 131.243 1.00 55.50 127 VAL B C 1
ATOM 3298 O O . VAL B 1 127 ? -26.368 -8.128 132.455 1.00 56.02 127 VAL B O 1
ATOM 3302 N N . ALA B 1 128 ? -27.413 -8.883 130.599 1.00 53.73 128 ALA B N 1
ATOM 3303 C CA . ALA B 1 128 ? -28.078 -10.018 131.227 1.00 52.62 128 ALA B CA 1
ATOM 3304 C C . ALA B 1 128 ? -27.858 -11.272 130.373 1.00 52.93 128 ALA B C 1
ATOM 3305 O O . ALA B 1 128 ? -27.823 -11.183 129.143 1.00 53.33 128 ALA B O 1
ATOM 3307 N N . VAL B 1 129 ? -27.699 -12.435 131.005 1.00 52.65 129 VAL B N 1
ATOM 3308 C CA . VAL B 1 129 ? -27.623 -13.697 130.245 1.00 51.46 129 VAL B CA 1
ATOM 3309 C C . VAL B 1 129 ? -28.844 -14.569 130.546 1.00 52.57 129 VAL B C 1
ATOM 3310 O O . VAL B 1 129 ? -29.067 -14.939 131.693 1.00 52.12 129 VAL B O 1
ATOM 3314 N N . ALA B 1 130 ? -29.626 -14.886 129.512 1.00 51.91 130 ALA B N 1
ATOM 3315 C CA . ALA B 1 130 ? -30.827 -15.691 129.670 1.00 52.75 130 ALA B CA 1
ATOM 3316 C C . ALA B 1 130 ? -30.654 -17.111 129.128 1.00 54.56 130 ALA B C 1
ATOM 3317 O O . ALA B 1 130 ? -30.616 -17.314 127.911 1.00 54.70 130 ALA B O 1
ATOM 3319 N N . THR B 1 131 ? -30.564 -18.085 130.041 1.00 55.73 131 THR B N 1
ATOM 3320 C CA . THR B 1 131 ? -30.293 -19.495 129.703 1.00 56.69 131 THR B CA 1
ATOM 3321 C C . THR B 1 131 ? -31.462 -20.417 130.029 1.00 59.06 131 THR B C 1
ATOM 3322 O O . THR B 1 131 ? -31.979 -20.405 131.159 1.00 60.79 131 THR B O 1
ATOM 3326 N N . VAL B 1 132 ? -31.848 -21.237 129.051 1.00 59.38 132 VAL B N 1
ATOM 3327 C CA . VAL B 1 132 ? -32.917 -22.222 129.229 1.00 60.70 132 VAL B CA 1
ATOM 3328 C C . VAL B 1 132 ? -32.425 -23.410 130.057 1.00 62.54 132 VAL B C 1
ATOM 3329 O O . VAL B 1 132 ? -31.575 -24.194 129.617 1.00 62.10 132 VAL B O 1
ATOM 3333 N N . ILE B 1 133 ? -32.975 -23.524 131.260 1.00 65.03 133 ILE B N 1
ATOM 3334 C CA . ILE B 1 133 ? -32.590 -24.574 132.192 1.00 67.19 133 ILE B CA 1
ATOM 3335 C C . ILE B 1 133 ? -33.476 -25.819 132.045 1.00 69.39 133 ILE B C 1
ATOM 3336 O O . ILE B 1 133 ? -32.973 -26.939 132.123 1.00 69.89 133 ILE B O 1
ATOM 3341 N N . THR B 1 134 ? -34.779 -25.621 131.814 1.00 71.88 134 THR B N 1
ATOM 3342 C CA . THR B 1 134 ? -35.693 -26.721 131.453 1.00 73.46 134 THR B CA 1
ATOM 3343 C C . THR B 1 134 ? -36.613 -26.406 130.278 1.00 73.88 134 THR B C 1
ATOM 3344 O O . THR B 1 134 ? -37.147 -25.301 130.163 1.00 73.75 134 THR B O 1
ATOM 3348 N N . HIS B 1 135 ? -36.785 -27.411 129.423 1.00 74.74 135 HIS B N 1
ATOM 3349 C CA . HIS B 1 135 ? -37.683 -27.362 128.283 1.00 76.21 135 HIS B CA 1
ATOM 3350 C C . HIS B 1 135 ? -38.065 -28.801 127.908 1.00 78.15 135 HIS B C 1
ATOM 3351 O O . HIS B 1 135 ? -37.208 -29.690 127.969 1.00 79.53 135 HIS B O 1
ATOM 3358 N N . PRO B 1 136 ? -39.346 -29.047 127.533 1.00 78.31 136 PRO B N 1
ATOM 3359 C CA . PRO B 1 136 ? -39.743 -30.393 127.080 1.00 77.51 136 PRO B CA 1
ATOM 3360 C C . PRO B 1 136 ? -38.787 -30.977 126.025 1.00 77.00 136 PRO B C 1
ATOM 3361 O O . PRO B 1 136 ? -38.366 -32.129 126.149 1.00 77.16 136 PRO B O 1
ATOM 3365 N N . ASP B 1 137 ? -38.448 -30.183 125.009 1.00 75.86 137 ASP B N 1
ATOM 3366 C CA . ASP B 1 137 ? -37.412 -30.544 124.040 1.00 74.88 137 ASP B CA 1
ATOM 3367 C C . ASP B 1 137 ? -36.030 -30.345 124.685 1.00 75.42 137 ASP B C 1
ATOM 3368 O O . ASP B 1 137 ? -35.652 -29.220 125.040 1.00 74.82 137 ASP B O 1
ATOM 3373 N N . ALA B 1 138 ? -35.289 -31.445 124.833 1.00 75.10 138 ALA B N 1
ATOM 3374 C CA . ALA B 1 138 ? -33.977 -31.432 125.489 1.00 75.03 138 ALA B CA 1
ATOM 3375 C C . ALA B 1 138 ? -32.875 -30.784 124.639 1.00 74.36 138 ALA B C 1
ATOM 3376 O O . ALA B 1 138 ? -31.770 -30.519 125.126 1.00 73.78 138 ALA B O 1
ATOM 3378 N N . GLN B 1 139 ? -33.193 -30.523 123.376 1.00 73.88 139 GLN B N 1
ATOM 3379 C CA . GLN B 1 139 ? -32.315 -29.782 122.469 1.00 73.73 139 GLN B CA 1
ATOM 3380 C C . GLN B 1 139 ? -32.185 -28.296 122.840 1.00 72.06 139 GLN B C 1
ATOM 3381 O O . GLN B 1 139 ? -31.249 -27.620 122.408 1.00 71.68 139 GLN B O 1
ATOM 3387 N N . TRP B 1 140 ? -33.129 -27.805 123.638 1.00 70.41 140 TRP B N 1
ATOM 3388 C CA . TRP B 1 140 ? -33.221 -26.391 123.979 1.00 68.99 140 TRP B CA 1
ATOM 3389 C C . TRP B 1 140 ? -32.446 -26.008 125.237 1.00 68.04 140 TRP B C 1
ATOM 3390 O O . TRP B 1 140 ? -32.117 -24.833 125.422 1.00 68.23 140 TRP B O 1
ATOM 3401 N N . ILE B 1 141 ? -32.168 -26.999 126.089 1.00 66.21 141 ILE B N 1
ATOM 3402 C CA . ILE B 1 141 ? -31.454 -26.806 127.361 1.00 64.57 141 ILE B CA 1
ATOM 3403 C C . ILE B 1 141 ? -30.080 -26.158 127.164 1.00 62.75 141 ILE B C 1
ATOM 3404 O O . ILE B 1 141 ? -29.253 -26.645 126.385 1.00 61.99 141 ILE B O 1
ATOM 3409 N N . GLY B 1 142 ? -29.852 -25.052 127.867 1.00 60.87 142 GLY B N 1
ATOM 3410 C CA . GLY B 1 142 ? -28.567 -24.358 127.819 1.00 60.08 142 GLY B CA 1
ATOM 3411 C C . GLY B 1 142 ? -28.382 -23.385 126.665 1.00 58.87 142 GLY B C 1
ATOM 3412 O O . GLY B 1 142 ? -27.321 -22.766 126.531 1.00 58.63 142 GLY B O 1
ATOM 3413 N N . ARG B 1 143 ? -29.394 -23.253 125.813 1.00 57.78 143 ARG B N 1
ATOM 3414 C CA . ARG B 1 143 ? -29.374 -22.191 124.811 1.00 56.72 143 ARG B CA 1
ATOM 3415 C C . ARG B 1 143 ? -29.549 -20.862 125.526 1.00 56.63 143 ARG B C 1
ATOM 3416 O O . ARG B 1 143 ? -30.273 -20.779 126.521 1.00 56.08 143 ARG B O 1
ATOM 3424 N N . ARG B 1 144 ? -28.889 -19.820 125.031 1.00 56.54 144 ARG B N 1
ATOM 3425 C CA . ARG B 1 144 ? -28.985 -18.522 125.680 1.00 55.69 144 ARG B CA 1
ATOM 3426 C C . ARG B 1 144 ? -29.064 -17.325 124.737 1.00 55.65 144 ARG B C 1
ATOM 3427 O O . ARG B 1 144 ? -28.656 -17.382 123.562 1.00 56.27 144 ARG B O 1
ATOM 3435 N N . LEU B 1 145 ? -29.608 -16.244 125.288 1.00 52.87 145 LEU B N 1
ATOM 3436 C CA . LEU B 1 145 ? -29.547 -14.933 124.690 1.00 49.03 145 LEU B CA 1
ATOM 3437 C C . LEU B 1 145 ? -28.664 -14.086 125.564 1.00 47.57 145 LEU B C 1
ATOM 3438 O O . LEU B 1 145 ? -28.626 -14.268 126.775 1.00 44.24 145 LEU B O 1
ATOM 3443 N N . VAL B 1 146 ? -27.950 -13.155 124.947 1.00 49.15 146 VAL B N 1
ATOM 3444 C CA . VAL B 1 146 ? -27.166 -12.187 125.696 1.00 49.59 146 VAL B CA 1
ATOM 3445 C C . VAL B 1 146 ? -27.818 -10.835 125.475 1.00 50.80 146 VAL B C 1
ATOM 3446 O O . VAL B 1 146 ? -27.746 -10.264 124.379 1.00 53.75 146 VAL B O 1
ATOM 3450 N N . VAL B 1 147 ? -28.456 -10.334 126.521 1.00 49.42 147 VAL B N 1
ATOM 3451 C CA . VAL B 1 147 ? -29.383 -9.225 126.399 1.00 50.18 147 VAL B CA 1
ATOM 3452 C C . VAL B 1 147 ? -28.773 -7.925 126.925 1.00 51.84 147 VAL B C 1
ATOM 3453 O O . VAL B 1 147 ? -28.261 -7.880 128.044 1.00 53.38 147 VAL B O 1
ATOM 3457 N N . HIS B 1 148 ? -28.821 -6.880 126.105 1.00 49.67 148 HIS B N 1
ATOM 3458 C CA . HIS B 1 148 ? -28.496 -5.531 126.543 1.00 50.52 148 HIS B CA 1
ATOM 3459 C C . HIS B 1 148 ? -29.754 -4.671 126.478 1.00 51.08 148 HIS B C 1
ATOM 3460 O O . HIS B 1 148 ? -30.808 -5.150 126.029 1.00 49.90 148 HIS B O 1
ATOM 3467 N N . THR B 1 149 ? -29.653 -3.406 126.901 1.00 50.95 149 THR B N 1
ATOM 3468 C CA . THR B 1 149 ? -30.812 -2.512 126.837 1.00 51.60 149 THR B CA 1
ATOM 3469 C C . THR B 1 149 ? -31.278 -2.285 125.390 1.00 50.71 149 THR B C 1
ATOM 3470 O O . THR B 1 149 ? -32.468 -2.232 125.134 1.00 52.08 149 THR B O 1
ATOM 3474 N N . ASP B 1 150 ? -30.349 -2.185 124.449 1.00 49.30 150 ASP B N 1
ATOM 3475 C CA . ASP B 1 150 ? -30.693 -1.818 123.081 1.00 51.28 150 ASP B CA 1
ATOM 3476 C C . ASP B 1 150 ? -30.150 -2.837 122.069 1.00 49.79 150 ASP B C 1
ATOM 3477 O O . ASP B 1 150 ? -29.901 -2.510 120.913 1.00 50.17 150 ASP B O 1
ATOM 3482 N N . GLU B 1 151 ? -29.974 -4.076 122.506 1.00 48.96 151 GLU B N 1
ATOM 3483 C CA . GLU B 1 151 ? -29.341 -5.103 121.681 1.00 48.88 151 GLU B CA 1
ATOM 3484 C C . GLU B 1 151 ? -29.604 -6.515 122.261 1.00 46.90 151 GLU B C 1
ATOM 3485 O O . GLU B 1 151 ? -29.775 -6.674 123.462 1.00 46.91 151 GLU B O 1
ATOM 3491 N N . VAL B 1 152 ? -29.667 -7.523 121.399 1.00 44.67 152 VAL B N 1
ATOM 3492 C CA . VAL B 1 152 ? -29.763 -8.923 121.831 1.00 42.82 152 VAL B CA 1
ATOM 3493 C C . VAL B 1 152 ? -28.973 -9.828 120.869 1.00 42.15 152 VAL B C 1
ATOM 3494 O O . VAL B 1 152 ? -28.994 -9.616 119.654 1.00 43.24 152 VAL B O 1
ATOM 3498 N N . ALA B 1 153 ? -28.271 -10.819 121.419 1.00 41.01 153 ALA B N 1
ATOM 3499 C CA . ALA B 1 153 ? -27.519 -11.810 120.636 1.00 41.07 153 ALA B CA 1
ATOM 3500 C C . ALA B 1 153 ? -27.915 -13.250 120.991 1.00 43.51 153 ALA B C 1
ATOM 3501 O O . ALA B 1 153 ? -28.204 -13.552 122.147 1.00 44.58 153 ALA B O 1
ATOM 3503 N N . GLY B 1 154 ? -27.942 -14.128 119.989 1.00 45.36 154 GLY B N 1
ATOM 3504 C CA . GLY B 1 154 ? -28.247 -15.543 120.191 1.00 47.86 154 GLY B CA 1
ATOM 3505 C C . GLY B 1 154 ? -29.692 -15.900 119.904 1.00 50.33 154 GLY B C 1
ATOM 3506 O O . GLY B 1 154 ? -30.499 -15.022 119.607 1.00 49.94 154 GLY B O 1
ATOM 3507 N N . SER B 1 155 ? -30.018 -17.193 119.995 1.00 52.88 155 SER B N 1
ATOM 3508 C CA . SER B 1 155 ? -31.385 -17.676 119.752 1.00 55.18 155 SER B CA 1
ATOM 3509 C C . SER B 1 155 ? -31.747 -18.870 120.605 1.00 56.02 155 SER B C 1
ATOM 3510 O O . SER B 1 155 ? -30.953 -19.797 120.762 1.00 57.31 155 SER B O 1
ATOM 3513 N N . LEU B 1 156 ? -32.969 -18.853 121.123 1.00 57.63 156 LEU B N 1
ATOM 3514 C CA . LEU B 1 156 ? -33.467 -19.940 121.958 1.00 59.16 156 LEU B CA 1
ATOM 3515 C C . LEU B 1 156 ? -34.036 -21.110 121.149 1.00 61.50 156 LEU B C 1
ATOM 3516 O O . LEU B 1 156 ? -34.116 -22.232 121.651 1.00 64.06 156 LEU B O 1
ATOM 3521 N N . GLY B 1 157 ? -34.407 -20.854 119.899 1.00 62.02 157 GLY B N 1
ATOM 3522 C CA . GLY B 1 157 ? -34.941 -21.890 119.035 1.00 61.86 157 GLY B CA 1
ATOM 3523 C C . GLY B 1 157 ? -36.228 -21.475 118.360 1.00 61.79 157 GLY B C 1
ATOM 3524 O O . GLY B 1 157 ? -36.762 -22.211 117.540 1.00 62.99 157 GLY B O 1
ATOM 3525 N N . SER B 1 158 ? -36.726 -20.293 118.708 1.00 61.59 158 SER B N 1
ATOM 3526 C CA . SER B 1 158 ? -37.992 -19.791 118.178 1.00 60.92 158 SER B CA 1
ATOM 3527 C C . SER B 1 158 ? -38.058 -18.273 118.280 1.00 59.95 158 SER B C 1
ATOM 3528 O O . SER B 1 158 ? -37.506 -17.678 119.207 1.00 59.79 158 SER B O 1
ATOM 3531 N N . SER B 1 159 ? -38.739 -17.663 117.318 1.00 58.51 159 SER B N 1
ATOM 3532 C CA . SER B 1 159 ? -38.862 -16.213 117.240 1.00 58.66 159 SER B CA 1
ATOM 3533 C C . SER B 1 159 ? -39.722 -15.643 118.368 1.00 60.20 159 SER B C 1
ATOM 3534 O O . SER B 1 159 ? -39.410 -14.583 118.908 1.00 60.99 159 SER B O 1
ATOM 3537 N N . ARG B 1 160 ? -40.802 -16.349 118.706 1.00 61.69 160 ARG B N 1
ATOM 3538 C CA . ARG B 1 160 ? -41.713 -15.952 119.786 1.00 63.45 160 ARG B CA 1
ATOM 3539 C C . ARG B 1 160 ? -41.086 -16.130 121.173 1.00 63.68 160 ARG B C 1
ATOM 3540 O O . ARG B 1 160 ? -41.288 -15.300 122.069 1.00 64.51 160 ARG B O 1
ATOM 3548 N N . ALA B 1 161 ? -40.333 -17.220 121.339 1.00 63.18 161 ALA B N 1
ATOM 3549 C CA . ALA B 1 161 ? -39.562 -17.473 122.556 1.00 61.90 161 ALA B CA 1
ATOM 3550 C C . ALA B 1 161 ? -38.498 -16.399 122.759 1.00 62.28 161 ALA B C 1
ATOM 3551 O O . ALA B 1 161 ? -38.277 -15.946 123.882 1.00 62.10 161 ALA B O 1
ATOM 3553 N N . ASP B 1 162 ? -37.848 -15.994 121.668 1.00 62.28 162 ASP B N 1
ATOM 3554 C CA . ASP B 1 162 ? -36.846 -14.933 121.715 1.00 61.81 162 ASP B CA 1
ATOM 3555 C C . ASP B 1 162 ? -37.443 -13.603 122.145 1.00 61.04 162 ASP B C 1
ATOM 3556 O O . ASP B 1 162 ? -36.894 -12.963 123.031 1.00 60.79 162 ASP B O 1
ATOM 3561 N N . ALA B 1 163 ? -38.570 -13.215 121.538 1.00 60.98 163 ALA B N 1
ATOM 3562 C CA . ALA B 1 163 ? -39.242 -11.924 121.806 1.00 61.18 163 ALA B CA 1
ATOM 3563 C C . ALA B 1 163 ? -39.698 -11.717 123.261 1.00 61.38 163 ALA B C 1
ATOM 3564 O O . ALA B 1 163 ? -39.488 -10.641 123.838 1.00 61.09 163 ALA B O 1
ATOM 3566 N N . ALA B 1 164 ? -40.328 -12.744 123.835 1.00 60.94 164 ALA B N 1
ATOM 3567 C CA . ALA B 1 164 ? -40.829 -12.687 125.203 1.00 60.33 164 ALA B CA 1
ATOM 3568 C C . ALA B 1 164 ? -39.701 -12.740 126.232 1.00 60.45 164 ALA B C 1
ATOM 3569 O O . ALA B 1 164 ? -39.743 -12.026 127.235 1.00 61.26 164 ALA B O 1
ATOM 3571 N N . VAL B 1 165 ? -38.697 -13.580 125.987 1.00 59.57 165 VAL B N 1
ATOM 3572 C CA . VAL B 1 165 ? -37.560 -13.681 126.895 1.00 58.85 165 VAL B CA 1
ATOM 3573 C C . VAL B 1 165 ? -36.764 -12.379 126.965 1.00 60.82 165 VAL B C 1
ATOM 3574 O O . VAL B 1 165 ? -36.478 -11.904 128.059 1.00 61.72 165 VAL B O 1
ATOM 3578 N N . THR B 1 166 ? -36.425 -11.792 125.816 1.00 62.02 166 THR B N 1
ATOM 3579 C CA . THR B 1 166 ? -35.633 -10.546 125.818 1.00 63.05 166 THR B CA 1
ATOM 3580 C C . THR B 1 166 ? -36.401 -9.339 126.364 1.00 64.60 166 THR B C 1
ATOM 3581 O O . THR B 1 166 ? -35.793 -8.399 126.873 1.00 64.62 166 THR B O 1
ATOM 3585 N N . ASP B 1 167 ? -37.728 -9.366 126.257 1.00 66.42 167 ASP B N 1
ATOM 3586 C CA . ASP B 1 167 ? -38.566 -8.367 126.917 1.00 67.52 167 ASP B CA 1
ATOM 3587 C C . ASP B 1 167 ? -38.462 -8.470 128.429 1.00 67.82 167 ASP B C 1
ATOM 3588 O O . ASP B 1 167 ? -38.219 -7.475 129.110 1.00 68.65 167 ASP B O 1
ATOM 3593 N N . ASP B 1 168 ? -38.653 -9.683 128.942 1.00 68.05 168 ASP B N 1
ATOM 3594 C CA . ASP B 1 168 ? -38.645 -9.931 130.377 1.00 68.18 168 ASP B CA 1
ATOM 3595 C C . ASP B 1 168 ? -37.256 -9.762 130.953 1.00 68.45 168 ASP B C 1
ATOM 3596 O O . ASP B 1 168 ? -37.100 -9.196 132.040 1.00 69.33 168 ASP B O 1
ATOM 3601 N N . ALA B 1 169 ? -36.255 -10.257 130.227 1.00 67.37 169 ALA B N 1
ATOM 3602 C CA . ALA B 1 169 ? -34.872 -10.133 130.652 1.00 66.80 169 ALA B CA 1
ATOM 3603 C C . ALA B 1 169 ? -34.446 -8.660 130.713 1.00 67.13 169 ALA B C 1
ATOM 3604 O O . ALA B 1 169 ? -33.699 -8.273 131.607 1.00 67.69 169 ALA B O 1
ATOM 3606 N N . ARG B 1 170 ? -34.950 -7.838 129.792 1.00 66.95 170 ARG B N 1
ATOM 3607 C CA . ARG B 1 170 ? -34.680 -6.396 129.821 1.00 66.97 170 ARG B CA 1
ATOM 3608 C C . ARG B 1 170 ? -35.241 -5.677 131.045 1.00 68.29 170 ARG B C 1
ATOM 3609 O O . ARG B 1 170 ? -34.506 -4.945 131.703 1.00 68.65 170 ARG B O 1
ATOM 3617 N N . GLY B 1 171 ? -36.527 -5.874 131.341 1.00 68.32 171 GLY B N 1
ATOM 3618 C CA . GLY B 1 171 ? -37.132 -5.312 132.553 1.00 68.72 171 GLY B CA 1
ATOM 3619 C C . GLY B 1 171 ? -36.352 -5.715 133.797 1.00 69.33 171 GLY B C 1
ATOM 3620 O O . GLY B 1 171 ? -35.928 -4.866 134.597 1.00 69.21 171 GLY B O 1
ATOM 3621 N N . LEU B 1 172 ? -36.158 -7.027 133.934 1.00 67.91 172 LEU B N 1
ATOM 3622 C CA . LEU B 1 172 ? -35.375 -7.633 134.994 1.00 64.93 172 LEU B CA 1
ATOM 3623 C C . LEU B 1 172 ? -33.996 -6.979 135.125 1.00 66.65 172 LEU B C 1
ATOM 3624 O O . LEU B 1 172 ? -33.565 -6.648 136.232 1.00 68.28 172 LEU B O 1
ATOM 3629 N N . LEU B 1 173 ? -33.317 -6.788 133.996 1.00 66.13 173 LEU B N 1
ATOM 3630 C CA . LEU B 1 173 ? -31.982 -6.182 133.971 1.00 66.33 173 LEU B CA 1
ATOM 3631 C C . LEU B 1 173 ? -31.989 -4.723 134.452 1.00 67.74 173 LEU B C 1
ATOM 3632 O O . LEU B 1 173 ? -31.067 -4.299 135.170 1.00 67.50 173 LEU B O 1
ATOM 3637 N N . ALA B 1 174 ? -33.031 -3.976 134.057 1.00 68.73 174 ALA B N 1
ATOM 3638 C CA . ALA B 1 174 ? -33.247 -2.572 134.469 1.00 68.18 174 ALA B CA 1
ATOM 3639 C C . ALA B 1 174 ? -33.408 -2.412 135.991 1.00 68.98 174 ALA B C 1
ATOM 3640 O O . ALA B 1 174 ? -33.100 -1.350 136.549 1.00 68.67 174 ALA B O 1
ATOM 3642 N N . ALA B 1 175 ? -33.897 -3.473 136.636 1.00 69.03 175 ALA B N 1
ATOM 3643 C CA . ALA B 1 175 ? -34.089 -3.528 138.077 1.00 69.31 175 ALA B CA 1
ATOM 3644 C C . ALA B 1 175 ? -32.919 -4.233 138.772 1.00 68.83 175 ALA B C 1
ATOM 3645 O O . ALA B 1 175 ? -32.910 -4.366 139.990 1.00 69.62 175 ALA B O 1
ATOM 3647 N N . GLY B 1 176 ? -31.937 -4.674 137.986 1.00 68.76 176 GLY B N 1
ATOM 3648 C CA . GLY B 1 176 ? -30.759 -5.380 138.495 1.00 68.97 176 GLY B CA 1
ATOM 3649 C C . GLY B 1 176 ? -31.020 -6.755 139.098 1.00 70.24 176 GLY B C 1
ATOM 3650 O O . GLY B 1 176 ? -30.249 -7.235 139.933 1.00 69.82 176 GLY B O 1
ATOM 3651 N N . ARG B 1 177 ? -32.087 -7.407 138.650 1.00 71.54 177 ARG B N 1
ATOM 3652 C CA . ARG B 1 177 ? -32.574 -8.625 139.286 1.00 72.51 177 ARG B CA 1
ATOM 3653 C C . ARG B 1 177 ? -32.262 -9.890 138.511 1.00 72.23 177 ARG B C 1
ATOM 3654 O O . ARG B 1 177 ? -32.253 -9.876 137.290 1.00 74.05 177 ARG B O 1
ATOM 3662 N N . SER B 1 178 ? -32.026 -10.985 139.228 1.00 72.64 178 SER B N 1
ATOM 3663 C CA . SER B 1 178 ? -31.824 -12.306 138.622 1.00 71.73 178 SER B CA 1
ATOM 3664 C C . SER B 1 178 ? -32.924 -13.255 139.074 1.00 72.74 178 SER B C 1
ATOM 3665 O O . SER B 1 178 ? -33.204 -13.349 140.264 1.00 74.16 178 SER B O 1
ATOM 3668 N N . GLU B 1 179 ? -33.541 -13.954 138.126 1.00 73.49 179 GLU B N 1
ATOM 3669 C CA . GLU B 1 179 ? -34.708 -14.792 138.409 1.00 74.27 179 GLU B CA 1
ATOM 3670 C C . GLU B 1 179 ? -34.916 -15.947 137.425 1.00 73.68 179 GLU B C 1
ATOM 3671 O O . GLU B 1 179 ? -34.289 -16.017 136.370 1.00 72.89 179 GLU B O 1
ATOM 3677 N N . VAL B 1 180 ? -35.815 -16.848 137.793 1.00 73.37 180 VAL B N 1
ATOM 3678 C CA . VAL B 1 180 ? -36.223 -17.925 136.922 1.00 74.35 180 VAL B CA 1
ATOM 3679 C C . VAL B 1 180 ? -37.630 -17.607 136.442 1.00 76.15 180 VAL B C 1
ATOM 3680 O O . VAL B 1 180 ? -38.589 -17.648 137.227 1.00 77.28 180 VAL B O 1
ATOM 3684 N N . LEU B 1 181 ? -37.742 -17.267 135.159 1.00 76.50 181 LEU B N 1
ATOM 3685 C CA . LEU B 1 181 ? -39.035 -17.033 134.522 1.00 76.32 181 LEU B CA 1
ATOM 3686 C C . LEU B 1 181 ? -39.446 -18.305 133.807 1.00 75.99 181 LEU B C 1
ATOM 3687 O O . LEU B 1 181 ? -38.605 -18.977 133.197 1.00 75.58 181 LEU B O 1
ATOM 3692 N N . THR B 1 182 ? -40.731 -18.645 133.899 1.00 75.37 182 THR B N 1
ATOM 3693 C CA . THR B 1 182 ? -41.247 -19.853 133.251 1.00 74.83 182 THR B CA 1
ATOM 3694 C C . THR B 1 182 ? -42.263 -19.517 132.145 1.00 72.90 182 THR B C 1
ATOM 3695 O O . THR B 1 182 ? -42.963 -18.505 132.219 1.00 72.01 182 THR B O 1
ATOM 3699 N N . TYR B 1 183 ? -42.292 -20.349 131.106 1.00 71.96 183 TYR B N 1
ATOM 3700 C CA . TYR B 1 183 ? -43.222 -20.204 129.984 1.00 72.16 183 TYR B CA 1
ATOM 3701 C C . TYR B 1 183 ? -43.572 -21.585 129.448 1.00 72.22 183 TYR B C 1
ATOM 3702 O O . TYR B 1 183 ? -42.979 -22.581 129.864 1.00 71.35 183 TYR B O 1
ATOM 3711 N N . GLY B 1 184 ? -44.507 -21.638 128.499 1.00 73.00 184 GLY B N 1
ATOM 3712 C CA . GLY B 1 184 ? -44.790 -22.870 127.754 1.00 74.98 184 GLY B CA 1
ATOM 3713 C C . GLY B 1 184 ? -43.663 -23.249 126.796 1.00 76.44 184 GLY B C 1
ATOM 3714 O O . GLY B 1 184 ? -42.633 -22.575 126.761 1.00 76.02 184 GLY B O 1
ATOM 3715 N N . PRO B 1 185 ? -43.827 -24.307 126.035 1.00 77.78 185 PRO B N 1
ATOM 3716 C CA . PRO B 1 185 ? -42.748 -24.785 125.197 1.00 78.97 185 PRO B CA 1
ATOM 3717 C C . PRO B 1 185 ? -42.381 -23.818 124.082 1.00 80.55 185 PRO B C 1
ATOM 3718 O O . PRO B 1 185 ? -41.433 -24.055 123.367 1.00 81.56 185 PRO B O 1
ATOM 3722 N N . ASP B 1 186 ? -43.108 -22.742 123.900 1.00 81.10 186 ASP B N 1
ATOM 3723 C CA . ASP B 1 186 ? -42.730 -21.882 122.798 1.00 81.68 186 ASP B CA 1
ATOM 3724 C C . ASP B 1 186 ? -42.819 -20.413 123.118 1.00 82.12 186 ASP B C 1
ATOM 3725 O O . ASP B 1 186 ? -42.902 -19.597 122.221 1.00 82.74 186 ASP B O 1
ATOM 3730 N N . GLY B 1 187 ? -42.782 -20.073 124.395 1.00 81.92 187 GLY B N 1
ATOM 3731 C CA . GLY B 1 187 ? -42.800 -18.691 124.806 1.00 81.98 187 GLY B CA 1
ATOM 3732 C C . GLY B 1 187 ? -44.137 -18.195 125.288 1.00 82.73 187 GLY B C 1
ATOM 3733 O O . GLY B 1 187 ? -44.374 -17.016 125.298 1.00 83.28 187 GLY B O 1
ATOM 3734 N N . GLN B 1 188 ? -45.007 -19.103 125.685 1.00 83.55 188 GLN B N 1
ATOM 3735 C CA . GLN B 1 188 ? -46.370 -18.791 126.121 1.00 84.37 188 GLN B CA 1
ATOM 3736 C C . GLN B 1 188 ? -46.318 -18.285 127.559 1.00 85.55 188 GLN B C 1
ATOM 3737 O O . GLN B 1 188 ? -45.967 -19.037 128.474 1.00 85.52 188 GLN B O 1
ATOM 3743 N N . ARG B 1 189 ? -46.665 -17.032 127.761 1.00 86.94 189 ARG B N 1
ATOM 3744 C CA . ARG B 1 189 ? -46.646 -16.491 129.090 1.00 88.23 189 ARG B CA 1
ATOM 3745 C C . ARG B 1 189 ? -47.738 -17.076 129.956 1.00 89.04 189 ARG B C 1
ATOM 3746 O O . ARG B 1 189 ? -48.902 -17.168 129.573 1.00 88.32 189 ARG B O 1
ATOM 3754 N N . ARG B 1 190 ? -47.303 -17.503 131.130 1.00 89.89 190 ARG B N 1
ATOM 3755 C CA . ARG B 1 190 ? -48.129 -18.084 132.170 1.00 90.51 190 ARG B CA 1
ATOM 3756 C C . ARG B 1 190 ? -48.445 -19.461 131.671 1.00 90.61 190 ARG B C 1
ATOM 3757 O O . ARG B 1 190 ? -49.215 -20.197 132.262 1.00 90.88 190 ARG B O 1
ATOM 3759 N N . GLY B 1 191 ? -47.800 -19.795 130.570 1.00 89.97 191 GLY B N 1
ATOM 3760 C CA . GLY B 1 191 ? -47.826 -21.127 130.031 1.00 88.62 191 GLY B CA 1
ATOM 3761 C C . GLY B 1 191 ? -46.783 -21.802 130.866 1.00 87.88 191 GLY B C 1
ATOM 3762 O O . GLY B 1 191 ? -46.107 -21.155 131.639 1.00 87.52 191 GLY B O 1
ATOM 3763 N N . GLU B 1 192 ? -46.674 -23.104 130.756 1.00 87.09 192 GLU B N 1
ATOM 3764 C CA . GLU B 1 192 ? -45.628 -23.817 131.504 1.00 86.60 192 GLU B CA 1
ATOM 3765 C C . GLU B 1 192 ? -44.949 -24.949 130.734 1.00 85.21 192 GLU B C 1
ATOM 3766 O O . GLU B 1 192 ? -45.486 -25.451 129.737 1.00 85.01 192 GLU B O 1
ATOM 3772 N N . GLY B 1 193 ? -43.764 -25.333 131.212 1.00 83.44 193 GLY B N 1
ATOM 3773 C CA . GLY B 1 193 ? -42.943 -26.360 130.572 1.00 81.65 193 GLY B CA 1
ATOM 3774 C C . GLY B 1 193 ? -41.499 -25.936 130.360 1.00 80.10 193 GLY B C 1
ATOM 3775 O O . GLY B 1 193 ? -40.593 -26.768 130.423 1.00 80.78 193 GLY B O 1
ATOM 3776 N N . MET B 1 194 ? -41.288 -24.644 130.106 1.00 77.92 194 MET B N 1
ATOM 3777 C CA . MET B 1 194 ? -39.953 -24.089 129.867 1.00 75.67 194 MET B CA 1
ATOM 37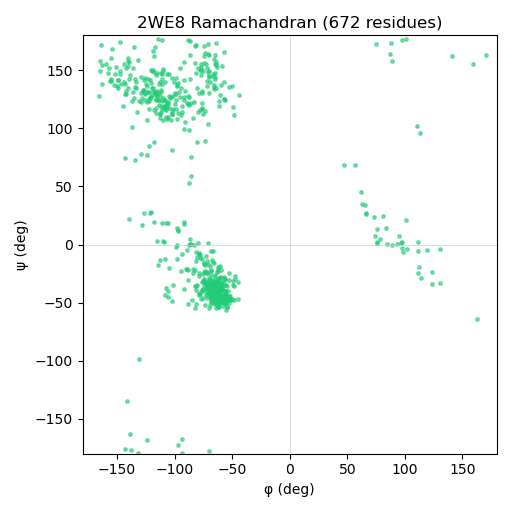78 C C . MET B 1 194 ? -39.574 -23.070 130.930 1.00 74.83 194 MET B C 1
ATOM 3779 O O . MET B 1 194 ? -40.343 -22.157 131.219 1.00 74.74 194 MET B O 1
ATOM 3784 N N . GLU B 1 195 ? -38.381 -23.220 131.496 1.00 74.11 195 GLU B N 1
ATOM 3785 C CA . GLU B 1 195 ? -37.865 -22.257 132.468 1.00 74.72 195 GLU B CA 1
ATOM 3786 C C . GLU B 1 195 ? -36.570 -21.639 131.966 1.00 72.90 195 GLU B C 1
ATOM 3787 O O . GLU B 1 195 ? -35.685 -22.349 131.479 1.00 73.02 195 GLU B O 1
ATOM 3793 N N . VAL B 1 196 ? -36.462 -20.318 132.083 1.00 71.12 196 VAL B N 1
ATOM 3794 C CA . VAL B 1 196 ? -35.220 -19.622 131.744 1.00 69.16 196 VAL B CA 1
ATOM 3795 C C . VAL B 1 196 ? -34.648 -18.848 132.930 1.00 68.00 196 VAL B C 1
ATOM 3796 O O . VAL B 1 196 ? -35.348 -18.039 133.556 1.00 68.17 196 VAL B O 1
ATOM 3800 N N . PHE B 1 197 ? -33.376 -19.111 133.230 1.00 65.87 197 PHE B N 1
ATOM 3801 C CA . PHE B 1 197 ? -32.646 -18.321 134.225 1.00 64.00 197 PHE B CA 1
ATOM 3802 C C . PHE B 1 197 ? -32.022 -17.072 133.619 1.00 61.39 197 PHE B C 1
ATOM 3803 O O . PHE B 1 197 ? -31.209 -17.149 132.698 1.00 59.62 197 PHE B O 1
ATOM 3811 N N . VAL B 1 198 ? -32.415 -15.929 134.172 1.00 60.51 198 VAL B N 1
ATOM 3812 C CA . VAL B 1 198 ? -31.908 -14.626 133.778 1.00 59.90 198 VAL B CA 1
ATOM 3813 C C . VAL B 1 198 ? -30.903 -14.137 134.807 1.00 58.84 198 VAL B C 1
ATOM 3814 O O . VAL B 1 198 ? -31.274 -13.760 135.907 1.00 59.74 198 VAL B O 1
ATOM 3818 N N . SER B 1 199 ? -29.629 -14.164 134.437 1.00 58.82 199 SER B N 1
ATOM 3819 C CA . SER B 1 199 ? -28.543 -13.661 135.258 1.00 58.12 199 SER B CA 1
ATOM 3820 C C . SER B 1 199 ? -28.252 -12.210 134.837 1.00 58.25 199 SER B C 1
ATOM 3821 O O . SER B 1 199 ? -27.789 -11.977 133.718 1.00 58.47 199 SER B O 1
ATOM 3824 N N . SER B 1 200 ? -28.550 -11.243 135.713 1.00 57.09 200 SER B N 1
ATOM 3825 C CA . SER B 1 200 ? -28.374 -9.816 135.405 1.00 57.13 200 SER B CA 1
ATOM 3826 C C . SER B 1 200 ? -27.076 -9.249 135.956 1.00 57.61 200 SER B C 1
ATOM 3827 O O . SER B 1 200 ? -26.717 -9.544 137.085 1.00 58.01 200 SER B O 1
ATOM 3830 N N . TYR B 1 201 ? -26.385 -8.433 135.160 1.00 57.81 201 TYR B N 1
ATOM 3831 C CA . TYR B 1 201 ? -25.170 -7.743 135.605 1.00 60.16 201 TYR B CA 1
ATOM 3832 C C . TYR B 1 201 ? -25.295 -6.231 135.426 1.00 61.48 201 TYR B C 1
ATOM 3833 O O . TYR B 1 201 ? -24.747 -5.649 134.489 1.00 59.78 201 TYR B O 1
ATOM 3842 N N . ALA B 1 202 ? -26.044 -5.611 136.335 1.00 64.72 202 ALA B N 1
ATOM 3843 C CA . ALA B 1 202 ? -26.190 -4.159 136.375 1.00 66.28 202 ALA B CA 1
ATOM 3844 C C . ALA B 1 202 ? -25.135 -3.553 137.306 1.00 67.99 202 ALA B C 1
ATOM 3845 O O . ALA B 1 202 ? -24.836 -4.133 138.364 1.00 67.62 202 ALA B O 1
ATOM 3847 N N . PRO B 1 203 ? -24.567 -2.384 136.925 1.00 68.11 203 PRO B N 1
ATOM 3848 C CA . PRO B 1 203 ? -23.649 -1.683 137.834 1.00 67.58 203 PRO B CA 1
ATOM 3849 C C . PRO B 1 203 ? -24.404 -1.208 139.079 1.00 66.52 203 PRO B C 1
ATOM 3850 O O . PRO B 1 203 ? -25.637 -1.097 139.044 1.00 64.97 203 PRO B O 1
ATOM 3854 N N . ARG B 1 204 ? -23.678 -0.932 140.160 1.00 66.17 204 ARG B N 1
ATOM 3855 C CA . ARG B 1 204 ? -24.306 -0.496 141.413 1.00 65.65 204 ARG B CA 1
ATOM 3856 C C . ARG B 1 204 ? -25.232 0.696 141.180 1.00 63.76 204 ARG B C 1
ATOM 3857 O O . ARG B 1 204 ? -24.872 1.618 140.437 1.00 62.06 204 ARG B O 1
ATOM 3865 N N . PRO B 1 205 ? -26.442 0.670 141.788 1.00 63.52 205 PRO B N 1
ATOM 3866 C CA . PRO B 1 205 ? -27.330 1.823 141.616 1.00 63.26 205 PRO B CA 1
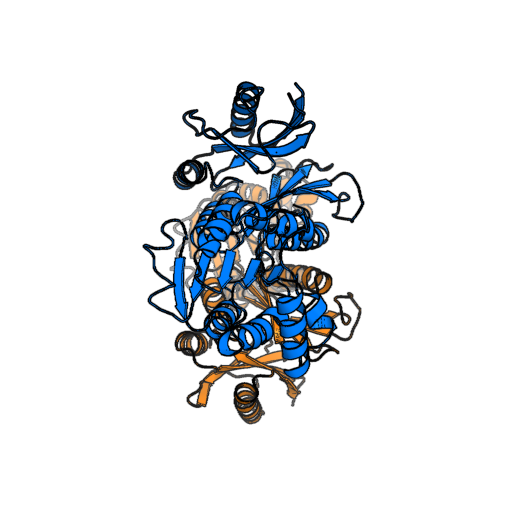ATOM 3867 C C . PRO B 1 205 ? -26.761 3.005 142.393 1.00 63.16 205 PRO B C 1
ATOM 3868 O O . PRO B 1 205 ? -25.869 2.818 143.230 1.00 64.18 205 PRO B O 1
ATOM 3872 N N . ARG B 1 206 ? -27.226 4.216 142.119 1.00 62.16 206 ARG B N 1
ATOM 3873 C CA . ARG B 1 206 ? -26.700 5.319 142.905 1.00 63.16 206 ARG B CA 1
ATOM 3874 C C . ARG B 1 206 ? -27.668 5.989 143.877 1.00 62.84 206 ARG B C 1
ATOM 3875 O O . ARG B 1 206 ? -28.871 6.121 143.615 1.00 63.17 206 ARG B O 1
ATOM 3883 N N . MET B 1 207 ? -27.115 6.362 145.025 1.00 61.67 207 MET B N 1
ATOM 3884 C CA . MET B 1 207 ? -27.812 7.198 145.981 1.00 61.24 207 MET B CA 1
ATOM 3885 C C . MET B 1 207 ? -27.198 8.587 145.948 1.00 59.46 207 MET B C 1
ATOM 3886 O O . MET B 1 207 ? -25.997 8.754 146.172 1.00 57.74 207 MET B O 1
ATOM 3891 N N . LEU B 1 208 ? -28.025 9.574 145.623 1.00 59.39 208 LEU B N 1
ATOM 3892 C CA . LEU B 1 208 ? -27.591 10.961 145.612 1.00 58.96 208 LEU B CA 1
ATOM 3893 C C . LEU B 1 208 ? -28.102 11.665 146.865 1.00 58.77 208 LEU B C 1
ATOM 3894 O O . LEU B 1 208 ? -29.314 11.805 147.062 1.00 58.47 208 LEU B O 1
ATOM 3899 N N . VAL B 1 209 ? -27.166 12.074 147.720 1.00 57.82 209 VAL B N 1
ATOM 3900 C CA . VAL B 1 209 ? -27.490 12.810 148.930 1.00 57.62 209 VAL B CA 1
ATOM 3901 C C . VAL B 1 209 ? -27.113 14.277 148.739 1.00 59.57 209 VAL B C 1
ATOM 3902 O O . VAL B 1 209 ? -25.954 14.617 148.469 1.00 59.05 209 VAL B O 1
ATOM 3906 N N . PHE B 1 210 ? -28.115 15.139 148.866 1.00 61.41 210 PHE B N 1
ATOM 3907 C CA . PHE B 1 210 ? -27.920 16.570 148.725 1.00 62.24 210 PHE B CA 1
ATOM 3908 C C . PHE B 1 210 ? -28.059 17.296 150.053 1.00 62.26 210 PHE B C 1
ATOM 3909 O O . PHE B 1 210 ? -29.098 17.244 150.705 1.00 62.46 210 PHE B O 1
ATOM 3917 N N . GLY B 1 211 ? -26.970 17.923 150.433 1.00 63.22 211 GLY B N 1
ATOM 3918 C CA . GLY B 1 211 ? -26.832 18.666 151.654 1.00 64.74 211 GLY B CA 1
ATOM 3919 C C . GLY B 1 211 ? -25.903 17.888 152.524 1.00 65.54 211 GLY B C 1
ATOM 3920 O O . GLY B 1 211 ? -26.292 16.933 153.135 1.00 65.52 211 GLY B O 1
ATOM 3921 N N . ALA B 1 212 ? -24.661 18.315 152.591 1.00 66.72 212 ALA B N 1
ATOM 3922 C CA . ALA B 1 212 ? -23.693 17.552 153.323 1.00 68.13 212 ALA B CA 1
ATOM 3923 C C . ALA B 1 212 ? -23.673 17.887 154.785 1.00 69.70 212 ALA B C 1
ATOM 3924 O O . ALA B 1 212 ? -22.647 18.239 155.331 1.00 70.19 212 ALA B O 1
ATOM 3926 N N . ILE B 1 213 ? -24.809 17.706 155.431 1.00 70.73 213 ILE B N 1
ATOM 3927 C CA . ILE B 1 213 ? -24.900 17.896 156.850 1.00 71.22 213 ILE B CA 1
ATOM 3928 C C . ILE B 1 213 ? -24.426 16.656 157.525 1.00 71.20 213 ILE B C 1
ATOM 3929 O O . ILE B 1 213 ? -24.450 15.579 156.966 1.00 71.44 213 ILE B O 1
ATOM 3934 N N . ASP B 1 214 ? -23.988 16.828 158.746 1.00 70.26 214 ASP B N 1
ATOM 3935 C CA . ASP B 1 214 ? -23.413 15.716 159.508 1.00 70.33 214 ASP B CA 1
ATOM 3936 C C . ASP B 1 214 ? -24.275 14.450 159.451 1.00 69.25 214 ASP B C 1
ATOM 3937 O O . ASP B 1 214 ? -23.758 13.333 159.517 1.00 69.56 214 ASP B O 1
ATOM 3942 N N . PHE B 1 215 ? -25.584 14.646 159.305 1.00 67.76 215 PHE B N 1
ATOM 3943 C CA . PHE B 1 215 ? -26.560 13.566 159.175 1.00 66.27 215 PHE B CA 1
ATOM 3944 C C . PHE B 1 215 ? -26.433 12.774 157.853 1.00 65.09 215 PHE B C 1
ATOM 3945 O O . PHE B 1 215 ? -26.849 11.615 157.770 1.00 64.66 215 PHE B O 1
ATOM 3953 N N . ALA B 1 216 ? -25.843 13.383 156.830 1.00 63.39 216 ALA B N 1
ATOM 3954 C CA . ALA B 1 216 ? -25.703 12.710 155.54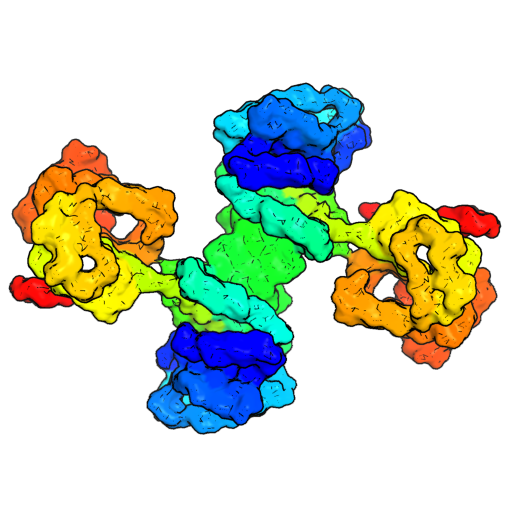4 1.00 62.92 216 ALA B CA 1
ATOM 3955 C C . ALA B 1 216 ? -24.864 11.438 155.628 1.00 62.40 216 ALA B C 1
ATOM 3956 O O . ALA B 1 216 ? -25.102 10.500 154.866 1.00 63.32 216 ALA B O 1
ATOM 3958 N N . ALA B 1 217 ? -23.898 11.411 156.549 1.00 61.60 217 ALA B N 1
ATOM 3959 C CA . ALA B 1 217 ? -23.000 10.251 156.741 1.00 61.73 217 ALA B CA 1
ATOM 3960 C C . ALA B 1 217 ? -23.737 8.990 157.210 1.00 61.01 217 ALA B C 1
ATOM 3961 O O . ALA B 1 217 ? -23.337 7.864 156.881 1.00 61.39 217 ALA B O 1
ATOM 3963 N N . ALA B 1 218 ? -24.804 9.193 157.982 1.00 58.55 218 ALA B N 1
ATOM 3964 C CA . ALA B 1 218 ? -25.680 8.109 158.409 1.00 57.54 218 ALA B CA 1
ATOM 3965 C C . ALA B 1 218 ? -26.507 7.584 157.231 1.00 56.03 218 ALA B C 1
ATOM 3966 O O . ALA B 1 218 ? -26.688 6.376 157.074 1.00 54.61 218 ALA B O 1
ATOM 3968 N N . VAL B 1 219 ? -27.003 8.499 156.406 1.00 55.96 219 VAL B N 1
ATOM 3969 C CA . VAL B 1 219 ? -27.734 8.125 155.197 1.00 56.91 219 VAL B CA 1
ATOM 3970 C C . VAL B 1 219 ? -26.774 7.426 154.232 1.00 57.12 219 VAL B C 1
ATOM 3971 O O . VAL B 1 219 ? -27.089 6.361 153.725 1.00 57.19 219 VAL B O 1
ATOM 3975 N N . ALA B 1 220 ? -25.589 8.004 154.047 1.00 58.32 220 ALA B N 1
ATOM 3976 C CA . ALA B 1 220 ? -24.533 7.425 153.210 1.00 60.50 220 ALA B CA 1
ATOM 3977 C C . ALA B 1 220 ? -24.110 6.000 153.607 1.00 62.28 220 ALA B C 1
ATOM 3978 O O . ALA B 1 220 ? -23.862 5.165 152.733 1.00 63.64 220 ALA B O 1
ATOM 3980 N N . GLN B 1 221 ? -24.019 5.733 154.908 1.00 62.65 221 GLN B N 1
ATOM 3981 C CA . GLN B 1 221 ? -23.647 4.409 155.401 1.00 63.78 221 GLN B CA 1
ATOM 3982 C C . GLN B 1 221 ? -24.739 3.398 155.116 1.00 63.83 221 GLN B C 1
ATOM 3983 O O . GLN B 1 221 ? -24.450 2.268 154.727 1.00 65.03 221 GLN B O 1
ATOM 3989 N N . GLN B 1 222 ? -25.989 3.814 155.313 1.00 63.45 222 GLN B N 1
ATOM 3990 C CA . GLN B 1 222 ? -27.150 2.977 155.035 1.00 63.01 222 GLN B CA 1
ATOM 3991 C C . GLN B 1 222 ? -27.289 2.671 153.550 1.00 63.08 222 GLN B C 1
ATOM 3992 O O . GLN B 1 222 ? -27.727 1.580 153.175 1.00 63.78 222 GLN B O 1
ATOM 3998 N N . GLY B 1 223 ? -26.919 3.645 152.717 1.00 62.63 223 GLY B N 1
ATOM 3999 C CA . GLY B 1 223 ? -26.920 3.497 151.265 1.00 61.15 223 GLY B CA 1
ATOM 4000 C C . GLY B 1 223 ? -25.856 2.513 150.824 1.00 60.87 223 GLY B C 1
ATOM 4001 O O . GLY B 1 223 ? -26.139 1.620 150.041 1.00 61.90 223 GLY B O 1
ATOM 4002 N N . ALA B 1 224 ? -24.638 2.676 151.339 1.00 60.99 224 ALA B N 1
ATOM 4003 C CA . ALA B 1 224 ? -23.536 1.740 151.091 1.00 61.67 224 ALA B CA 1
ATOM 4004 C C . ALA B 1 224 ? -23.904 0.300 151.466 1.00 62.14 224 ALA B C 1
ATOM 4005 O O . ALA B 1 224 ? -23.845 -0.605 150.632 1.00 62.18 224 ALA B O 1
ATOM 4007 N N . PHE B 1 225 ? -24.303 0.105 152.719 1.00 63.09 225 PHE B N 1
ATOM 4008 C CA . PHE B 1 225 ? -24.782 -1.187 153.207 1.00 63.33 225 PHE B CA 1
ATOM 4009 C C . PHE B 1 225 ? -25.839 -1.834 152.299 1.00 63.44 225 PHE B C 1
ATOM 4010 O O . PHE B 1 225 ? -25.877 -3.055 152.165 1.00 64.70 225 PHE B O 1
ATOM 4018 N N . LEU B 1 226 ? -26.682 -1.016 151.678 1.00 62.66 226 LEU B N 1
ATOM 4019 C CA . LEU B 1 226 ? -27.716 -1.517 150.781 1.00 62.97 226 LEU B CA 1
ATOM 4020 C C . LEU B 1 226 ? -27.216 -1.708 149.338 1.00 64.46 226 LEU B C 1
ATOM 4021 O O . LEU B 1 226 ? -27.977 -2.114 148.455 1.00 64.71 226 LEU B O 1
ATOM 4026 N N . GLY B 1 227 ? -25.939 -1.409 149.109 1.00 65.47 227 GLY B N 1
ATOM 4027 C CA . GLY B 1 227 ? -25.299 -1.635 147.813 1.00 65.24 227 GLY B CA 1
ATOM 4028 C C . GLY B 1 227 ? -25.232 -0.450 146.868 1.00 65.39 227 GLY B C 1
ATOM 4029 O O . GLY B 1 227 ? -24.729 -0.582 145.746 1.00 68.30 227 GLY B O 1
ATOM 4030 N N . TYR B 1 228 ? -25.734 0.705 147.297 1.00 62.39 228 TYR B N 1
ATOM 4031 C CA . TYR B 1 228 ? -25.729 1.890 146.446 1.00 60.28 228 TYR B CA 1
ATOM 4032 C C . TYR B 1 228 ? -24.370 2.540 146.386 1.00 60.59 228 TYR B C 1
ATOM 4033 O O . TYR B 1 228 ? -23.596 2.455 147.330 1.00 62.49 228 TYR B O 1
ATOM 4042 N N . ARG B 1 229 ? -24.089 3.186 145.262 1.00 60.76 229 ARG B N 1
ATOM 4043 C CA . ARG B 1 229 ? -22.899 4.006 145.108 1.00 60.75 229 ARG B CA 1
ATOM 4044 C C . ARG B 1 229 ? -23.314 5.425 145.470 1.00 59.26 229 ARG B C 1
ATOM 4045 O O . ARG B 1 229 ? -24.133 6.031 144.781 1.00 57.62 229 ARG B O 1
ATOM 4053 N N . VAL B 1 230 ? -22.766 5.946 146.562 1.00 59.76 230 VAL B N 1
ATOM 4054 C CA . VAL B 1 230 ? -23.268 7.203 147.137 1.00 58.34 230 VAL B CA 1
ATOM 4055 C C . VAL B 1 230 ? -22.506 8.441 146.681 1.00 57.39 230 VAL B C 1
ATOM 4056 O O . VAL B 1 230 ? -21.284 8.489 146.795 1.00 56.91 230 VAL B O 1
ATOM 4060 N N . THR B 1 231 ? -23.245 9.428 146.167 1.00 57.94 231 THR B N 1
ATOM 4061 C CA . THR B 1 231 ? -22.716 10.780 145.952 1.00 59.62 231 THR B CA 1
ATOM 4062 C C . THR B 1 231 ? -23.317 11.790 146.932 1.00 60.89 231 THR B C 1
ATOM 4063 O O . THR B 1 231 ? -24.540 11.946 147.020 1.00 61.17 231 THR B O 1
ATOM 4067 N N . VAL B 1 232 ? -22.441 12.474 147.659 1.00 62.12 232 VAL B N 1
ATOM 4068 C CA . VAL B 1 232 ? -22.843 13.571 148.527 1.00 63.64 232 VAL B CA 1
ATOM 4069 C C . VAL B 1 232 ? -22.525 14.899 147.842 1.00 65.09 232 VAL B C 1
ATOM 4070 O O . VAL B 1 232 ? -21.397 15.119 147.401 1.00 65.52 232 VAL B O 1
ATOM 4074 N N . CYS B 1 233 ? -23.520 15.777 147.750 1.00 67.60 233 CYS B N 1
ATOM 4075 C CA . CYS B 1 233 ? -23.334 17.064 147.072 1.00 68.78 233 CYS B CA 1
ATOM 4076 C C . CYS B 1 233 ? -23.878 18.278 147.844 1.00 69.80 233 CYS B C 1
ATOM 4077 O O . CYS B 1 233 ? -25.000 18.260 148.353 1.00 69.90 233 CYS B O 1
ATOM 4080 N N . ASP B 1 234 ? -23.070 19.334 147.904 1.00 71.27 234 ASP B N 1
ATOM 4081 C CA . ASP B 1 234 ? -23.430 20.565 148.604 1.00 73.04 234 ASP B CA 1
ATOM 4082 C C . ASP B 1 234 ? -22.740 21.768 147.970 1.00 73.24 234 ASP B C 1
ATOM 4083 O O . ASP B 1 234 ? -21.667 21.629 147.389 1.00 73.10 234 ASP B O 1
ATOM 4088 N N . ALA B 1 235 ? -23.352 22.945 148.090 1.00 74.20 235 ALA B N 1
ATOM 4089 C CA . ALA B 1 235 ? -22.743 24.186 147.600 1.00 74.79 235 ALA B CA 1
ATOM 4090 C C . ALA B 1 235 ? -21.603 24.678 148.497 1.00 75.67 235 ALA B C 1
ATOM 4091 O O . ALA B 1 235 ? -20.797 25.511 148.079 1.00 75.24 235 ALA B O 1
ATOM 4093 N N . ARG B 1 236 ? -21.542 24.157 149.722 1.00 77.17 236 ARG B N 1
ATOM 4094 C CA . ARG B 1 236 ? -20.527 24.557 150.694 1.00 78.76 236 ARG B CA 1
ATOM 4095 C C . ARG B 1 236 ? -19.351 23.582 150.757 1.00 79.57 236 ARG B C 1
ATOM 4096 O O . ARG B 1 236 ? -19.524 22.419 151.123 1.00 79.32 236 ARG B O 1
ATOM 4104 N N . PRO B 1 237 ? -18.147 24.064 150.397 1.00 81.46 237 PRO B N 1
ATOM 4105 C CA . PRO B 1 237 ? -16.905 23.277 150.400 1.00 82.61 237 PRO B CA 1
ATOM 4106 C C . PRO B 1 237 ? -16.373 22.893 151.792 1.00 83.30 237 PRO B C 1
ATOM 4107 O O . PRO B 1 237 ? -15.720 21.853 151.918 1.00 83.28 237 PRO B O 1
ATOM 4111 N N . VAL B 1 238 ? -16.635 23.720 152.810 1.00 83.74 238 VAL B N 1
ATOM 4112 C CA . VAL B 1 238 ? -16.262 23.393 154.197 1.00 84.28 238 VAL B CA 1
ATOM 4113 C C . VAL B 1 238 ? -17.049 22.166 154.677 1.00 84.85 238 VAL B C 1
ATOM 4114 O O . VAL B 1 238 ? -16.545 21.360 155.465 1.00 84.62 238 VAL B O 1
ATOM 4118 N N . PHE B 1 239 ? -18.279 22.035 154.175 1.00 85.39 239 PHE B N 1
ATOM 4119 C CA . PHE B 1 239 ? -19.153 20.901 154.480 1.00 85.75 239 PHE B CA 1
ATOM 4120 C C . PHE B 1 239 ? -18.841 19.659 153.628 1.00 85.79 239 PHE B C 1
ATOM 4121 O O . PHE B 1 239 ? -18.648 18.560 154.162 1.00 85.05 239 PHE B O 1
ATOM 4129 N N . ALA B 1 240 ? -18.781 19.848 152.309 1.00 86.25 240 ALA B N 1
ATOM 4130 C CA . ALA B 1 240 ? -18.623 18.741 151.359 1.00 86.12 240 ALA B CA 1
ATOM 4131 C C . ALA B 1 240 ? -17.161 18.341 151.110 1.00 86.64 240 ALA B C 1
ATOM 4132 O O . ALA B 1 240 ? -16.593 18.651 150.060 1.00 86.42 240 ALA B O 1
ATOM 4134 N N . THR B 1 241 ? -16.568 17.652 152.088 1.00 87.60 241 THR B N 1
ATOM 4135 C CA . THR B 1 241 ? -15.217 17.084 151.960 1.00 88.55 241 THR B CA 1
ATOM 4136 C C . THR B 1 241 ? -15.241 15.564 152.143 1.00 89.03 241 THR B C 1
ATOM 4137 O O . THR B 1 241 ? -16.092 15.034 152.865 1.00 88.92 241 THR B O 1
ATOM 4141 N N . THR B 1 242 ? -14.309 14.869 151.486 1.00 89.96 242 THR B N 1
ATOM 4142 C CA . THR B 1 242 ? -14.153 13.413 151.648 1.00 90.68 242 THR B CA 1
ATOM 4143 C C . THR B 1 242 ? -13.721 13.070 153.074 1.00 90.60 242 THR B C 1
ATOM 4144 O O . THR B 1 242 ? -14.019 11.984 153.582 1.00 90.30 242 THR B O 1
ATOM 4148 N N . ALA B 1 243 ? -13.020 14.016 153.702 1.00 90.98 243 ALA B N 1
ATOM 4149 C CA . ALA B 1 243 ? -12.555 13.898 155.082 1.00 91.04 243 ALA B CA 1
ATOM 4150 C C . ALA B 1 243 ? -13.719 13.768 156.065 1.00 91.09 243 ALA B C 1
ATOM 4151 O O . ALA B 1 243 ? -13.586 13.121 157.106 1.00 91.05 243 ALA B O 1
ATOM 4153 N N . ARG B 1 244 ? -14.851 14.384 155.719 1.00 91.17 244 ARG B N 1
ATOM 4154 C CA . ARG B 1 244 ? -16.071 14.321 156.526 1.00 91.25 244 ARG B CA 1
ATOM 4155 C C . ARG B 1 244 ? -16.953 13.124 156.164 1.00 91.36 244 ARG B C 1
ATOM 4156 O O . ARG B 1 244 ? -17.666 12.592 157.022 1.00 91.84 244 ARG B O 1
ATOM 4164 N N . PHE B 1 245 ? -16.902 12.704 154.900 1.00 90.78 245 PHE B N 1
ATOM 4165 C CA . PHE B 1 245 ? -17.625 11.516 154.452 1.00 90.18 245 PHE B CA 1
ATOM 4166 C C . PHE B 1 245 ? -16.662 10.498 153.844 1.00 90.61 245 PHE B C 1
ATOM 4167 O O . PHE B 1 245 ? -16.470 10.472 152.626 1.00 90.82 245 PHE B O 1
ATOM 4175 N N . PRO B 1 246 ? -16.037 9.664 154.698 1.00 91.23 246 PRO B N 1
ATOM 4176 C CA . PRO B 1 246 ? -15.072 8.672 154.214 1.00 91.18 246 PRO B CA 1
ATOM 4177 C C . PRO B 1 246 ? -15.723 7.457 153.530 1.00 90.72 246 PRO B C 1
ATOM 4178 O O . PRO B 1 246 ? -15.134 6.887 152.607 1.00 90.24 246 PRO B O 1
ATOM 4182 N N . THR B 1 247 ? -16.921 7.078 153.978 1.00 90.20 247 THR B N 1
ATOM 4183 C CA . THR B 1 247 ? -17.675 5.958 153.399 1.00 89.90 247 THR B CA 1
ATOM 4184 C C . THR B 1 247 ? -18.245 6.296 152.012 1.00 88.60 247 THR B C 1
ATOM 4185 O O . THR B 1 247 ? -18.503 5.396 151.205 1.00 88.11 247 THR B O 1
ATOM 4189 N N . ALA B 1 248 ? -18.432 7.590 151.747 1.00 86.86 248 ALA B N 1
ATOM 4190 C CA . ALA B 1 248 ? -19.001 8.063 150.483 1.00 85.19 248 ALA B CA 1
ATOM 4191 C C . ALA B 1 248 ? -18.092 7.759 149.300 1.00 83.71 248 ALA B C 1
ATOM 4192 O O . ALA B 1 248 ? -16.882 7.989 149.355 1.00 82.77 248 ALA B O 1
ATOM 4194 N N . ASP B 1 249 ? -18.691 7.234 148.237 1.00 83.07 249 ASP B N 1
ATOM 4195 C CA . ASP B 1 249 ? -17.963 6.908 147.018 1.00 83.08 249 ASP B CA 1
ATOM 4196 C C . ASP B 1 249 ? -17.445 8.173 146.331 1.00 81.45 249 ASP B C 1
ATOM 4197 O O . ASP B 1 249 ? -16.332 8.190 145.799 1.00 80.55 249 ASP B O 1
ATOM 4202 N N . GLU B 1 250 ? -18.254 9.230 146.377 1.00 80.13 250 GLU B N 1
ATOM 4203 C CA . GLU B 1 250 ? -17.983 10.472 145.664 1.00 79.09 250 GLU B CA 1
ATOM 4204 C C . GLU B 1 250 ? -18.463 11.673 146.481 1.00 77.28 250 GLU B C 1
ATOM 4205 O O . GLU B 1 250 ? -19.651 11.780 146.799 1.00 75.94 250 GLU B O 1
ATOM 4211 N N . VAL B 1 251 ? -17.541 12.566 146.836 1.00 76.26 251 VAL B N 1
ATOM 4212 C CA . VAL B 1 251 ? -17.916 13.810 147.530 1.00 75.13 251 VAL B CA 1
ATOM 4213 C C . VAL B 1 251 ? -17.683 15.034 146.638 1.00 74.21 251 VAL B C 1
ATOM 4214 O O . VAL B 1 251 ? -16.553 15.323 146.235 1.00 73.47 251 VAL B O 1
ATOM 4218 N N . VAL B 1 252 ? -18.772 15.749 146.364 1.00 73.84 252 VAL B N 1
ATOM 4219 C CA . VAL B 1 252 ? -18.824 16.773 145.325 1.00 73.20 252 VAL B CA 1
ATOM 4220 C C . VAL B 1 252 ? -19.212 18.145 145.896 1.00 74.39 252 VAL B C 1
ATOM 4221 O O . VAL B 1 252 ? -20.040 18.233 146.800 1.00 74.43 252 VAL B O 1
ATOM 4225 N N . VAL B 1 253 ? -18.586 19.205 145.377 1.00 75.73 253 VAL B N 1
ATOM 4226 C CA . VAL B 1 253 ? -18.935 20.589 145.732 1.00 76.46 253 VAL B CA 1
ATOM 4227 C C . VAL B 1 253 ? -19.609 21.262 144.529 1.00 77.61 253 VAL B C 1
ATOM 4228 O O . VAL B 1 253 ? -18.943 21.584 143.540 1.00 78.11 253 VAL B O 1
ATOM 4232 N N . ASP B 1 254 ? -20.924 21.466 144.624 1.00 77.87 254 ASP B N 1
ATOM 4233 C CA . ASP B 1 254 ? -21.733 21.952 143.504 1.00 78.47 254 ASP B CA 1
ATOM 4234 C C . ASP B 1 254 ? -23.080 22.478 143.992 1.00 79.06 254 ASP B C 1
ATOM 4235 O O . ASP B 1 254 ? -23.572 22.076 145.049 1.00 79.28 254 ASP B O 1
ATOM 4240 N N . TRP B 1 255 ? -23.664 23.392 143.222 1.00 80.26 255 TRP B N 1
ATOM 4241 C CA . TRP B 1 255 ? -25.077 23.715 143.352 1.00 81.18 255 TRP B CA 1
ATOM 4242 C C . TRP B 1 255 ? -25.858 22.431 143.052 1.00 79.67 255 TRP B C 1
ATOM 4243 O O . TRP B 1 255 ? -25.728 21.866 141.959 1.00 78.77 255 TRP B O 1
ATOM 4254 N N . PRO B 1 256 ? -26.645 21.954 144.038 1.00 78.35 256 PRO B N 1
ATOM 4255 C CA . PRO B 1 256 ? -27.345 20.664 143.973 1.00 77.27 256 PRO B CA 1
ATOM 4256 C C . PRO B 1 256 ? -28.187 20.457 142.703 1.00 76.40 256 PRO B C 1
ATOM 4257 O O . PRO B 1 256 ? -28.136 19.380 142.103 1.00 75.62 256 PRO B O 1
ATOM 4261 N N . HIS B 1 257 ? -28.940 21.483 142.304 1.00 75.84 257 HIS B N 1
ATOM 4262 C CA . HIS B 1 257 ? -29.798 21.426 141.116 1.00 75.35 257 HIS B CA 1
ATOM 4263 C C . HIS B 1 257 ? -28.989 21.336 139.816 1.00 75.61 257 HIS B C 1
ATOM 4264 O O . HIS B 1 257 ? -29.393 20.657 138.865 1.00 74.54 257 HIS B O 1
ATOM 4271 N N . ARG B 1 258 ? -27.851 22.030 139.790 1.00 76.23 258 ARG B N 1
ATOM 4272 C CA . ARG B 1 258 ? -26.949 22.020 138.644 1.00 77.40 258 ARG B CA 1
ATOM 4273 C C . ARG B 1 258 ? -26.265 20.665 138.474 1.00 76.38 258 ARG B C 1
ATOM 4274 O O . ARG B 1 258 ? -26.045 20.212 137.348 1.00 76.50 258 ARG B O 1
ATOM 4282 N N . TYR B 1 259 ? -25.946 20.019 139.594 1.00 75.49 259 TYR B N 1
ATOM 4283 C CA . TYR B 1 259 ? -25.336 18.695 139.565 1.00 73.50 259 TYR B CA 1
ATOM 4284 C C . TYR B 1 259 ? -26.301 17.621 139.051 1.00 72.72 259 TYR B C 1
ATOM 4285 O O . TYR B 1 259 ? -25.918 16.796 138.227 1.00 72.60 259 TYR B O 1
ATOM 4294 N N . LEU B 1 260 ? -27.543 17.642 139.533 1.00 72.64 260 LEU B N 1
ATOM 4295 C CA . LEU B 1 260 ? -28.531 16.611 139.190 1.00 72.98 260 LEU B CA 1
ATOM 4296 C C . LEU B 1 260 ? -28.996 16.660 137.730 1.00 72.90 260 LEU B C 1
ATOM 4297 O O . LEU B 1 260 ? -29.156 15.615 137.086 1.00 71.69 260 LEU B O 1
ATOM 4302 N N . ALA B 1 261 ? -29.227 17.877 137.233 1.00 74.01 261 ALA B N 1
ATOM 4303 C CA . ALA B 1 261 ? -29.639 18.111 135.849 1.00 73.77 261 ALA B CA 1
ATOM 4304 C C . ALA B 1 261 ? -28.549 17.649 134.899 1.00 74.31 261 ALA B C 1
ATOM 4305 O O . ALA B 1 261 ? -28.844 17.090 133.844 1.00 74.56 261 ALA B O 1
ATOM 4307 N N . ALA B 1 262 ? -27.294 17.878 135.290 1.00 75.11 262 ALA B N 1
ATOM 4308 C CA . ALA B 1 262 ? -26.130 17.386 134.553 1.00 76.15 262 ALA B CA 1
ATOM 4309 C C . ALA B 1 262 ? -26.099 15.853 134.482 1.00 77.16 262 ALA B C 1
ATOM 4310 O O . ALA B 1 262 ? -25.757 15.285 133.441 1.00 76.14 262 ALA B O 1
ATOM 4312 N N . GLN B 1 263 ? -26.464 15.198 135.589 1.00 78.27 263 GLN B N 1
ATOM 4313 C CA . GLN B 1 263 ? -26.571 13.735 135.651 1.00 79.18 263 GLN B CA 1
ATOM 4314 C C . GLN B 1 263 ? -27.684 13.192 134.750 1.00 80.29 263 GLN B C 1
ATOM 4315 O O . GLN B 1 263 ? -27.536 12.125 134.147 1.00 80.04 263 GLN B O 1
ATOM 4321 N N . ALA B 1 264 ? -28.795 13.924 134.672 1.00 81.79 264 ALA B N 1
ATOM 4322 C CA . ALA B 1 264 ? -29.880 13.599 133.745 1.00 83.84 264 ALA B CA 1
ATOM 4323 C C . ALA B 1 264 ? -29.410 13.695 132.292 1.00 85.28 264 ALA B C 1
ATOM 4324 O O . ALA B 1 264 ? -29.728 12.825 131.478 1.00 85.88 264 ALA B O 1
ATOM 4326 N N . GLU B 1 265 ? -28.643 14.748 131.990 1.00 86.77 265 GLU B N 1
ATOM 4327 C CA . GLU B 1 265 ? -28.091 15.002 130.651 1.00 88.42 265 GLU B CA 1
ATOM 4328 C C . GLU B 1 265 ? -27.182 13.882 130.137 1.00 88.55 265 GLU B C 1
ATOM 4329 O O . GLU B 1 265 ? -27.208 13.553 128.948 1.00 89.68 265 GLU B O 1
ATOM 4335 N N . ALA B 1 266 ? -26.375 13.319 131.035 1.00 88.00 266 ALA B N 1
ATOM 4336 C CA . ALA B 1 266 ? -25.404 12.282 130.689 1.00 87.25 266 ALA B CA 1
ATOM 4337 C C . ALA B 1 266 ? -25.991 10.871 130.779 1.00 86.86 266 ALA B C 1
ATOM 4338 O O . ALA B 1 266 ? -25.324 9.893 130.429 1.00 87.12 266 ALA B O 1
ATOM 4340 N N . GLY B 1 267 ? -27.236 10.771 131.244 1.00 86.03 267 GLY B N 1
ATOM 4341 C CA . GLY B 1 267 ? -27.874 9.478 131.494 1.00 84.68 267 GLY B CA 1
ATOM 4342 C C . GLY B 1 267 ? -27.152 8.669 132.560 1.00 83.70 267 GLY B C 1
ATOM 4343 O O . GLY B 1 267 ? -27.083 7.441 132.484 1.00 83.16 267 GLY B O 1
ATOM 4344 N N . ALA B 1 268 ? -26.611 9.363 133.557 1.00 83.33 268 ALA B N 1
ATOM 4345 C CA . ALA B 1 268 ? -25.868 8.718 134.639 1.00 82.63 268 ALA B CA 1
ATOM 4346 C C . ALA B 1 268 ? -26.772 8.366 135.824 1.00 81.66 268 ALA B C 1
ATOM 4347 O O . ALA B 1 268 ? -26.293 8.108 136.928 1.00 81.84 268 ALA B O 1
ATOM 4349 N N . ILE B 1 269 ? -28.070 8.343 135.571 1.00 80.35 269 ILE B N 1
ATOM 4350 C CA . ILE B 1 269 ? -29.053 7.891 136.536 1.00 78.99 269 ILE B CA 1
ATOM 4351 C C . ILE B 1 269 ? -30.127 7.037 135.868 1.00 78.09 269 ILE B C 1
ATOM 4352 O O . ILE B 1 269 ? -30.490 7.286 134.755 1.00 78.31 269 ILE B O 1
ATOM 4357 N N . ASP B 1 270 ? -30.644 6.043 136.572 1.00 77.21 270 ASP B N 1
ATOM 4358 C CA . ASP B 1 270 ? -31.593 5.085 136.029 1.00 76.24 270 ASP B CA 1
ATOM 4359 C C . ASP B 1 270 ? -32.810 4.845 136.894 1.00 75.89 270 ASP B C 1
ATOM 4360 O O . ASP B 1 270 ? -32.992 5.480 137.902 1.00 76.17 270 ASP B O 1
ATOM 4365 N N . ALA B 1 271 ? -33.680 3.967 136.435 1.00 75.48 271 ALA B N 1
ATOM 4366 C CA . ALA B 1 271 ? -34.933 3.642 137.123 1.00 74.45 271 ALA B CA 1
ATOM 4367 C C . ALA B 1 271 ? -34.748 3.375 138.614 1.00 73.95 271 ALA B C 1
ATOM 4368 O O . ALA B 1 271 ? -35.677 3.573 139.399 1.00 74.08 271 ALA B O 1
ATOM 4370 N N . ARG B 1 272 ? -33.558 2.922 139.000 1.00 72.31 272 ARG B N 1
ATOM 4371 C CA . ARG B 1 272 ? -33.310 2.563 140.387 1.00 71.16 272 ARG B CA 1
ATOM 4372 C C . ARG B 1 272 ? -32.409 3.545 141.155 1.00 70.44 272 ARG B C 1
ATOM 4373 O O . ARG B 1 272 ? -31.883 3.218 142.219 1.00 72.52 272 ARG B O 1
ATOM 4381 N N . THR B 1 273 ? -32.270 4.760 140.620 1.00 68.91 273 THR B N 1
ATOM 4382 C CA . THR B 1 273 ? -31.598 5.880 141.300 1.00 65.83 273 THR B CA 1
ATOM 4383 C C . THR B 1 273 ? -32.446 6.420 142.465 1.00 65.06 273 THR B C 1
ATOM 4384 O O . THR B 1 273 ? -33.673 6.521 142.360 1.00 64.41 273 THR B O 1
ATOM 4388 N N . VAL B 1 274 ? -31.775 6.762 143.565 1.00 63.35 274 VAL B N 1
ATOM 4389 C CA . VAL B 1 274 ? -32.421 7.239 144.786 1.00 62.14 274 VAL B CA 1
ATOM 4390 C C . VAL B 1 274 ? -31.891 8.620 145.204 1.00 62.03 274 VAL B C 1
ATOM 4391 O O . VAL B 1 274 ? -30.678 8.839 145.255 1.00 61.27 274 VAL B O 1
ATOM 4395 N N . VAL B 1 275 ? -32.810 9.540 145.503 1.00 61.77 275 VAL B N 1
ATOM 4396 C CA . VAL B 1 275 ? -32.451 10.909 145.864 1.00 62.24 275 VAL B CA 1
ATOM 4397 C C . VAL B 1 275 ? -32.934 11.282 147.270 1.00 62.84 275 VAL B C 1
ATOM 4398 O O . VAL B 1 275 ? -34.094 11.064 147.616 1.00 61.85 275 VAL B O 1
ATOM 4402 N N . CYS B 1 276 ? -32.017 11.844 148.060 1.00 63.58 276 CYS B N 1
ATOM 4403 C CA . CYS B 1 276 ? -32.299 12.342 149.400 1.00 64.40 276 CYS B CA 1
ATOM 4404 C C . CYS B 1 276 ? -31.913 13.805 149.528 1.00 63.83 276 CYS B C 1
ATOM 4405 O O . CYS B 1 276 ? -30.764 14.175 149.296 1.00 63.17 276 CYS B O 1
ATOM 4408 N N . VAL B 1 277 ? -32.888 14.631 149.890 1.00 65.27 277 VAL B N 1
ATOM 4409 C CA . VAL B 1 277 ? -32.668 16.060 150.107 1.00 65.83 277 VAL B CA 1
ATOM 4410 C C . VAL B 1 277 ? -32.713 16.305 151.604 1.00 67.44 277 VAL B C 1
ATOM 4411 O O . VAL B 1 277 ? -33.736 16.061 152.249 1.00 67.51 277 VAL B O 1
ATOM 4415 N N . LEU B 1 278 ? -31.597 16.782 152.148 1.00 69.21 278 LEU B N 1
ATOM 4416 C CA . LEU B 1 278 ? -31.468 16.992 153.587 1.00 71.45 278 LEU B CA 1
ATOM 4417 C C . LEU B 1 278 ? -31.354 18.473 153.970 1.00 73.77 278 LEU B C 1
ATOM 4418 O O . LEU B 1 278 ? -31.489 18.829 155.144 1.00 73.93 278 LEU B O 1
ATOM 4423 N N . THR B 1 279 ? -31.110 19.318 152.970 1.00 76.42 279 THR B N 1
ATOM 4424 C CA . THR B 1 279 ? -31.133 20.777 153.119 1.00 80.05 279 THR B CA 1
ATOM 4425 C C . THR B 1 279 ? -32.559 21.317 152.913 1.00 82.32 279 THR B C 1
ATOM 4426 O O . THR B 1 279 ? -33.299 20.803 152.066 1.00 83.31 279 THR B O 1
ATOM 4430 N N . HIS B 1 280 ? -32.950 22.330 153.693 1.00 84.37 280 HIS B N 1
ATOM 4431 C CA . HIS B 1 280 ? -34.208 23.062 153.427 1.00 86.05 280 HIS B CA 1
ATOM 4432 C C . HIS B 1 280 ? -34.030 24.575 153.200 1.00 86.43 280 HIS B C 1
ATOM 4433 O O . HIS B 1 280 ? -34.949 25.362 153.432 1.00 86.80 280 HIS B O 1
ATOM 4440 N N . ASP B 1 281 ? -32.845 24.950 152.717 1.00 87.13 281 ASP B N 1
ATOM 4441 C CA . ASP B 1 281 ? -32.513 26.323 152.327 1.00 88.14 281 ASP B CA 1
ATOM 4442 C C . ASP B 1 281 ? -33.163 26.668 150.975 1.00 88.62 281 ASP B C 1
ATOM 4443 O O . ASP B 1 281 ? -32.895 25.996 149.975 1.00 88.58 281 ASP B O 1
ATOM 4448 N N . PRO B 1 282 ? -34.011 27.722 150.942 1.00 88.96 282 PRO B N 1
ATOM 4449 C CA . PRO B 1 282 ? -34.686 28.222 149.729 1.00 89.08 282 PRO B CA 1
ATOM 4450 C C . PRO B 1 282 ? -33.801 28.358 148.483 1.00 89.20 282 PRO B C 1
ATOM 4451 O O . PRO B 1 282 ? -34.286 28.174 147.365 1.00 88.82 282 PRO B O 1
ATOM 4455 N N . LYS B 1 283 ? -32.524 28.677 148.684 1.00 89.87 283 LYS B N 1
ATOM 4456 C CA . LYS B 1 283 ? -31.580 28.919 147.591 1.00 90.77 283 LYS B CA 1
ATOM 4457 C C . LYS B 1 283 ? -31.206 27.647 146.829 1.00 90.79 283 LYS B C 1
ATOM 4458 O O . LYS B 1 283 ? -31.027 27.683 145.607 1.00 91.02 283 LYS B O 1
ATOM 4464 N N . PHE B 1 284 ? -31.091 26.531 147.551 1.00 90.94 284 PHE B N 1
ATOM 4465 C CA . PHE B 1 284 ? -30.584 25.284 146.969 1.00 91.44 284 PHE B CA 1
ATOM 4466 C C . PHE B 1 284 ? -31.653 24.222 146.719 1.00 91.28 284 PHE B C 1
ATOM 4467 O O . PHE B 1 284 ? -31.610 23.537 145.689 1.00 91.46 284 PHE B O 1
ATOM 4475 N N . ASP B 1 285 ? -32.604 24.086 147.648 1.00 90.15 285 ASP B N 1
ATOM 4476 C CA . ASP B 1 285 ? -33.533 22.944 147.628 1.00 88.87 285 ASP B CA 1
ATOM 4477 C C . ASP B 1 285 ? -34.745 23.063 146.685 1.00 86.58 285 ASP B C 1
ATOM 4478 O O . ASP B 1 285 ? -35.160 22.062 146.097 1.00 86.13 285 ASP B O 1
ATOM 4483 N N . VAL B 1 286 ? -35.298 24.267 146.532 1.00 84.46 286 VAL B N 1
ATOM 4484 C CA . VAL B 1 286 ? -36.397 24.482 145.581 1.00 83.03 286 VAL B CA 1
ATOM 4485 C C . VAL B 1 286 ? -35.955 24.208 144.130 1.00 82.42 286 VAL B C 1
ATOM 4486 O O . VAL B 1 286 ? -36.653 23.495 143.407 1.00 82.07 286 VAL B O 1
ATOM 4490 N N . PRO B 1 287 ? -34.797 24.764 143.702 1.00 82.02 287 PRO B N 1
ATOM 4491 C CA . PRO B 1 287 ? -34.339 24.487 142.333 1.00 81.82 287 PRO B CA 1
ATOM 4492 C C . PRO B 1 287 ? -33.983 23.018 142.080 1.00 81.28 287 PRO B C 1
ATOM 4493 O O . PRO B 1 287 ? -34.063 22.565 140.937 1.00 80.84 287 PRO B O 1
ATOM 4497 N N . LEU B 1 288 ? -33.593 22.297 143.135 1.00 80.91 288 LEU B N 1
ATOM 4498 C CA . LEU B 1 288 ? -33.234 20.869 143.055 1.00 79.85 288 LEU B CA 1
ATOM 4499 C C . LEU B 1 288 ? -34.452 19.971 142.844 1.00 78.81 288 LEU B C 1
ATOM 4500 O O . LEU B 1 288 ? -34.428 19.060 142.012 1.00 77.91 288 LEU B O 1
ATOM 4505 N N . LEU B 1 289 ? -35.503 20.234 143.616 1.00 78.16 289 LEU B N 1
ATOM 4506 C CA . LEU B 1 289 ? -36.757 19.506 143.500 1.00 77.92 289 LEU B CA 1
ATOM 4507 C C . LEU B 1 289 ? -37.491 19.890 142.219 1.00 78.50 289 LEU B C 1
ATOM 4508 O O . LEU B 1 289 ? -38.285 19.105 141.700 1.00 78.35 289 LEU B O 1
ATOM 4513 N N . GLU B 1 290 ? -37.209 21.094 141.713 1.00 79.46 290 GLU B N 1
ATOM 4514 C CA . GLU B 1 290 ? -37.683 21.530 140.396 1.00 80.37 290 GLU B CA 1
ATOM 4515 C C . GLU B 1 290 ? -37.191 20.586 139.291 1.00 80.72 290 GLU B C 1
ATOM 4516 O O . GLU B 1 290 ? -37.923 20.306 138.338 1.00 80.70 290 GLU B O 1
ATOM 4522 N N . VAL B 1 291 ? -35.957 20.095 139.433 1.00 80.82 291 VAL B N 1
ATOM 4523 C CA . VAL B 1 291 ? -35.369 19.151 138.472 1.00 80.57 291 VAL B CA 1
ATOM 4524 C C . VAL B 1 291 ? -35.788 17.712 138.796 1.00 79.99 291 VAL B C 1
ATOM 4525 O O . VAL B 1 291 ? -36.222 16.969 137.911 1.00 79.81 291 VAL B O 1
ATOM 4529 N N . ALA B 1 292 ? -35.664 17.346 140.071 1.00 79.80 292 ALA B N 1
ATOM 4530 C CA . ALA B 1 292 ? -35.902 15.982 140.548 1.00 79.16 292 ALA B CA 1
ATOM 4531 C C . ALA B 1 292 ? -37.296 15.450 140.239 1.00 79.04 292 ALA B C 1
ATOM 4532 O O . ALA B 1 292 ? -37.450 14.303 139.807 1.00 77.66 292 ALA B O 1
ATOM 4534 N N . LEU B 1 293 ? -38.301 16.295 140.454 1.00 80.42 293 LEU B N 1
ATOM 4535 C CA . LEU B 1 293 ? -39.704 15.902 140.309 1.00 81.70 293 LEU B CA 1
ATOM 4536 C C . LEU B 1 293 ? -40.232 16.029 138.866 1.00 83.34 293 LEU B C 1
ATOM 4537 O O . LEU B 1 293 ? -41.400 15.733 138.596 1.00 83.29 293 LEU B O 1
ATOM 4542 N N . ARG B 1 294 ? -39.364 16.456 137.946 1.00 85.52 294 ARG B N 1
ATOM 4543 C CA . ARG B 1 294 ? -39.709 16.559 136.521 1.00 87.11 294 ARG B CA 1
ATOM 4544 C C . ARG B 1 294 ? -38.992 15.495 135.690 1.00 88.39 294 ARG B C 1
ATOM 4545 O O . ARG B 1 294 ? -39.142 15.450 134.468 1.00 88.43 294 ARG B O 1
ATOM 4553 N N . LEU B 1 295 ? -38.232 14.638 136.370 1.00 90.05 295 LEU B N 1
ATOM 4554 C CA . LEU B 1 295 ? -37.411 13.612 135.723 1.00 91.85 295 LEU B CA 1
ATOM 4555 C C . LEU B 1 295 ? -38.199 12.385 135.257 1.00 93.42 295 LEU B C 1
ATOM 4556 O O . LEU B 1 295 ? -39.223 12.043 135.859 1.00 93.50 295 LEU B O 1
ATOM 4561 N N . PRO B 1 296 ? -37.724 11.726 134.172 1.00 94.88 296 PRO B N 1
ATOM 4562 C CA . PRO B 1 296 ? -38.175 10.375 133.821 1.00 95.49 296 PRO B CA 1
ATOM 4563 C C . PRO B 1 296 ? -37.925 9.413 134.981 1.00 96.01 296 PRO B C 1
ATOM 4564 O O . PRO B 1 296 ? -37.165 9.744 135.901 1.00 96.53 296 PRO B O 1
ATOM 4568 N N . ASP B 1 297 ? -38.544 8.234 134.924 1.00 95.75 297 ASP B N 1
ATOM 4569 C CA . ASP B 1 297 ? -38.661 7.349 136.094 1.00 95.10 297 ASP B CA 1
ATOM 4570 C C . ASP B 1 297 ? -37.381 7.078 136.888 1.00 92.94 297 ASP B C 1
ATOM 4571 O O . ASP B 1 297 ? -36.444 6.440 136.399 1.00 93.47 297 ASP B O 1
ATOM 4576 N N . ILE B 1 298 ? -37.358 7.619 138.105 1.00 89.95 298 ILE B N 1
ATOM 4577 C CA . ILE B 1 298 ? -36.386 7.244 139.133 1.00 86.83 298 ILE B CA 1
ATOM 4578 C C . ILE B 1 298 ? -37.133 6.670 140.348 1.00 83.99 298 ILE B C 1
ATOM 4579 O O . ILE B 1 298 ? -38.355 6.803 140.451 1.00 83.28 298 ILE B O 1
ATOM 4584 N N . ALA B 1 299 ? -36.398 6.037 141.257 1.00 81.13 299 ALA B N 1
ATOM 4585 C CA . ALA B 1 299 ? -37.009 5.189 142.280 1.00 78.57 299 ALA B CA 1
ATOM 4586 C C . ALA B 1 299 ? -37.585 5.915 143.495 1.00 76.17 299 ALA B C 1
ATOM 4587 O O . ALA B 1 299 ? -38.603 5.491 144.043 1.00 76.29 299 ALA B O 1
ATOM 4589 N N . TYR B 1 300 ? -36.946 7.003 143.915 1.00 72.71 300 TYR B N 1
ATOM 4590 C CA . TYR B 1 300 ? -37.282 7.606 145.192 1.00 69.86 300 TYR B CA 1
ATOM 4591 C C . TYR B 1 300 ? -36.711 9.002 145.362 1.00 68.51 300 TYR B C 1
ATOM 4592 O O . TYR B 1 300 ? -35.513 9.215 145.190 1.00 67.43 300 TYR B O 1
ATOM 4601 N N . ILE B 1 301 ? -37.587 9.940 145.718 1.00 67.88 301 ILE B N 1
ATOM 4602 C CA . ILE B 1 301 ? -37.195 11.320 146.014 1.00 68.11 301 ILE B CA 1
ATOM 4603 C C . ILE B 1 301 ? -37.676 11.685 147.415 1.00 68.55 301 ILE B C 1
ATOM 4604 O O . ILE B 1 301 ? -38.875 11.862 147.653 1.00 68.79 301 ILE B O 1
ATOM 4609 N N . GLY B 1 302 ? -36.729 11.777 148.342 1.00 68.19 302 GLY B N 1
ATOM 4610 C CA . GLY B 1 302 ? -37.047 12.059 149.724 1.00 68.84 302 GLY B CA 1
ATOM 4611 C C . GLY B 1 302 ? -36.486 13.383 150.184 1.00 69.74 302 GLY B C 1
ATOM 4612 O O . GLY B 1 302 ? -35.314 13.681 149.963 1.00 69.56 302 GLY B O 1
ATOM 4613 N N . ALA B 1 303 ? -37.331 14.179 150.826 1.00 70.70 303 ALA B N 1
ATOM 4614 C CA . ALA B 1 303 ? -36.902 15.428 151.426 1.00 71.53 303 ALA B CA 1
ATOM 4615 C C . ALA B 1 303 ? -37.080 15.350 152.937 1.00 72.55 303 ALA B C 1
ATOM 4616 O O . ALA B 1 303 ? -38.155 14.992 153.429 1.00 71.76 303 ALA B O 1
ATOM 4618 N N . MET B 1 304 ? -36.021 15.676 153.669 1.00 74.62 304 MET B N 1
ATOM 4619 C CA . MET B 1 304 ? -36.073 15.629 155.125 1.00 77.88 304 MET B CA 1
ATOM 4620 C C . MET B 1 304 ? -36.752 16.854 155.722 1.00 79.06 304 MET B C 1
ATOM 4621 O O . MET B 1 304 ? -36.726 17.939 155.137 1.00 78.20 304 MET B O 1
ATOM 4626 N N . GLY B 1 305 ? -37.359 16.665 156.892 1.00 81.45 305 GLY B N 1
ATOM 4627 C CA . GLY B 1 305 ? -38.021 17.745 157.612 1.00 84.29 305 GLY B CA 1
ATOM 4628 C C . GLY B 1 305 ? -39.305 17.295 158.272 1.00 86.52 305 GLY B C 1
ATOM 4629 O O . GLY B 1 305 ? -39.861 16.254 157.921 1.00 86.56 305 GLY B O 1
ATOM 4630 N N . SER B 1 306 ? -39.767 18.090 159.235 1.00 89.31 306 SER B N 1
ATOM 4631 C CA . SER B 1 306 ? -41.015 17.820 159.953 1.00 92.05 306 SER B CA 1
ATOM 4632 C C . SER B 1 306 ? -42.185 18.609 159.350 1.00 93.47 306 SER B C 1
ATOM 4633 O O . SER B 1 306 ? -42.032 19.249 158.307 1.00 93.28 306 SER B O 1
ATOM 4636 N N . ARG B 1 307 ? -43.342 18.561 160.017 1.00 95.14 307 ARG B N 1
ATOM 4637 C CA . ARG B 1 307 ? -44.574 19.191 159.529 1.00 96.16 307 ARG B CA 1
ATOM 4638 C C . ARG B 1 307 ? -44.432 20.681 159.208 1.00 97.30 307 ARG B C 1
ATOM 4639 O O . ARG B 1 307 ? -45.038 21.165 158.251 1.00 97.18 307 ARG B O 1
ATOM 4641 N N . ARG B 1 308 ? -43.631 21.400 159.996 1.00 98.92 308 ARG B N 1
ATOM 4642 C CA . ARG B 1 308 ? -43.442 22.841 159.778 1.00 100.33 308 ARG B CA 1
ATOM 4643 C C . ARG B 1 308 ? -42.558 23.180 158.551 1.00 100.02 308 ARG B C 1
ATOM 4644 O O . ARG B 1 308 ? -42.975 23.954 157.684 1.00 99.48 308 ARG B O 1
ATOM 4652 N N . THR B 1 309 ? -41.365 22.581 158.475 1.00 100.11 309 THR B N 1
ATOM 4653 C CA . THR B 1 309 ? -40.406 22.838 157.382 1.00 99.99 309 THR B CA 1
ATOM 4654 C C . THR B 1 309 ? -40.811 22.208 156.042 1.00 99.43 309 THR B C 1
ATOM 4655 O O . THR B 1 309 ? -40.374 22.660 154.980 1.00 99.10 309 THR B O 1
ATOM 4659 N N . HIS B 1 310 ? -41.646 21.170 156.111 1.00 99.05 310 HIS B N 1
ATOM 4660 C CA . HIS B 1 310 ? -42.106 20.416 154.938 1.00 98.78 310 HIS B CA 1
ATOM 4661 C C . HIS B 1 310 ? -43.269 21.092 154.196 1.00 98.48 310 HIS B C 1
ATOM 4662 O O . HIS B 1 310 ? -43.313 21.078 152.963 1.00 97.88 310 HIS B O 1
ATOM 4669 N N . GLU B 1 311 ? -44.199 21.682 154.948 1.00 98.45 311 GLU B N 1
ATOM 4670 C CA . GLU B 1 311 ? -45.308 22.449 154.367 1.00 98.29 311 GLU B CA 1
ATOM 4671 C C . GLU B 1 311 ? -44.827 23.798 153.851 1.00 97.70 311 GLU B C 1
ATOM 4672 O O . GLU B 1 311 ? -45.382 24.341 152.888 1.00 97.26 311 GLU B O 1
ATOM 4678 N N . ASP B 1 312 ? -43.795 24.326 154.511 1.00 97.12 312 ASP B N 1
ATOM 4679 C CA . ASP B 1 312 ? -43.112 25.546 154.089 1.00 96.48 312 ASP B CA 1
ATOM 4680 C C . ASP B 1 312 ? -42.387 25.330 152.756 1.00 95.71 312 ASP B C 1
ATOM 4681 O O . ASP B 1 312 ? -42.357 26.224 151.906 1.00 95.77 312 ASP B O 1
ATOM 4686 N N . ARG B 1 313 ? -41.810 24.140 152.589 1.00 94.60 313 ARG B N 1
ATOM 4687 C CA . ARG B 1 313 ? -41.169 23.737 151.337 1.00 92.98 313 ARG B CA 1
ATOM 4688 C C . ARG B 1 313 ? -42.206 23.438 150.247 1.00 92.91 313 ARG B C 1
ATOM 4689 O O . ARG B 1 313 ? -41.948 23.669 149.065 1.00 92.52 313 ARG B O 1
ATOM 4697 N N . LEU B 1 314 ? -43.372 22.934 150.652 1.00 93.10 314 LEU B N 1
ATOM 4698 C CA . LEU B 1 314 ? -44.435 22.565 149.713 1.00 93.28 314 LEU B CA 1
ATOM 4699 C C . LEU B 1 314 ? -45.101 23.774 149.073 1.00 93.64 314 LEU B C 1
ATOM 4700 O O . LEU B 1 314 ? -45.359 23.770 147.868 1.00 93.52 314 LEU B O 1
ATOM 4705 N N . ALA B 1 315 ? -45.385 24.795 149.882 1.00 94.30 315 ALA B N 1
ATOM 4706 C CA . ALA B 1 315 ? -45.939 26.055 149.382 1.00 95.01 315 ALA B CA 1
ATOM 4707 C C . ALA B 1 315 ? -44.954 26.716 148.414 1.00 95.44 315 ALA B C 1
ATOM 4708 O O . ALA B 1 315 ? -45.303 27.045 147.276 1.00 95.21 315 ALA B O 1
ATOM 4710 N N . ARG B 1 316 ? -43.717 26.871 148.883 1.00 96.14 316 ARG B N 1
ATOM 4711 C CA . ARG B 1 316 ? -42.594 27.408 148.112 1.00 96.61 316 ARG B CA 1
ATOM 4712 C C . ARG B 1 316 ? -42.396 26.669 146.778 1.00 96.58 316 ARG B C 1
ATOM 4713 O O . ARG B 1 316 ? -41.854 27.234 145.825 1.00 96.77 316 ARG B O 1
ATOM 4721 N N . LEU B 1 317 ? -42.850 25.414 146.720 1.00 96.67 317 LEU B N 1
ATOM 4722 C CA . LEU B 1 317 ? -42.759 24.586 145.513 1.00 96.47 317 LEU B CA 1
ATOM 4723 C C . LEU B 1 317 ? -43.847 24.924 144.488 1.00 95.91 317 LEU B C 1
ATOM 4724 O O . LEU B 1 317 ? -43.569 24.981 143.291 1.00 95.29 317 LEU B O 1
ATOM 4726 N N . ARG B 1 318 ? -45.076 25.147 144.957 1.00 95.67 318 ARG B N 1
ATOM 4727 C CA . ARG B 1 318 ? -46.173 25.568 144.078 1.00 95.53 318 ARG B CA 1
ATOM 4728 C C . ARG B 1 318 ? -45.893 26.917 143.426 1.00 95.06 318 ARG B C 1
ATOM 4729 O O . ARG B 1 318 ? -46.307 27.163 142.291 1.00 94.36 318 ARG B O 1
ATOM 4737 N N . GLU B 1 319 ? -45.191 27.776 144.163 1.00 95.09 319 GLU B N 1
ATOM 4738 C CA . GLU B 1 319 ? -44.831 29.123 143.716 1.00 95.28 319 GLU B CA 1
ATOM 4739 C C . GLU B 1 319 ? -43.837 29.099 142.555 1.00 95.26 319 GLU B C 1
ATOM 4740 O O . GLU B 1 319 ? -43.831 29.999 141.714 1.00 95.17 319 GLU B O 1
ATOM 4746 N N . ALA B 1 320 ? -43.001 28.065 142.520 1.00 95.27 320 ALA B N 1
ATOM 4747 C CA . ALA B 1 320 ? -42.078 27.850 141.413 1.00 95.46 320 ALA B CA 1
ATOM 4748 C C . ALA B 1 320 ? -42.792 27.247 140.199 1.00 95.72 320 ALA B C 1
ATOM 4749 O O . ALA B 1 320 ? -42.226 27.185 139.105 1.00 95.83 320 ALA B O 1
ATOM 4751 N N . GLY B 1 321 ? -44.032 26.800 140.404 1.00 95.96 321 GLY B N 1
ATOM 4752 C CA . GLY B 1 321 ? -44.877 26.297 139.321 1.00 96.20 321 GLY B CA 1
ATOM 4753 C C . GLY B 1 321 ? -45.166 24.808 139.357 1.00 96.34 321 GLY B C 1
ATOM 4754 O O . GLY B 1 321 ? -45.953 24.315 138.551 1.00 96.41 321 GLY B O 1
ATOM 4755 N N . LEU B 1 322 ? -44.539 24.100 140.297 1.00 96.93 322 LEU B N 1
ATOM 4756 C CA . LEU B 1 322 ? -44.640 22.635 140.409 1.00 97.42 322 LEU B CA 1
ATOM 4757 C C . LEU B 1 322 ? -46.065 22.095 140.552 1.00 97.67 322 LEU B C 1
ATOM 4758 O O . LEU B 1 322 ? -46.803 22.476 141.468 1.00 97.71 322 LEU B O 1
ATOM 4763 N N . THR B 1 323 ? -46.421 21.192 139.637 1.00 97.95 323 THR B N 1
ATOM 4764 C CA . THR B 1 323 ? -47.762 20.605 139.547 1.00 98.16 323 THR B CA 1
ATOM 4765 C C . THR B 1 323 ? -48.037 19.588 140.661 1.00 99.14 323 THR B C 1
ATOM 4766 O O . THR B 1 323 ? -47.112 19.128 141.332 1.00 99.44 323 THR B O 1
ATOM 4770 N N . GLU B 1 324 ? -49.312 19.248 140.852 1.00 99.91 324 GLU B N 1
ATOM 4771 C CA . GLU B 1 324 ? -49.735 18.314 141.905 1.00 100.20 324 GLU B CA 1
ATOM 4772 C C . GLU B 1 324 ? -49.398 16.862 141.573 1.00 100.52 324 GLU B C 1
ATOM 4773 O O . GLU B 1 324 ? -49.182 16.044 142.473 1.00 100.39 324 GLU B O 1
ATOM 4779 N N . GLU B 1 325 ? -49.372 16.556 140.276 1.00 100.78 325 GLU B N 1
ATOM 4780 C CA . GLU B 1 325 ? -48.956 15.249 139.774 1.00 101.36 325 GLU B CA 1
ATOM 4781 C C . GLU B 1 325 ? -47.507 14.963 140.173 1.00 100.78 325 GLU B C 1
ATOM 4782 O O . GLU B 1 325 ? -47.168 13.856 140.609 1.00 100.12 325 GLU B O 1
ATOM 4788 N N . GLU B 1 326 ? -46.669 15.986 140.021 1.00 100.17 326 GLU B N 1
ATOM 4789 C CA . GLU B 1 326 ? -45.241 15.900 140.298 1.00 99.36 326 GLU B CA 1
ATOM 4790 C C . GLU B 1 326 ? -44.938 15.891 141.788 1.00 98.52 326 GLU B C 1
ATOM 4791 O O . GLU B 1 326 ? -44.002 15.220 142.222 1.00 99.12 326 GLU B O 1
ATOM 4797 N N . LEU B 1 327 ? -45.728 16.631 142.565 1.00 97.35 327 LEU B N 1
ATOM 4798 C CA . LEU B 1 327 ? -45.557 16.689 144.017 1.00 96.11 327 LEU B CA 1
ATOM 4799 C C . LEU B 1 327 ? -45.998 15.390 144.699 1.00 95.28 327 LEU B C 1
ATOM 4800 O O . LEU B 1 327 ? -45.673 15.150 145.866 1.00 94.85 327 LEU B O 1
ATOM 4805 N N . ALA B 1 328 ? -46.722 14.552 143.956 1.00 94.48 328 ALA B N 1
ATOM 4806 C CA . ALA B 1 328 ? -47.134 13.230 144.433 1.00 94.15 328 ALA B CA 1
ATOM 4807 C C . ALA B 1 328 ? -45.964 12.229 144.514 1.00 93.67 328 ALA B C 1
ATOM 4808 O O . ALA B 1 328 ? -46.011 11.265 145.291 1.00 93.71 328 ALA B O 1
ATOM 4810 N N . ARG B 1 329 ? -44.922 12.467 143.717 1.00 92.48 329 ARG B N 1
ATOM 4811 C CA . ARG B 1 329 ? -43.711 11.634 143.719 1.00 91.12 329 ARG B CA 1
ATOM 4812 C C . ARG B 1 329 ? -42.741 11.927 144.874 1.00 89.39 329 ARG B C 1
ATOM 4813 O O . ARG B 1 329 ? -41.771 11.190 145.074 1.00 89.63 329 ARG B O 1
ATOM 4821 N N . LEU B 1 330 ? -43.003 12.994 145.628 1.00 87.10 330 LEU B N 1
ATOM 4822 C CA . LEU B 1 330 ? -42.155 13.369 146.760 1.00 85.75 330 LEU B CA 1
ATOM 4823 C C . LEU B 1 330 ? -42.466 12.537 148.007 1.00 85.54 330 LEU B C 1
ATOM 4824 O O . LEU B 1 330 ? -43.632 12.324 148.348 1.00 86.55 330 LEU B O 1
ATOM 4829 N N . SER B 1 331 ? -41.417 12.060 148.673 1.00 84.24 331 SER B N 1
ATOM 4830 C CA . SER B 1 331 ? -41.556 11.413 149.972 1.00 82.06 331 SER B CA 1
ATOM 4831 C C . SER B 1 331 ? -41.145 12.384 151.064 1.00 81.38 331 SER B C 1
ATOM 4832 O O . SER B 1 331 ? -40.016 12.356 151.554 1.00 81.10 331 SER B O 1
ATOM 4835 N N . SER B 1 332 ? -42.072 13.265 151.416 1.00 81.10 332 SER B N 1
ATOM 4836 C CA . SER B 1 332 ? -41.866 14.208 152.502 1.00 81.05 332 SER B CA 1
ATOM 4837 C C . SER B 1 332 ? -43.037 14.092 153.476 1.00 80.56 332 SER B C 1
ATOM 4838 O O . SER B 1 332 ? -44.193 14.062 153.040 1.00 80.40 332 SER B O 1
ATOM 4841 N N . PRO B 1 333 ? -42.747 13.985 154.794 1.00 80.13 333 PRO B N 1
ATOM 4842 C CA . PRO B 1 333 ? -41.402 13.848 155.374 1.00 79.33 333 PRO B CA 1
ATOM 4843 C C . PRO B 1 333 ? -40.713 12.547 154.961 1.00 78.18 333 PRO B C 1
ATOM 4844 O O . PRO B 1 333 ? -41.375 11.558 154.637 1.00 78.24 333 PRO B O 1
ATOM 4848 N N . ILE B 1 334 ? -39.388 12.563 154.976 1.00 76.81 334 ILE B N 1
ATOM 4849 C CA . ILE B 1 334 ? -38.595 11.424 154.536 1.00 75.59 334 ILE B CA 1
ATOM 4850 C C . ILE B 1 334 ? -38.672 10.263 155.544 1.00 74.73 334 ILE B C 1
ATOM 4851 O O . ILE B 1 334 ? -38.614 10.476 156.760 1.00 73.93 334 ILE B O 1
ATOM 4856 N N . GLY B 1 335 ? -38.829 9.046 155.029 1.00 73.46 335 GLY B N 1
ATOM 4857 C CA . GLY B 1 335 ? -38.779 7.842 155.857 1.00 72.73 335 GLY B CA 1
ATOM 4858 C C . GLY B 1 335 ? -40.106 7.415 156.453 1.00 72.02 335 GLY B C 1
ATOM 4859 O O . GLY B 1 335 ? -41.031 8.221 156.590 1.00 71.93 335 GLY B O 1
ATOM 4860 N N . LEU B 1 336 ? -40.193 6.133 156.803 1.00 72.12 336 LEU B N 1
ATOM 4861 C CA . LEU B 1 336 ? -41.374 5.574 157.465 1.00 72.43 336 LEU B CA 1
ATOM 4862 C C . LEU B 1 336 ? -41.472 6.078 158.902 1.00 71.97 336 LEU B C 1
ATOM 4863 O O . LEU B 1 336 ? -40.450 6.327 159.550 1.00 71.60 336 LEU B O 1
ATOM 4868 N N . ASP B 1 337 ? -42.694 6.222 159.408 1.00 71.37 337 ASP B N 1
ATOM 4869 C CA . ASP B 1 337 ? -42.856 6.593 160.806 1.00 71.12 337 ASP B CA 1
ATOM 4870 C C . ASP B 1 337 ? -42.528 5.442 161.758 1.00 71.13 337 ASP B C 1
ATOM 4871 O O . ASP B 1 337 ? -43.397 4.644 162.131 1.00 70.50 337 ASP B O 1
ATOM 4876 N N . LEU B 1 338 ? -41.255 5.362 162.132 1.00 70.62 338 LEU B N 1
ATOM 4877 C CA . LEU B 1 338 ? -40.787 4.404 163.119 1.00 69.35 338 LEU B CA 1
ATOM 4878 C C . LEU B 1 338 ? -40.769 5.061 164.499 1.00 69.81 338 LEU B C 1
ATOM 4879 O O . LEU B 1 338 ? -40.829 4.379 165.528 1.00 69.35 338 LEU B O 1
ATOM 4884 N N . GLY B 1 339 ? -40.698 6.391 164.502 1.00 70.19 339 GLY B N 1
ATOM 4885 C CA . GLY B 1 339 ? -40.754 7.189 165.721 1.00 72.09 339 GLY B CA 1
ATOM 4886 C C . GLY B 1 339 ? -39.439 7.355 166.464 1.00 73.53 339 GLY B C 1
ATOM 4887 O O . GLY B 1 339 ? -39.433 7.781 167.627 1.00 74.83 339 GLY B O 1
ATOM 4888 N N . GLY B 1 340 ? -38.332 7.014 165.803 1.00 73.66 340 GLY B N 1
ATOM 4889 C CA . GLY B 1 340 ? -36.992 7.169 166.374 1.00 74.17 340 GLY B CA 1
ATOM 4890 C C . GLY B 1 340 ? -36.497 8.606 166.358 1.00 74.89 340 GLY B C 1
ATOM 4891 O O . GLY B 1 340 ? -36.897 9.396 165.500 1.00 75.37 340 GLY B O 1
ATOM 4892 N N . ARG B 1 341 ? -35.621 8.942 167.305 1.00 75.19 341 ARG B N 1
ATOM 4893 C CA . ARG B 1 341 ? -35.119 10.312 167.468 1.00 74.89 341 ARG B CA 1
ATOM 4894 C C . ARG B 1 341 ? -33.704 10.503 166.904 1.00 75.01 341 ARG B C 1
ATOM 4895 O O . ARG B 1 341 ? -33.454 11.448 166.148 1.00 75.50 341 ARG B O 1
ATOM 4897 N N . THR B 1 342 ? -32.791 9.601 167.263 1.00 74.33 342 THR B N 1
ATOM 4898 C CA . THR B 1 342 ? -31.390 9.687 166.846 1.00 74.06 342 THR B CA 1
ATOM 4899 C C . THR B 1 342 ? -31.256 9.694 165.306 1.00 72.31 342 THR B C 1
ATOM 4900 O O . THR B 1 342 ? -32.149 9.197 164.608 1.00 72.04 342 THR B O 1
ATOM 4904 N N . PRO B 1 343 ? -30.168 10.296 164.771 1.00 70.67 343 PRO B N 1
ATOM 4905 C CA . PRO B 1 343 ? -29.936 10.297 163.314 1.00 68.87 343 PRO B CA 1
ATOM 4906 C C . PRO B 1 343 ? -29.755 8.902 162.699 1.00 67.04 343 PRO B C 1
ATOM 4907 O O . PRO B 1 343 ? -29.907 8.741 161.487 1.00 66.38 343 PRO B O 1
ATOM 4911 N N . GLU B 1 344 ? -29.422 7.915 163.528 1.00 65.54 344 GLU B N 1
ATOM 4912 C CA . GLU B 1 344 ? -29.261 6.532 163.070 1.00 63.95 344 GLU B CA 1
ATOM 4913 C C . GLU B 1 344 ? -30.604 5.847 162.880 1.00 61.95 344 GLU B C 1
ATOM 4914 O O . GLU B 1 344 ? -30.815 5.149 161.891 1.00 63.51 344 GLU B O 1
ATOM 4920 N N . GLU B 1 345 ? -31.511 6.055 163.824 1.00 60.28 345 GLU B N 1
ATOM 4921 C CA . GLU B 1 345 ? -32.886 5.597 163.685 1.00 58.80 345 GLU B CA 1
ATOM 4922 C C . GLU B 1 345 ? -33.566 6.253 162.479 1.00 58.13 345 GLU B C 1
ATOM 4923 O O . GLU B 1 345 ? -34.345 5.608 161.763 1.00 57.79 345 GLU B O 1
ATOM 4929 N N . THR B 1 346 ? -33.248 7.527 162.253 1.00 57.09 346 THR B N 1
ATOM 4930 C CA . THR B 1 346 ? -33.777 8.273 161.111 1.00 56.06 346 THR B CA 1
ATOM 4931 C C . THR B 1 346 ? -33.263 7.682 159.798 1.00 56.01 346 THR B C 1
ATOM 4932 O O . THR B 1 346 ? -34.035 7.511 158.853 1.00 56.99 346 THR B O 1
ATOM 4936 N N . ALA B 1 347 ? -31.969 7.355 159.758 1.00 56.13 347 ALA B N 1
ATOM 4937 C CA . ALA B 1 347 ? -31.319 6.811 158.552 1.00 56.24 347 ALA B CA 1
ATOM 4938 C C . ALA B 1 347 ? -31.857 5.429 158.198 1.00 56.33 347 ALA B C 1
ATOM 4939 O O . ALA B 1 347 ? -32.095 5.134 157.025 1.00 56.60 347 ALA B O 1
ATOM 4941 N N . VAL B 1 348 ? -32.047 4.590 159.217 1.00 56.26 348 VAL B N 1
ATOM 4942 C CA . VAL B 1 348 ? -32.687 3.285 159.044 1.00 55.65 348 VAL B CA 1
ATOM 4943 C C . VAL B 1 348 ? -34.098 3.474 158.478 1.00 54.59 348 VAL B C 1
ATOM 4944 O O . VAL B 1 348 ? -34.474 2.816 157.524 1.00 53.94 348 VAL B O 1
ATOM 4948 N N . SER B 1 349 ? -34.853 4.399 159.059 1.00 56.14 349 SER B N 1
ATOM 4949 C CA . SER B 1 349 ? -36.224 4.696 158.627 1.00 56.75 349 SER B CA 1
ATOM 4950 C C . SER B 1 349 ? -36.333 5.084 157.145 1.00 55.25 349 SER B C 1
ATOM 4951 O O . SER B 1 349 ? -37.275 4.684 156.458 1.00 55.17 349 SER B O 1
ATOM 4954 N N . ILE B 1 350 ? -35.370 5.870 156.674 1.00 54.50 350 ILE B N 1
ATOM 4955 C CA . ILE B 1 350 ? -35.296 6.277 155.271 1.00 55.60 350 ILE B CA 1
ATOM 4956 C C . ILE B 1 350 ? -34.960 5.090 154.372 1.00 55.90 350 ILE B C 1
ATOM 4957 O O . ILE B 1 350 ? -35.570 4.921 153.314 1.00 56.20 350 ILE B O 1
ATOM 4962 N N . ALA B 1 351 ? -33.992 4.280 154.799 1.00 57.02 351 ALA B N 1
ATOM 4963 C CA . ALA B 1 351 ? -33.598 3.059 154.085 1.00 58.06 351 ALA B CA 1
ATOM 4964 C C . ALA B 1 351 ? -34.751 2.057 154.024 1.00 58.26 351 ALA B C 1
ATOM 4965 O O . ALA B 1 351 ? -34.910 1.334 153.043 1.00 57.46 351 ALA B O 1
ATOM 4967 N N . ALA B 1 352 ? -35.556 2.034 155.080 1.00 59.16 352 ALA B N 1
ATOM 4968 C CA . ALA B 1 352 ? -36.724 1.166 155.147 1.00 61.00 352 ALA B CA 1
ATOM 4969 C C . ALA B 1 352 ? -37.831 1.634 154.211 1.00 62.41 352 ALA B C 1
ATOM 4970 O O . ALA B 1 352 ? -38.591 0.812 153.707 1.00 63.09 352 ALA B O 1
ATOM 4972 N N . GLU B 1 353 ? -37.927 2.943 153.980 1.00 63.57 353 GLU B N 1
ATOM 4973 C CA . GLU B 1 353 ? -38.929 3.466 153.051 1.00 64.78 353 GLU B CA 1
ATOM 4974 C C . GLU B 1 353 ? -38.510 3.215 151.609 1.00 64.00 353 GLU B C 1
ATOM 4975 O O . GLU B 1 353 ? -39.344 2.890 150.762 1.00 64.28 353 GLU B O 1
ATOM 4981 N N . ILE B 1 354 ? -37.213 3.361 151.347 1.00 63.80 354 ILE B N 1
ATOM 4982 C CA . ILE B 1 354 ? -36.628 3.090 150.034 1.00 63.80 354 ILE B CA 1
ATOM 4983 C C . ILE B 1 354 ? -36.937 1.661 149.591 1.00 64.31 354 ILE B C 1
ATOM 4984 O O . ILE B 1 354 ? -37.318 1.433 148.443 1.00 65.52 354 ILE B O 1
ATOM 4989 N N . ILE B 1 355 ? -36.785 0.717 150.517 1.00 64.65 355 ILE B N 1
ATOM 4990 C CA . ILE B 1 355 ? -37.077 -0.696 150.270 1.00 65.65 355 ILE B CA 1
ATOM 4991 C C . ILE B 1 355 ? -38.580 -0.952 150.067 1.00 67.37 355 ILE B C 1
ATOM 4992 O O . ILE B 1 355 ? -38.965 -1.662 149.140 1.00 67.62 355 ILE B O 1
ATOM 4997 N N . ALA B 1 356 ? -39.414 -0.359 150.916 1.00 69.58 356 ALA B N 1
ATOM 4998 C CA . ALA B 1 356 ? -40.861 -0.571 150.867 1.00 73.77 356 ALA B CA 1
ATOM 4999 C C . ALA B 1 356 ? -41.505 -0.106 149.556 1.00 78.04 356 ALA B C 1
ATOM 5000 O O . ALA B 1 356 ? -42.455 -0.730 149.079 1.00 79.28 356 ALA B O 1
ATOM 5002 N N . LYS B 1 357 ? -40.987 0.981 148.981 1.00 81.77 357 LYS B N 1
ATOM 5003 C CA . LYS B 1 357 ? -41.518 1.534 147.730 1.00 84.80 357 LYS B CA 1
ATOM 5004 C C . LYS B 1 357 ? -40.971 0.805 146.508 1.00 86.84 357 LYS B C 1
ATOM 5005 O O . LYS B 1 357 ? -41.567 0.849 145.432 1.00 87.07 357 LYS B O 1
ATOM 5011 N N . ARG B 1 358 ? -39.831 0.143 146.687 1.00 89.09 358 ARG B N 1
ATOM 5012 C CA . ARG B 1 358 ? -39.188 -0.640 145.635 1.00 91.76 358 ARG B CA 1
ATOM 5013 C C . ARG B 1 358 ? -39.918 -1.968 145.358 1.00 93.26 358 ARG B C 1
ATOM 5014 O O . ARG B 1 358 ? -39.797 -2.520 144.257 1.00 94.35 358 ARG B O 1
ATOM 5022 N N . TRP B 1 359 ? -40.664 -2.470 146.352 1.00 93.97 359 TRP B N 1
ATOM 5023 C CA . TRP B 1 359 ? -41.359 -3.769 146.263 1.00 93.57 359 TRP B CA 1
ATOM 5024 C C . TRP B 1 359 ? -42.854 -3.656 146.539 1.00 91.96 359 TRP B C 1
ATOM 5025 O O . TRP B 1 359 ? -43.344 -2.605 146.940 1.00 90.45 359 TRP B O 1
#